Protein AF-A0A7S2M881-F1 (afdb_monomer_lite)

InterPro domains:
  IPR002676 RimM, N-terminal [PF01782] (110-207)
  IPR036976 RimM, N-terminal domain superfamily [G3DSA:2.40.30.60] (109-210)

Secondary structure (DSSP, 8-state):
-HHHHHHHHS--HHHHHHHHHHHHHHHHHHHHHH---B-TTSSPBP-THHHHHHHHHHHHHTT------TTS-HHHHHHHHHHHHHHHHHSPPGGG--TT-GGGGTEEEEEEEEEEETTTTEEEEEEPHHHHHTT--THHHH-B-----TTSPPEEEEEE-TT-SS-EEEEEEEEEEEETTEEEEEETT--SHHHHHHTTTPEEEEEPPPTTHHHHHHHHHHSSPPPP--GGGGG-HHHHPPPHHHHHTTTTPEEEEEES---HHHHHHHHH-SSHHHHHHHHHHTT-EEEEEEEEEEEE-HHHH--S-TTPPPPPPEEEEEEPTT----TT-BSS---TTSHHHHHTTT-SSPPTTS-EEEEEEEE-STTTEEEEEE-TTS-EEEEE---TTHHHHHEEEEE-PPTT-

Structure (mmCIF, N/CA/C/O backbone):
data_AF-A0A7S2M881-F1
#
_entry.id   AF-A0A7S2M881-F1
#
loop_
_atom_site.group_PDB
_atom_site.id
_atom_site.type_symbol
_atom_site.label_atom_id
_atom_site.label_alt_id
_atom_site.label_comp_id
_atom_site.label_asym_id
_atom_site.label_entity_id
_atom_site.label_seq_id
_atom_site.pdbx_PDB_ins_code
_atom_site.Cartn_x
_atom_site.Cartn_y
_atom_site.Cartn_z
_atom_site.occupancy
_atom_site.B_iso_or_equiv
_atom_site.auth_seq_id
_atom_site.auth_comp_id
_atom_site.auth_asym_id
_atom_site.auth_atom_id
_atom_site.pdbx_PDB_model_num
ATOM 1 N N . ALA A 1 1 ? -16.842 -26.856 -49.061 1.00 72.12 1 ALA A N 1
ATOM 2 C CA . ALA A 1 1 ? -16.482 -27.519 -47.786 1.00 72.12 1 ALA A CA 1
ATOM 3 C C . ALA A 1 1 ? -15.825 -28.895 -47.984 1.00 72.12 1 ALA A C 1
ATOM 5 O O . ALA A 1 1 ? -14.678 -29.050 -47.590 1.00 72.12 1 ALA A O 1
ATOM 6 N N . ALA A 1 2 ? -16.472 -29.868 -48.647 1.00 78.69 2 ALA A N 1
ATOM 7 C CA . ALA A 1 2 ? -15.959 -31.247 -48.766 1.00 78.69 2 ALA A CA 1
ATOM 8 C C . ALA A 1 2 ? -14.566 -31.381 -49.428 1.00 78.69 2 ALA A C 1
ATOM 10 O O . ALA A 1 2 ? -13.699 -32.060 -48.892 1.00 78.69 2 ALA A O 1
ATOM 11 N N . ARG A 1 3 ? -14.301 -30.670 -50.537 1.00 74.31 3 ARG A N 1
ATOM 12 C CA . ARG A 1 3 ? -12.973 -30.661 -51.195 1.00 74.31 3 ARG A CA 1
ATOM 13 C C . ARG A 1 3 ? -11.853 -30.071 -50.331 1.00 74.31 3 ARG A C 1
ATOM 15 O O . ARG A 1 3 ? -10.718 -30.519 -50.425 1.00 74.31 3 ARG A O 1
ATOM 22 N N . ARG A 1 4 ? -12.171 -29.076 -49.497 1.00 78.81 4 ARG A N 1
ATOM 23 C CA . ARG A 1 4 ? -11.214 -28.461 -48.564 1.00 78.81 4 ARG A CA 1
ATOM 24 C C . ARG A 1 4 ? -10.867 -29.441 -47.441 1.00 78.81 4 ARG A C 1
ATOM 26 O O . ARG A 1 4 ? -9.696 -29.714 -47.228 1.00 78.81 4 ARG A O 1
ATOM 33 N N . LYS A 1 5 ? -11.889 -30.071 -46.854 1.00 86.38 5 LYS A N 1
ATOM 34 C CA . LYS A 1 5 ? -11.735 -31.110 -45.825 1.00 86.38 5 LYS A CA 1
ATOM 35 C C . LYS A 1 5 ? -10.948 -32.327 -46.335 1.00 86.38 5 LYS A C 1
ATOM 37 O O . LYS A 1 5 ? -10.121 -32.869 -45.615 1.00 86.38 5 LYS A O 1
ATOM 42 N N . TRP A 1 6 ? -11.148 -32.719 -47.597 1.00 85.62 6 TRP A N 1
ATOM 43 C CA . TRP A 1 6 ? -10.383 -33.807 -48.217 1.00 85.62 6 TRP A CA 1
ATOM 44 C C . TRP A 1 6 ? -8.903 -33.454 -48.429 1.00 85.62 6 TRP A C 1
ATOM 46 O O . TRP A 1 6 ? -8.050 -34.292 -48.150 1.00 85.62 6 TRP A O 1
ATOM 56 N N . ARG A 1 7 ? -8.587 -32.219 -48.858 1.00 81.81 7 ARG A N 1
ATOM 57 C CA . ARG A 1 7 ? -7.195 -31.733 -48.965 1.00 81.81 7 ARG A CA 1
ATOM 58 C C . ARG A 1 7 ? -6.506 -31.609 -47.605 1.00 81.81 7 ARG A C 1
ATOM 60 O O . ARG A 1 7 ? -5.318 -31.877 -47.507 1.00 81.81 7 ARG A O 1
ATOM 67 N N . GLU A 1 8 ? -7.240 -31.237 -46.559 1.00 83.75 8 GLU A N 1
ATOM 68 C CA . GLU A 1 8 ? -6.711 -31.201 -45.189 1.00 83.75 8 GLU A CA 1
ATOM 69 C C . GLU A 1 8 ? -6.380 -32.610 -44.668 1.00 83.75 8 GLU A C 1
ATOM 71 O O . GLU A 1 8 ? -5.365 -32.789 -43.999 1.00 83.75 8 GLU A O 1
ATOM 76 N N . GLN A 1 9 ? -7.198 -33.610 -45.015 1.00 91.25 9 GLN A N 1
ATOM 77 C CA . GLN A 1 9 ? -6.986 -35.011 -44.630 1.00 91.25 9 GLN A CA 1
ATOM 78 C C . GLN A 1 9 ? -5.933 -35.732 -45.484 1.00 91.25 9 GLN A C 1
ATOM 80 O O . GLN A 1 9 ? -5.321 -36.684 -45.011 1.00 91.25 9 GLN A O 1
ATOM 85 N N . ASN A 1 10 ? -5.712 -35.285 -46.723 1.00 89.62 10 ASN A N 1
ATOM 86 C CA . ASN A 1 10 ? -4.774 -35.890 -47.671 1.00 89.62 10 ASN A CA 1
ATOM 87 C C . ASN A 1 10 ? -3.860 -34.805 -48.259 1.00 89.62 10 ASN A C 1
ATOM 89 O O . ASN A 1 10 ? -4.022 -34.433 -49.427 1.00 89.62 10 ASN A O 1
ATOM 93 N N . PRO A 1 11 ? -2.938 -34.246 -47.454 1.00 89.38 11 PRO A N 1
ATOM 94 C CA . PRO A 1 11 ? -2.037 -33.208 -47.928 1.00 89.38 11 PRO A CA 1
ATOM 95 C C . PRO A 1 11 ? -1.150 -33.766 -49.040 1.00 89.38 11 PRO A C 1
ATOM 97 O O . PRO A 1 11 ? -0.628 -34.880 -48.933 1.00 89.38 11 PRO A O 1
ATOM 100 N N . SER A 1 12 ? -0.976 -32.991 -50.110 1.00 92.12 12 SER A N 1
ATOM 101 C CA . SER A 1 12 ? -0.041 -33.366 -51.167 1.00 92.12 12 SER A CA 1
ATOM 102 C C . SER A 1 12 ? 1.391 -33.396 -50.624 1.00 92.12 12 SER A C 1
ATOM 104 O O . SER A 1 12 ? 1.691 -32.783 -49.5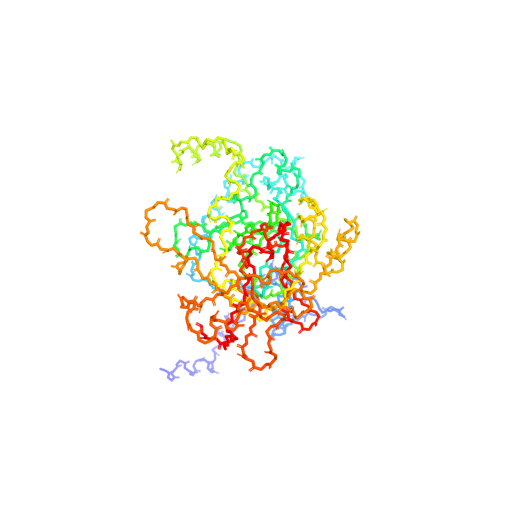98 1.00 92.12 12 SER A O 1
ATOM 106 N N . ALA A 1 13 ? 2.307 -34.068 -51.324 1.00 88.88 13 ALA A N 1
ATOM 107 C CA . ALA A 1 13 ? 3.724 -34.061 -50.950 1.00 88.88 13 ALA A CA 1
ATOM 108 C C . ALA A 1 13 ? 4.299 -32.631 -50.871 1.00 88.88 13 ALA A C 1
ATOM 110 O O . ALA A 1 13 ? 5.142 -32.351 -50.022 1.00 88.88 13 ALA A O 1
ATOM 111 N N . LEU A 1 14 ? 3.797 -31.712 -51.705 1.00 85.19 14 LEU A N 1
ATOM 112 C CA . LEU A 1 14 ? 4.157 -30.296 -51.656 1.00 85.19 14 LEU A CA 1
ATOM 113 C C . LEU A 1 14 ? 3.604 -29.609 -50.399 1.00 85.19 14 LEU A C 1
ATOM 115 O O . LEU A 1 14 ? 4.332 -28.862 -49.756 1.00 85.19 14 LEU A O 1
ATOM 119 N N . ASP A 1 15 ? 2.359 -29.895 -50.009 1.00 83.12 15 ASP A N 1
ATOM 120 C CA . ASP A 1 15 ? 1.764 -29.345 -48.781 1.00 83.12 15 ASP A CA 1
ATOM 121 C C . ASP A 1 15 ? 2.477 -29.868 -47.527 1.00 83.12 15 ASP A C 1
ATOM 123 O O . ASP A 1 15 ? 2.693 -29.121 -46.576 1.00 83.12 15 ASP A O 1
ATOM 127 N N . GLN A 1 16 ? 2.873 -31.146 -47.524 1.00 84.38 16 GLN A N 1
ATOM 128 C CA . GLN A 1 16 ? 3.690 -31.723 -46.454 1.00 84.38 16 GLN A CA 1
ATOM 129 C C . GLN A 1 16 ? 5.072 -31.066 -46.396 1.00 84.38 16 GLN A C 1
ATOM 131 O O . GLN A 1 16 ? 5.549 -30.735 -45.316 1.00 84.38 16 GLN A O 1
ATOM 136 N N . TRP A 1 17 ? 5.704 -30.830 -47.548 1.00 86.94 17 TRP A N 1
ATOM 137 C CA . TRP A 1 17 ? 6.996 -30.153 -47.606 1.00 86.94 17 TRP A CA 1
ATOM 138 C C . TRP A 1 17 ? 6.914 -28.696 -47.137 1.00 86.94 17 TRP A C 1
ATOM 140 O O . TRP A 1 17 ? 7.756 -28.271 -46.351 1.00 86.94 17 TRP A O 1
ATOM 150 N N . LEU A 1 18 ? 5.883 -27.950 -47.548 1.00 83.81 18 LEU A N 1
ATOM 151 C CA . LEU A 1 18 ? 5.652 -26.578 -47.087 1.00 83.81 18 LEU A CA 1
ATOM 152 C C . LEU A 1 18 ? 5.422 -26.528 -45.576 1.00 83.81 18 LEU A C 1
ATOM 154 O O . LEU A 1 18 ? 6.059 -25.722 -44.905 1.00 83.81 18 LEU A O 1
ATOM 158 N N . LYS A 1 19 ? 4.609 -27.442 -45.027 1.00 82.38 19 LYS A N 1
ATOM 159 C CA . LYS A 1 19 ? 4.438 -27.578 -43.572 1.00 82.38 19 LYS A CA 1
ATOM 160 C C . LYS A 1 19 ? 5.762 -27.866 -42.866 1.00 82.38 19 LYS A C 1
ATOM 162 O O . LYS A 1 19 ? 6.067 -27.212 -41.878 1.00 82.38 19 LYS A O 1
ATOM 167 N N . ASN A 1 20 ? 6.580 -28.771 -43.402 1.00 79.69 20 ASN A N 1
ATOM 168 C CA . ASN A 1 20 ? 7.889 -29.083 -42.825 1.00 79.69 20 ASN A CA 1
ATOM 169 C C . ASN A 1 20 ? 8.851 -27.882 -42.889 1.00 79.69 20 ASN A C 1
ATOM 171 O O . ASN A 1 20 ? 9.594 -27.640 -41.943 1.00 79.69 20 ASN A O 1
ATOM 175 N N . MET A 1 21 ? 8.848 -27.114 -43.983 1.00 85.62 21 MET A N 1
ATOM 176 C CA . MET A 1 21 ? 9.679 -25.909 -44.115 1.00 85.62 21 MET A CA 1
ATOM 177 C C . MET A 1 21 ? 9.213 -24.790 -43.182 1.00 85.62 21 MET A C 1
ATOM 179 O O . MET A 1 21 ? 10.042 -24.075 -42.621 1.00 85.62 21 MET A O 1
ATOM 183 N N . GLU A 1 22 ? 7.904 -24.661 -42.978 1.00 81.44 22 GLU A N 1
ATOM 184 C CA . GLU A 1 22 ? 7.323 -23.720 -42.024 1.00 81.44 22 GLU A CA 1
ATOM 185 C C . GLU A 1 22 ? 7.642 -24.123 -40.579 1.00 81.44 22 GLU A C 1
ATOM 187 O O . GLU A 1 22 ? 8.060 -23.278 -39.792 1.00 81.44 22 GLU A O 1
ATOM 192 N N . GLU A 1 23 ? 7.595 -25.417 -40.248 1.00 77.81 23 GLU A N 1
ATOM 193 C CA . GLU A 1 23 ? 8.069 -25.933 -38.958 1.00 77.81 23 GLU A CA 1
ATOM 194 C C . GLU A 1 23 ? 9.561 -25.660 -38.737 1.00 77.81 23 GLU A C 1
ATOM 196 O O . GLU A 1 23 ? 9.944 -25.208 -37.660 1.00 77.81 23 GLU A O 1
ATOM 201 N N . VAL A 1 24 ? 10.411 -25.870 -39.750 1.00 74.56 24 VAL A N 1
ATOM 202 C CA . VAL A 1 24 ? 11.850 -25.562 -39.662 1.00 74.56 24 VAL A CA 1
ATOM 203 C C . VAL A 1 24 ? 12.079 -24.066 -39.467 1.00 74.56 24 VAL A C 1
ATOM 205 O O . VAL A 1 24 ? 12.905 -23.684 -38.637 1.00 74.56 24 VAL A O 1
ATOM 208 N N . ARG A 1 25 ? 11.337 -23.216 -40.188 1.00 76.25 25 ARG A N 1
ATOM 209 C CA . ARG A 1 25 ? 11.416 -21.760 -40.045 1.00 76.25 25 ARG A CA 1
ATOM 210 C C . ARG A 1 25 ? 11.021 -21.330 -38.631 1.00 76.25 25 ARG A C 1
ATOM 212 O O . ARG A 1 25 ? 11.797 -20.620 -37.985 1.00 76.25 25 ARG A O 1
ATOM 219 N N . MET A 1 26 ? 9.880 -21.811 -38.138 1.00 73.25 26 MET A N 1
ATOM 220 C CA . MET A 1 26 ? 9.403 -21.550 -36.779 1.00 73.25 26 MET A CA 1
ATOM 221 C C . MET A 1 26 ? 10.396 -22.062 -35.729 1.00 73.25 26 MET A C 1
ATOM 223 O O . MET A 1 26 ? 10.653 -21.368 -34.750 1.00 73.25 26 MET A O 1
ATOM 227 N N . ASP A 1 27 ? 11.028 -23.220 -35.943 1.00 69.81 27 ASP A N 1
ATOM 228 C CA . ASP A 1 27 ? 12.072 -23.750 -35.058 1.00 69.81 27 ASP A CA 1
ATOM 229 C C . ASP A 1 27 ? 13.322 -22.852 -35.048 1.00 69.81 27 ASP A C 1
ATOM 231 O O . ASP A 1 27 ? 13.867 -22.556 -33.986 1.00 69.81 27 ASP A O 1
ATOM 235 N N . THR A 1 28 ? 13.761 -22.326 -36.197 1.00 71.06 28 THR A N 1
ATOM 236 C CA . THR A 1 28 ? 14.866 -21.347 -36.233 1.00 71.06 28 THR A CA 1
ATOM 237 C C . THR A 1 28 ? 14.534 -20.018 -35.556 1.00 71.06 28 THR A C 1
ATOM 239 O O . THR A 1 28 ? 15.396 -19.462 -34.871 1.00 71.06 28 THR A O 1
ATOM 242 N N . GLU A 1 29 ? 13.317 -19.498 -35.726 1.00 70.19 29 GLU A N 1
ATOM 243 C CA . GLU A 1 29 ? 12.864 -18.282 -35.038 1.00 70.19 29 GLU A CA 1
ATOM 244 C C . GLU A 1 29 ? 12.766 -18.522 -33.519 1.00 70.19 29 GLU A C 1
ATOM 246 O O . GLU A 1 29 ? 13.275 -17.717 -32.734 1.00 70.19 29 GLU A O 1
ATOM 251 N N . ARG A 1 30 ? 12.260 -19.687 -33.091 1.00 63.22 30 ARG A N 1
ATOM 252 C CA . ARG A 1 30 ? 12.227 -20.096 -31.675 1.00 63.22 30 ARG A CA 1
ATOM 253 C C . ARG A 1 30 ? 13.618 -20.237 -31.066 1.00 63.22 30 ARG A C 1
ATOM 255 O O . ARG A 1 30 ? 13.845 -19.730 -29.970 1.00 63.22 30 ARG A O 1
ATOM 262 N N . ARG A 1 31 ? 14.579 -20.838 -31.780 1.00 64.12 31 ARG A N 1
ATOM 263 C CA . ARG A 1 31 ? 15.982 -20.940 -31.323 1.00 64.12 31 ARG A CA 1
ATOM 264 C C . ARG A 1 31 ? 16.615 -19.572 -31.082 1.00 64.12 31 ARG A C 1
ATOM 266 O O . ARG A 1 31 ? 17.384 -19.425 -30.135 1.00 64.12 31 ARG A O 1
ATOM 273 N N . LYS A 1 32 ? 16.291 -18.574 -31.915 1.00 61.53 32 LYS A N 1
ATOM 274 C CA . LYS A 1 32 ? 16.767 -17.194 -31.728 1.00 61.53 32 LYS A CA 1
ATOM 275 C C . LYS A 1 32 ? 16.191 -16.547 -30.466 1.00 61.53 32 LYS A C 1
ATOM 277 O O . LYS A 1 32 ? 16.909 -15.804 -29.807 1.00 61.53 32 LYS A O 1
ATOM 282 N N . LEU A 1 33 ? 14.931 -16.829 -30.132 1.00 52.44 33 LEU A N 1
ATOM 283 C CA . LEU A 1 33 ? 14.244 -16.244 -28.976 1.00 52.44 33 LEU A CA 1
ATOM 284 C C . LEU A 1 33 ? 14.578 -16.936 -27.644 1.00 52.44 33 LEU A C 1
ATOM 286 O O . LEU A 1 33 ? 14.776 -16.255 -26.638 1.00 52.44 33 LEU A O 1
ATOM 290 N N . TRP A 1 34 ? 14.656 -18.269 -27.626 1.00 53.69 34 TRP A N 1
ATOM 291 C CA . TRP A 1 34 ? 14.700 -19.051 -26.381 1.00 53.69 34 TRP A CA 1
ATOM 292 C C . TRP A 1 34 ? 16.013 -19.817 -26.147 1.00 53.69 34 TRP A C 1
ATOM 294 O O . TRP A 1 34 ? 16.234 -20.319 -25.044 1.00 53.69 34 TRP A O 1
ATOM 304 N N . GLY A 1 35 ? 16.910 -19.868 -27.139 1.00 66.56 35 GLY A N 1
ATOM 305 C CA . GLY A 1 35 ? 18.124 -20.689 -27.105 1.00 66.56 35 GLY A CA 1
ATOM 306 C C . GLY A 1 35 ? 17.848 -22.191 -27.281 1.00 66.56 35 GLY A C 1
ATOM 307 O O . GLY A 1 35 ? 16.708 -22.627 -27.427 1.00 66.56 35 GLY A O 1
ATOM 308 N N . ASP A 1 36 ? 18.903 -23.012 -27.279 1.00 64.69 36 ASP A N 1
ATOM 309 C CA . ASP A 1 36 ? 18.775 -24.474 -27.382 1.00 64.69 36 ASP A CA 1
ATOM 310 C C . ASP A 1 36 ? 18.224 -25.064 -26.064 1.00 64.69 36 ASP A C 1
ATOM 312 O O . ASP A 1 36 ? 18.967 -25.278 -25.100 1.00 64.69 36 ASP A O 1
ATOM 316 N N . LEU A 1 37 ? 16.923 -25.373 -26.023 1.00 62.19 37 LEU A N 1
ATOM 317 C CA . LEU A 1 37 ? 16.269 -26.057 -24.899 1.00 62.19 37 LEU A CA 1
ATOM 318 C C . LEU A 1 37 ? 16.745 -27.520 -24.790 1.00 62.19 37 LEU A C 1
ATOM 320 O O . LEU A 1 37 ? 16.208 -28.437 -25.421 1.00 62.19 37 LEU A O 1
ATOM 324 N N . LYS A 1 38 ? 17.781 -27.751 -23.977 1.00 67.50 38 LYS A N 1
ATOM 325 C CA . LYS A 1 38 ? 18.324 -29.089 -23.683 1.00 67.50 38 LYS A CA 1
ATOM 326 C C . LYS A 1 38 ? 17.621 -29.730 -22.482 1.00 67.50 38 LYS A C 1
ATOM 328 O O . LYS A 1 38 ? 17.239 -29.050 -21.529 1.00 67.50 38 LYS A O 1
ATOM 333 N N . LYS A 1 39 ? 17.460 -31.059 -22.503 1.00 66.94 39 LYS A N 1
ATOM 334 C CA . LYS A 1 39 ? 17.016 -31.820 -21.322 1.00 66.94 39 LYS A CA 1
ATOM 335 C C . LYS A 1 39 ? 18.082 -31.724 -20.219 1.00 66.94 39 LYS A C 1
ATOM 337 O O . LYS A 1 39 ? 19.272 -31.738 -20.514 1.00 66.94 39 LYS A O 1
ATOM 342 N N . LYS A 1 40 ? 17.663 -31.692 -18.946 1.00 62.44 40 LYS A N 1
ATOM 343 C CA . LYS A 1 40 ? 18.574 -31.614 -17.780 1.00 62.44 40 LYS A CA 1
ATOM 344 C C . LYS A 1 40 ? 19.616 -32.750 -17.727 1.00 62.44 40 LYS A C 1
ATOM 346 O O . LYS A 1 40 ? 20.686 -32.533 -17.178 1.00 62.44 40 LYS A O 1
ATOM 351 N N . ASN A 1 41 ? 19.332 -33.913 -18.328 1.00 59.72 41 ASN A N 1
ATOM 352 C CA . ASN A 1 41 ? 20.141 -35.133 -18.186 1.00 59.72 41 ASN A CA 1
ATOM 353 C C . ASN A 1 41 ? 20.761 -35.668 -19.496 1.00 59.72 41 ASN A C 1
ATOM 355 O O . ASN A 1 41 ? 21.057 -36.856 -19.579 1.00 59.72 41 ASN A O 1
ATOM 359 N N . GLY A 1 42 ? 20.968 -34.854 -20.536 1.00 52.41 42 GLY A N 1
ATOM 360 C CA . GLY A 1 42 ? 21.695 -35.347 -21.712 1.00 52.41 42 GLY A CA 1
ATOM 361 C C . GLY A 1 42 ? 21.569 -34.507 -22.975 1.00 52.41 42 GLY A C 1
ATOM 362 O O . GLY A 1 42 ? 20.779 -33.570 -23.054 1.00 52.41 42 GLY A O 1
ATOM 363 N N . SER A 1 43 ? 22.352 -34.891 -23.986 1.00 55.94 43 SER A N 1
ATOM 364 C CA . SER A 1 43 ? 22.441 -34.275 -25.321 1.00 55.94 43 SER A CA 1
ATOM 365 C C . SER A 1 43 ? 21.140 -34.318 -26.135 1.00 55.94 43 SER A C 1
ATOM 367 O O . SER A 1 43 ? 21.061 -33.702 -27.203 1.00 55.94 43 SER A O 1
ATOM 369 N N . GLU A 1 44 ? 20.111 -35.013 -25.644 1.00 57.69 44 GLU A N 1
ATOM 370 C CA . GLU A 1 44 ? 18.802 -35.063 -26.277 1.00 57.69 44 GLU A CA 1
ATOM 371 C C . GLU A 1 44 ? 18.014 -33.765 -26.095 1.00 57.69 44 GLU A C 1
ATOM 373 O O . GLU A 1 44 ? 17.825 -33.237 -24.996 1.00 57.69 44 GLU A O 1
ATOM 378 N N . ARG A 1 45 ? 17.493 -33.284 -27.219 1.00 66.12 45 ARG A N 1
ATOM 379 C CA . ARG A 1 45 ? 16.707 -32.056 -27.319 1.00 66.12 45 ARG A CA 1
ATOM 380 C C . ARG A 1 45 ? 15.226 -32.363 -27.128 1.00 66.12 45 ARG A C 1
ATOM 382 O O . ARG A 1 45 ? 14.765 -33.454 -27.477 1.00 66.12 45 ARG A O 1
ATOM 389 N N . TYR A 1 46 ? 14.469 -31.402 -26.607 1.00 64.62 46 TYR A N 1
ATOM 390 C CA . TYR A 1 46 ? 13.015 -31.453 -26.737 1.00 64.62 46 TYR A CA 1
ATOM 391 C C . TYR A 1 46 ? 12.661 -31.266 -28.223 1.00 64.62 46 TYR A C 1
ATOM 393 O O . TYR A 1 46 ? 13.268 -30.447 -28.908 1.00 64.62 46 TYR A O 1
ATOM 401 N N . ARG A 1 47 ? 11.738 -32.077 -28.748 1.00 64.19 47 ARG A N 1
ATOM 402 C CA . ARG A 1 47 ? 11.214 -31.972 -30.120 1.00 64.19 47 ARG A CA 1
ATOM 403 C C . ARG A 1 47 ? 9.687 -32.026 -30.075 1.00 64.19 47 ARG A C 1
ATOM 405 O O . ARG A 1 47 ? 9.129 -32.724 -29.225 1.00 64.19 47 ARG A O 1
ATOM 412 N N . GLY A 1 48 ? 9.032 -31.320 -30.995 1.00 70.50 48 GLY A N 1
ATOM 413 C CA . GLY A 1 48 ? 7.575 -31.330 -31.159 1.00 70.50 48 GLY A CA 1
ATOM 414 C C . GLY A 1 48 ? 6.814 -30.737 -29.966 1.00 70.50 48 GLY A C 1
ATOM 415 O O . GLY A 1 48 ? 7.268 -29.780 -29.345 1.00 70.50 48 GLY A O 1
ATOM 416 N N . HIS A 1 49 ? 5.667 -31.332 -29.624 1.00 58.75 49 HIS A N 1
ATOM 417 C CA . HIS A 1 49 ? 4.722 -30.839 -28.603 1.00 58.75 49 HIS A CA 1
ATOM 418 C C . HIS A 1 49 ? 5.358 -30.574 -27.225 1.00 58.75 49 HIS A C 1
ATOM 420 O O . HIS A 1 49 ? 4.995 -29.633 -26.527 1.00 58.75 49 HIS A O 1
ATOM 426 N N . ARG A 1 50 ? 6.385 -31.354 -26.863 1.00 63.50 50 ARG A N 1
ATOM 427 C CA . ARG A 1 50 ? 7.103 -31.203 -25.587 1.00 63.50 50 ARG A CA 1
ATOM 428 C C . ARG A 1 50 ? 7.939 -29.923 -25.500 1.00 63.50 50 ARG A C 1
ATOM 430 O O . ARG A 1 50 ? 8.314 -29.537 -24.401 1.00 63.50 50 ARG A O 1
ATOM 437 N N . VAL A 1 51 ? 8.261 -29.288 -26.632 1.00 65.31 51 VAL A N 1
ATOM 438 C CA . VAL A 1 51 ? 8.919 -27.970 -26.663 1.00 65.31 51 VAL A CA 1
ATOM 439 C C . VAL A 1 51 ? 7.921 -26.894 -26.264 1.00 65.31 51 VAL A C 1
ATOM 441 O O . VAL A 1 51 ? 8.242 -26.103 -25.393 1.00 65.31 51 VAL A O 1
ATOM 444 N N . ALA A 1 52 ? 6.704 -26.929 -26.813 1.00 68.31 52 ALA A N 1
ATOM 445 C CA . ALA A 1 52 ? 5.650 -25.978 -26.466 1.00 68.31 52 ALA A CA 1
ATOM 446 C C . ALA A 1 52 ? 5.268 -26.071 -24.978 1.00 68.31 52 ALA A C 1
ATOM 448 O O . ALA A 1 52 ? 5.150 -25.050 -24.312 1.00 68.31 52 ALA A O 1
ATOM 449 N N . GLU A 1 53 ? 5.171 -27.285 -24.427 1.00 71.62 53 GLU A N 1
ATOM 450 C CA . GLU A 1 53 ? 4.952 -27.487 -22.987 1.00 71.62 53 GLU A CA 1
ATOM 451 C C . GLU A 1 53 ? 6.113 -26.951 -22.143 1.00 71.62 53 GLU A C 1
ATOM 453 O O . GLU A 1 53 ? 5.874 -26.288 -21.142 1.00 71.62 53 GLU A O 1
ATOM 458 N N . LYS A 1 54 ? 7.370 -27.176 -22.552 1.00 71.88 54 LYS A N 1
ATOM 459 C CA . LYS A 1 54 ? 8.542 -26.630 -21.848 1.00 71.88 54 LYS A CA 1
ATOM 460 C C . LYS A 1 54 ? 8.660 -25.115 -21.977 1.00 71.88 54 LYS A C 1
ATOM 462 O O . LYS A 1 54 ? 9.128 -24.477 -21.043 1.00 71.88 54 LYS A O 1
ATOM 467 N N . GLU A 1 55 ? 8.280 -24.546 -23.115 1.00 66.88 55 GLU A N 1
ATOM 468 C CA . GLU A 1 55 ? 8.226 -23.101 -23.352 1.00 66.88 55 GLU A CA 1
ATOM 469 C C . GLU A 1 55 ? 7.150 -22.467 -22.471 1.00 66.88 55 GLU A C 1
ATOM 471 O O . GLU A 1 55 ? 7.451 -21.507 -21.767 1.00 66.88 55 GLU A O 1
ATOM 476 N N . ALA A 1 56 ? 5.953 -23.057 -22.414 1.00 66.50 56 ALA A N 1
ATOM 477 C CA . ALA A 1 56 ? 4.890 -22.648 -21.501 1.00 66.50 56 ALA A CA 1
ATOM 478 C C . ALA A 1 56 ? 5.305 -22.822 -20.031 1.00 66.50 56 ALA A C 1
ATOM 480 O O . ALA A 1 56 ? 5.080 -21.931 -19.224 1.00 66.50 56 ALA A O 1
ATOM 481 N N . GLU A 1 57 ? 5.992 -23.913 -19.681 1.00 68.25 57 GLU A N 1
ATOM 482 C CA . GLU A 1 57 ? 6.528 -24.155 -18.337 1.00 68.25 57 GLU A CA 1
ATOM 483 C C . GLU A 1 57 ? 7.628 -23.143 -17.975 1.00 68.25 57 GLU A C 1
ATOM 485 O O . GLU A 1 57 ? 7.694 -22.690 -16.839 1.00 68.25 57 GLU A O 1
ATOM 490 N N . ILE A 1 58 ? 8.498 -22.752 -18.914 1.00 65.31 58 ILE A N 1
ATOM 491 C CA . ILE A 1 58 ? 9.532 -21.726 -18.697 1.00 65.31 58 ILE A CA 1
ATOM 492 C C . ILE A 1 58 ? 8.915 -20.327 -18.643 1.00 65.31 58 ILE A C 1
ATOM 494 O O . ILE A 1 58 ? 9.379 -19.505 -17.856 1.00 65.31 58 ILE A O 1
ATOM 498 N N . ALA A 1 59 ? 7.888 -20.049 -19.445 1.00 60.38 59 ALA A N 1
ATOM 499 C CA . ALA A 1 59 ? 7.127 -18.806 -19.392 1.00 60.38 59 ALA A CA 1
ATOM 500 C C . ALA A 1 59 ? 6.387 -18.677 -18.048 1.00 60.38 59 ALA A C 1
ATOM 502 O O . ALA A 1 59 ? 6.560 -17.678 -17.350 1.00 60.38 59 ALA A O 1
ATOM 503 N N . ALA A 1 60 ? 5.698 -19.739 -17.622 1.00 56.59 60 ALA A N 1
ATOM 504 C CA . ALA A 1 60 ? 4.995 -19.822 -16.345 1.00 56.59 60 ALA A CA 1
ATOM 505 C C . ALA A 1 60 ? 5.953 -19.784 -15.141 1.00 56.59 60 ALA A C 1
ATOM 507 O O . ALA A 1 60 ? 5.740 -19.013 -14.208 1.00 56.59 60 ALA A O 1
ATOM 508 N N . ASN A 1 61 ? 7.064 -20.532 -15.169 1.00 53.81 61 ASN A N 1
ATOM 509 C CA . ASN A 1 61 ? 8.073 -20.509 -14.097 1.00 53.81 61 ASN A CA 1
ATOM 510 C C . ASN A 1 61 ? 8.877 -19.207 -14.054 1.00 53.81 61 ASN A C 1
ATOM 512 O O . ASN A 1 61 ? 9.487 -18.895 -13.033 1.00 53.81 61 ASN A O 1
ATOM 516 N N . ARG A 1 62 ? 8.895 -18.427 -15.141 1.00 55.56 62 ARG A N 1
ATOM 517 C CA . ARG A 1 62 ? 9.413 -17.055 -15.111 1.00 55.56 62 ARG A CA 1
ATOM 518 C C . ARG A 1 62 ? 8.419 -16.071 -14.488 1.00 55.56 62 ARG A C 1
ATOM 520 O O . ARG A 1 62 ? 8.830 -14.943 -14.246 1.00 55.56 62 ARG A O 1
ATOM 527 N N . GLY A 1 63 ? 7.185 -16.489 -14.190 1.00 43.41 63 GLY A N 1
ATOM 528 C CA . GLY A 1 63 ? 6.174 -15.663 -13.531 1.00 43.41 63 GLY A CA 1
ATOM 529 C C . GLY A 1 63 ? 5.709 -14.479 -14.375 1.00 43.41 63 GLY A C 1
ATOM 530 O O . GLY A 1 63 ? 5.371 -13.448 -13.810 1.00 43.41 63 GLY A O 1
ATOM 531 N N . PHE A 1 64 ? 5.753 -14.591 -15.708 1.00 49.69 64 PHE A N 1
ATOM 532 C CA . PHE A 1 64 ? 5.308 -13.523 -16.602 1.00 49.69 64 PHE A CA 1
ATOM 533 C C . PHE A 1 64 ? 4.067 -13.966 -17.383 1.00 49.69 64 PHE A C 1
ATOM 535 O O . PHE A 1 64 ? 4.139 -14.993 -18.065 1.00 49.69 64 PHE A O 1
ATOM 542 N N . PRO A 1 65 ? 2.978 -13.180 -17.362 1.00 48.16 65 PRO A N 1
ATOM 543 C CA . PRO A 1 65 ? 1.955 -13.284 -18.386 1.00 48.16 65 PRO A CA 1
ATOM 544 C C . PRO A 1 65 ? 2.601 -12.945 -19.731 1.00 48.16 65 PRO A C 1
ATOM 546 O O . PRO A 1 65 ? 3.220 -11.892 -19.898 1.00 48.16 65 PRO A O 1
ATOM 549 N N . VAL A 1 66 ? 2.521 -13.875 -20.677 1.00 44.12 66 VAL A N 1
ATOM 550 C CA . VAL A 1 66 ? 2.797 -13.579 -22.080 1.00 44.12 66 VAL A CA 1
ATOM 551 C C . VAL A 1 66 ? 1.624 -12.723 -22.549 1.00 44.12 66 VAL A C 1
ATOM 553 O O . VAL A 1 66 ? 0.475 -13.134 -22.412 1.00 44.12 66 VAL A O 1
ATOM 556 N N . GLU A 1 67 ? 1.903 -11.502 -23.003 1.00 45.69 67 GLU A N 1
ATOM 557 C CA . GLU A 1 67 ? 0.901 -10.603 -23.580 1.00 45.69 67 GLU A CA 1
ATOM 558 C C . GLU A 1 67 ? 0.378 -11.217 -24.892 1.00 45.69 67 GLU A C 1
ATOM 560 O O . GLU A 1 67 ? 0.865 -10.909 -25.975 1.00 45.69 67 GLU A O 1
ATOM 565 N N . ASP A 1 68 ? -0.599 -12.121 -24.794 1.00 43.25 68 ASP A N 1
ATOM 566 C CA . ASP A 1 68 ? -1.285 -12.724 -25.946 1.00 43.25 68 ASP A CA 1
ATOM 567 C C . ASP A 1 68 ? -2.426 -11.827 -26.485 1.00 43.25 68 ASP A C 1
ATOM 569 O O . ASP A 1 68 ? -3.141 -12.207 -27.413 1.00 43.25 68 ASP A O 1
ATOM 573 N N . SER A 1 69 ? -2.602 -10.604 -25.966 1.00 47.47 69 SER A N 1
ATOM 574 C CA . SER A 1 69 ? -3.535 -9.612 -26.522 1.00 47.47 69 SER A CA 1
ATOM 575 C C . SER A 1 69 ? -2.872 -8.816 -27.652 1.00 47.47 69 SER A C 1
ATOM 577 O O . SER A 1 69 ? -2.509 -7.652 -27.494 1.00 47.47 69 SER A O 1
ATOM 579 N N . VAL A 1 70 ? -2.688 -9.467 -28.800 1.00 47.94 70 VAL A N 1
ATOM 580 C CA . VAL A 1 70 ? -1.956 -8.937 -29.967 1.00 47.94 70 VAL A CA 1
ATOM 581 C C . VAL A 1 70 ? -2.700 -7.798 -30.696 1.00 47.94 70 VAL A C 1
ATOM 583 O O . VAL A 1 70 ? -2.119 -7.169 -31.570 1.00 47.94 70 VAL A O 1
ATOM 586 N N . GLU A 1 71 ? -3.956 -7.481 -30.361 1.00 50.97 71 GLU A N 1
ATOM 587 C CA . GLU A 1 71 ? -4.781 -6.605 -31.218 1.00 50.97 71 GLU A CA 1
ATOM 588 C C . GLU A 1 71 ? -4.993 -5.156 -30.733 1.00 50.97 71 GLU A C 1
ATOM 590 O O . GLU A 1 71 ? -5.347 -4.320 -31.559 1.00 50.97 71 GLU A O 1
ATOM 595 N N . ASP A 1 72 ? -4.706 -4.797 -29.473 1.00 51.72 72 ASP A N 1
ATOM 596 C CA . ASP A 1 72 ? -5.057 -3.459 -28.937 1.00 51.72 72 ASP A CA 1
ATOM 597 C C . ASP A 1 72 ? -3.872 -2.510 -28.637 1.00 51.72 72 ASP A C 1
ATOM 599 O O . ASP A 1 72 ? -4.085 -1.403 -28.141 1.00 51.72 72 ASP A O 1
ATOM 603 N N . ASP A 1 73 ? -2.620 -2.867 -28.965 1.00 61.00 73 ASP A N 1
ATOM 604 C CA . ASP A 1 73 ? -1.446 -2.112 -28.475 1.00 61.00 73 ASP A CA 1
ATOM 605 C C . ASP A 1 73 ? -0.397 -1.674 -29.514 1.00 61.00 73 ASP A C 1
ATOM 607 O O . ASP A 1 73 ? 0.637 -1.109 -29.142 1.00 61.00 73 ASP A O 1
ATOM 611 N N . ASP A 1 74 ? -0.649 -1.824 -30.817 1.00 68.69 74 ASP A N 1
ATOM 612 C CA . ASP A 1 74 ? 0.313 -1.410 -31.855 1.00 68.69 74 ASP A CA 1
ATOM 613 C C . ASP A 1 74 ? 0.692 0.080 -31.762 1.00 68.69 74 ASP A C 1
ATOM 615 O O . ASP A 1 74 ? 1.850 0.457 -31.962 1.00 68.69 74 ASP A O 1
ATOM 619 N N . ALA A 1 75 ? -0.262 0.947 -31.407 1.00 69.94 75 ALA A N 1
ATOM 620 C CA . ALA A 1 75 ? -0.012 2.380 -31.248 1.00 69.94 75 ALA A CA 1
ATOM 621 C C . ALA A 1 75 ? 0.886 2.689 -30.035 1.00 69.94 75 ALA A C 1
ATOM 623 O O . ALA A 1 75 ? 1.791 3.524 -30.127 1.00 69.94 75 ALA A O 1
ATOM 624 N N . ALA A 1 76 ? 0.671 2.001 -28.910 1.00 65.56 76 ALA A N 1
ATOM 625 C CA . ALA A 1 76 ? 1.498 2.157 -27.718 1.00 65.56 76 ALA A CA 1
ATOM 626 C C . ALA A 1 76 ? 2.906 1.588 -27.949 1.00 65.56 76 ALA A C 1
ATOM 628 O O . ALA A 1 76 ? 3.892 2.228 -27.587 1.00 65.56 76 ALA A O 1
ATOM 629 N N . ALA A 1 77 ? 3.013 0.442 -28.627 1.00 70.25 77 ALA A N 1
ATOM 630 C CA . ALA A 1 77 ? 4.288 -0.162 -28.999 1.00 70.25 77 ALA A CA 1
ATOM 631 C C . ALA A 1 77 ? 5.095 0.723 -29.970 1.00 70.25 77 ALA A C 1
ATOM 633 O O . ALA A 1 77 ? 6.320 0.826 -29.861 1.00 70.25 77 ALA A O 1
ATOM 634 N N . GLN A 1 78 ? 4.429 1.413 -30.903 1.00 77.44 78 GLN A N 1
ATOM 635 C CA . GLN A 1 78 ? 5.085 2.377 -31.791 1.00 77.44 78 GLN A CA 1
ATOM 636 C C . GLN A 1 78 ? 5.575 3.620 -31.042 1.00 77.44 78 GLN A C 1
ATOM 638 O O . GLN A 1 78 ? 6.710 4.045 -31.272 1.00 77.44 78 GLN A O 1
ATOM 643 N N . GLN A 1 79 ? 4.766 4.174 -30.130 1.00 69.00 79 GLN A N 1
ATOM 644 C CA . GLN A 1 79 ? 5.213 5.268 -29.259 1.00 69.00 79 GLN A CA 1
ATOM 645 C C . GLN A 1 79 ? 6.423 4.853 -28.420 1.00 69.00 79 GLN A C 1
ATOM 647 O O . GLN A 1 79 ? 7.365 5.630 -28.290 1.00 69.00 79 GLN A O 1
ATOM 652 N N . ASP A 1 80 ? 6.452 3.616 -27.928 1.00 66.25 80 ASP A N 1
ATOM 653 C CA . ASP A 1 80 ? 7.578 3.102 -27.143 1.00 66.25 80 ASP A CA 1
ATOM 654 C C . ASP A 1 80 ? 8.851 2.988 -27.933 1.00 66.25 80 ASP A C 1
ATOM 656 O O . ASP A 1 80 ? 9.924 3.346 -27.451 1.00 66.25 80 ASP A O 1
ATOM 660 N N . LYS A 1 81 ? 8.729 2.485 -29.157 1.00 75.62 81 LYS A N 1
ATOM 661 C CA . LYS A 1 81 ? 9.866 2.373 -30.049 1.00 75.62 81 LYS A CA 1
ATOM 662 C C . LYS A 1 81 ? 10.445 3.755 -30.344 1.00 75.62 81 LYS A C 1
ATOM 664 O O . LYS A 1 81 ? 11.648 3.939 -30.200 1.00 75.62 81 LYS A O 1
ATOM 669 N N . GLN A 1 82 ? 9.594 4.732 -30.671 1.00 75.94 82 GLN A N 1
ATOM 670 C CA . GLN A 1 82 ? 10.022 6.118 -30.897 1.00 75.94 82 GLN A CA 1
ATOM 671 C C . GLN A 1 82 ? 10.666 6.728 -29.646 1.00 75.94 82 GLN A C 1
ATOM 673 O O . GLN A 1 82 ? 11.712 7.367 -29.740 1.00 75.94 82 GLN A O 1
ATOM 678 N N . TRP A 1 83 ? 10.074 6.492 -28.474 1.00 67.06 83 TRP A N 1
ATOM 679 C CA . TRP A 1 83 ? 10.591 6.978 -27.200 1.00 67.06 83 TRP A CA 1
ATOM 680 C C . TRP A 1 83 ? 11.969 6.384 -26.873 1.00 67.06 83 TRP A C 1
ATOM 682 O O . TRP A 1 83 ? 12.892 7.121 -26.534 1.00 67.06 83 TRP A O 1
ATOM 692 N N . LEU A 1 84 ? 12.144 5.068 -27.029 1.00 71.50 84 LEU A N 1
ATOM 693 C CA . LEU A 1 84 ? 13.420 4.381 -26.799 1.00 71.50 84 LEU A CA 1
ATOM 694 C C . LEU A 1 84 ? 14.495 4.782 -27.811 1.00 71.50 84 LEU A C 1
ATOM 696 O O . LEU A 1 84 ? 15.656 4.936 -27.436 1.00 71.50 84 LEU A O 1
ATOM 700 N N . ASP A 1 85 ? 14.131 4.954 -29.081 1.00 75.25 85 ASP A N 1
ATOM 701 C CA . ASP A 1 85 ? 15.078 5.362 -30.119 1.00 75.25 85 ASP A CA 1
ATOM 702 C C . ASP A 1 85 ? 15.558 6.808 -29.900 1.00 75.25 85 ASP A C 1
ATOM 704 O O . ASP A 1 85 ? 16.745 7.090 -30.071 1.00 75.25 85 ASP A O 1
ATOM 708 N N . MET A 1 86 ? 14.684 7.698 -29.416 1.00 71.44 86 MET A N 1
ATOM 709 C CA . MET A 1 86 ? 15.064 9.052 -28.993 1.00 71.44 86 MET A CA 1
ATOM 710 C C . MET A 1 86 ? 16.056 9.025 -27.819 1.00 71.44 86 MET A C 1
ATOM 712 O O . MET A 1 86 ? 17.045 9.753 -27.819 1.00 71.44 86 MET A O 1
ATOM 716 N N . TRP A 1 87 ? 15.835 8.140 -26.848 1.00 67.88 87 TRP A N 1
ATOM 717 C CA . TRP A 1 87 ? 16.721 7.971 -25.697 1.00 67.88 87 TRP A CA 1
ATOM 718 C C . TRP A 1 87 ? 18.092 7.415 -26.046 1.00 67.88 87 TRP A C 1
ATOM 720 O O . TRP A 1 87 ? 19.108 7.934 -25.582 1.00 67.88 87 TRP A O 1
ATOM 730 N N . ARG A 1 88 ? 18.131 6.405 -26.918 1.00 72.44 88 ARG A N 1
ATOM 731 C CA . ARG A 1 88 ? 19.382 5.840 -27.437 1.00 72.44 88 ARG A CA 1
ATOM 732 C C . ARG A 1 88 ? 20.258 6.894 -28.103 1.00 72.44 88 ARG A C 1
ATOM 734 O O . ARG A 1 88 ? 21.475 6.778 -28.035 1.00 72.44 88 ARG A O 1
ATOM 741 N N . ALA A 1 89 ? 19.655 7.914 -28.717 1.00 73.12 89 ALA A N 1
ATOM 742 C CA . ALA A 1 89 ? 20.390 9.027 -29.313 1.00 73.12 89 ALA A CA 1
ATOM 743 C C . ALA A 1 89 ? 21.005 9.981 -28.270 1.00 73.12 89 ALA A C 1
ATOM 745 O O . ALA A 1 89 ? 21.972 10.668 -28.583 1.00 73.12 89 ALA A O 1
ATOM 746 N N . SER A 1 90 ? 20.463 10.018 -27.047 1.00 68.75 90 SER A N 1
ATOM 747 C CA . SER A 1 90 ? 20.962 10.845 -25.936 1.00 68.75 90 SER A CA 1
ATOM 748 C C . SER A 1 90 ? 21.909 10.119 -24.976 1.00 68.75 90 SER A C 1
ATOM 750 O O . SER A 1 90 ? 22.474 10.758 -24.091 1.00 68.75 90 SER A O 1
ATOM 752 N N . TRP A 1 91 ? 22.077 8.800 -25.113 1.00 70.94 91 TRP A N 1
ATOM 753 C CA . TRP A 1 91 ? 22.953 8.040 -24.226 1.00 70.94 91 TRP A CA 1
ATOM 754 C C . TRP A 1 91 ? 24.429 8.408 -24.432 1.00 70.94 91 TRP A C 1
ATOM 756 O O . TRP A 1 91 ? 24.855 8.629 -25.571 1.00 70.94 91 TRP A O 1
ATOM 766 N N . PRO A 1 92 ? 25.223 8.467 -23.346 1.00 70.38 92 PRO A N 1
ATOM 767 C CA . PRO A 1 92 ? 26.656 8.701 -23.447 1.00 70.38 92 PRO A CA 1
ATOM 768 C C . PRO A 1 92 ? 27.343 7.599 -24.270 1.00 70.38 92 PRO A C 1
ATOM 770 O O . PRO A 1 92 ? 26.803 6.511 -24.487 1.00 70.38 92 PRO A O 1
ATOM 773 N N . SER A 1 93 ? 28.552 7.890 -24.756 1.00 76.75 93 SER A N 1
ATOM 774 C CA . SER A 1 93 ? 29.364 6.919 -25.496 1.00 76.75 93 SER A CA 1
ATOM 775 C C . SER A 1 93 ? 29.604 5.646 -24.669 1.00 76.75 93 SER A C 1
ATOM 777 O O . SER A 1 93 ? 29.646 5.684 -23.441 1.00 76.75 93 SER A O 1
ATOM 779 N N . GLN A 1 94 ? 29.782 4.506 -25.353 1.00 71.00 94 GLN A N 1
ATOM 780 C CA . GLN A 1 94 ? 29.877 3.168 -24.737 1.00 71.00 94 GLN A CA 1
ATOM 781 C C . GLN A 1 94 ? 30.894 3.045 -23.591 1.00 71.00 94 GLN A C 1
ATOM 783 O O . GLN A 1 94 ? 30.740 2.169 -22.749 1.00 71.00 94 GLN A O 1
ATOM 788 N N . GLU A 1 95 ? 31.915 3.899 -23.550 1.00 76.94 95 GLU A N 1
ATOM 789 C CA . GLU A 1 95 ? 32.975 3.870 -22.537 1.00 76.94 95 GLU A CA 1
ATOM 790 C C . GLU A 1 95 ? 32.516 4.359 -21.152 1.00 76.94 95 GLU A C 1
ATOM 792 O O . GLU A 1 95 ? 33.148 4.019 -20.157 1.00 76.94 95 GLU A O 1
ATOM 797 N N . GLY A 1 96 ? 31.417 5.119 -21.073 1.00 74.25 96 GLY A N 1
ATOM 798 C CA . GLY A 1 96 ? 30.855 5.627 -19.815 1.00 74.25 96 GLY A CA 1
ATOM 799 C C . GLY A 1 96 ? 29.636 4.858 -19.298 1.00 74.25 96 GLY A C 1
ATOM 800 O O . GLY A 1 96 ? 29.083 5.237 -18.272 1.00 74.25 96 GLY A O 1
ATOM 801 N N . LEU A 1 97 ? 29.190 3.817 -20.008 1.00 78.00 97 LEU A N 1
ATOM 802 C CA . LEU A 1 97 ? 27.995 3.052 -19.653 1.00 78.00 97 LEU A CA 1
ATOM 803 C C . LEU A 1 97 ? 28.379 1.817 -18.838 1.00 78.00 97 LEU A C 1
ATOM 805 O O . LEU A 1 97 ? 28.973 0.888 -19.386 1.00 78.00 97 LEU A O 1
ATOM 809 N N . ASP A 1 98 ? 27.988 1.760 -17.563 1.00 80.81 98 ASP A N 1
ATOM 810 C CA . ASP A 1 98 ? 28.052 0.514 -16.799 1.00 80.81 98 ASP A CA 1
ATOM 811 C C . ASP A 1 98 ? 26.807 -0.347 -17.101 1.00 80.81 98 ASP A C 1
ATOM 813 O O . ASP A 1 98 ? 25.688 0.032 -16.755 1.00 80.81 98 ASP A O 1
ATOM 817 N N . PRO A 1 99 ? 26.949 -1.545 -17.706 1.00 73.31 99 PRO A N 1
ATOM 818 C CA . PRO A 1 99 ? 25.824 -2.441 -17.978 1.00 73.31 99 PRO A CA 1
ATOM 819 C C . PRO A 1 99 ? 25.083 -2.946 -16.730 1.00 73.31 99 PRO A C 1
ATOM 821 O O . PRO A 1 99 ? 24.027 -3.574 -16.864 1.00 73.31 99 PRO A O 1
ATOM 824 N N . HIS A 1 100 ? 25.667 -2.783 -15.542 1.00 79.25 100 HIS A N 1
ATOM 825 C CA . HIS A 1 100 ? 25.104 -3.220 -14.266 1.00 79.25 100 HIS A CA 1
ATOM 826 C C . HIS A 1 100 ? 24.333 -2.124 -13.534 1.00 79.25 100 HIS A C 1
ATOM 828 O O . HIS A 1 100 ? 23.505 -2.450 -12.668 1.00 79.25 100 HIS A O 1
ATOM 834 N N . ASP A 1 101 ? 24.563 -0.871 -13.913 1.00 84.94 101 ASP A N 1
ATOM 835 C CA . ASP A 1 101 ? 23.931 0.301 -13.341 1.00 84.94 101 ASP A CA 1
ATOM 836 C C . ASP A 1 101 ? 22.891 0.888 -14.317 1.00 84.94 101 ASP A C 1
ATOM 838 O O . ASP A 1 101 ? 23.239 1.446 -15.358 1.00 84.94 101 ASP A O 1
ATOM 842 N N . PRO A 1 102 ? 21.586 0.753 -14.024 1.00 87.25 102 PRO A N 1
ATOM 843 C CA . PRO A 1 102 ? 20.534 1.351 -14.832 1.00 87.25 102 PRO A CA 1
ATOM 844 C C . PRO A 1 102 ? 20.649 2.873 -14.932 1.00 87.25 102 PRO A C 1
ATOM 846 O O . PRO A 1 102 ? 20.231 3.427 -15.947 1.00 87.25 102 PRO A O 1
ATOM 849 N N . GLU A 1 103 ? 21.213 3.548 -13.929 1.00 87.12 103 GLU A N 1
ATOM 850 C CA . GLU A 1 103 ? 21.301 5.012 -13.920 1.00 87.12 103 GLU A CA 1
ATOM 851 C C . GLU A 1 103 ? 22.180 5.532 -15.060 1.00 87.12 103 GLU A C 1
ATOM 853 O O . GLU A 1 103 ? 21.836 6.521 -15.711 1.00 87.12 103 GLU A O 1
ATOM 858 N N . SER A 1 104 ? 23.209 4.764 -15.433 1.00 84.44 104 SER A N 1
ATOM 859 C CA . SER A 1 104 ? 24.023 4.999 -16.633 1.00 84.44 104 SER A CA 1
ATOM 860 C C . SER A 1 104 ? 23.194 5.087 -17.931 1.00 84.44 104 SER A C 1
ATOM 862 O O . SER A 1 104 ? 23.595 5.756 -18.882 1.00 84.44 104 SER A O 1
ATOM 864 N N . PHE A 1 105 ? 22.013 4.458 -17.983 1.00 79.88 105 PHE A N 1
ATOM 865 C CA . PHE A 1 105 ? 21.095 4.484 -19.132 1.00 79.88 105 PHE A CA 1
ATOM 866 C C . PHE A 1 105 ? 19.960 5.514 -18.987 1.00 79.88 105 PHE A C 1
ATOM 868 O O . PHE A 1 105 ? 18.985 5.465 -19.744 1.00 79.88 105 PHE A O 1
ATOM 875 N N . GLY A 1 106 ? 20.064 6.444 -18.033 1.00 83.25 106 GLY A N 1
ATOM 876 C CA . GLY A 1 106 ? 19.063 7.487 -17.792 1.00 83.25 106 GLY A CA 1
ATOM 877 C C . GLY A 1 106 ? 17.843 7.019 -16.996 1.00 83.25 106 GLY A C 1
ATOM 878 O O . GLY A 1 106 ? 16.811 7.690 -16.995 1.00 83.25 106 GLY A O 1
ATOM 879 N N . PHE A 1 107 ? 17.926 5.859 -16.342 1.00 89.19 107 PHE A N 1
ATOM 880 C CA . PHE A 1 107 ? 16.909 5.447 -15.383 1.00 89.19 107 PHE A CA 1
ATOM 881 C C . PHE A 1 107 ? 17.150 6.134 -14.040 1.00 89.19 107 PHE A C 1
ATOM 883 O O . PHE A 1 107 ? 18.189 5.933 -13.434 1.00 89.19 107 PHE A O 1
ATOM 890 N N . SER A 1 108 ? 16.170 6.864 -13.530 1.00 90.75 108 SER A N 1
ATOM 891 C CA . SER A 1 108 ? 16.201 7.394 -12.168 1.00 90.75 108 SER A CA 1
ATOM 892 C C . SER A 1 108 ? 15.644 6.342 -11.213 1.00 90.75 108 SER A C 1
ATOM 894 O O . SER A 1 108 ? 14.550 5.806 -11.440 1.00 90.75 108 SER A O 1
ATOM 896 N N . PHE A 1 109 ? 16.393 6.009 -10.162 1.00 93.88 109 PHE A N 1
ATOM 897 C CA . PHE A 1 109 ? 15.906 5.133 -9.102 1.00 93.88 109 PHE A CA 1
ATOM 898 C C . PHE A 1 109 ? 14.773 5.823 -8.331 1.00 93.88 109 PHE A C 1
ATOM 900 O O . PHE A 1 109 ? 14.904 6.957 -7.883 1.00 93.88 109 PHE A O 1
ATOM 907 N N . VAL A 1 110 ? 13.630 5.147 -8.214 1.00 94.94 110 VAL A N 1
ATOM 908 C CA . VAL A 1 110 ? 12.421 5.695 -7.576 1.00 94.94 110 VAL A CA 1
ATOM 909 C C . VAL A 1 110 ? 12.212 5.086 -6.195 1.00 94.94 110 VAL A C 1
ATOM 911 O O . VAL A 1 110 ? 11.727 5.762 -5.289 1.00 94.94 110 VAL A O 1
ATOM 914 N N . GLY A 1 111 ? 12.524 3.800 -6.038 1.00 96.31 111 GLY A N 1
ATOM 915 C CA . GLY A 1 111 ? 12.285 3.062 -4.804 1.00 96.31 111 GLY A CA 1
ATOM 916 C C . GLY A 1 111 ? 12.396 1.549 -4.971 1.00 96.31 111 GLY A C 1
ATOM 917 O O . GLY A 1 111 ? 12.781 1.050 -6.023 1.00 96.31 111 GLY A O 1
ATOM 918 N N . GLU A 1 112 ? 12.014 0.799 -3.946 1.00 97.31 112 GLU A N 1
ATOM 919 C CA . GLU A 1 112 ? 12.096 -0.663 -3.900 1.00 97.31 112 GLU A CA 1
ATOM 920 C C . GLU A 1 112 ? 10.738 -1.287 -3.560 1.00 97.31 112 GLU A C 1
ATOM 922 O O . GLU A 1 112 ? 9.989 -0.779 -2.723 1.00 97.31 112 GLU A O 1
ATOM 927 N N . ILE A 1 113 ? 10.411 -2.407 -4.208 1.00 97.12 113 ILE A N 1
ATOM 928 C CA . ILE A 1 113 ? 9.239 -3.214 -3.872 1.00 97.12 113 ILE A CA 1
ATOM 929 C C . ILE A 1 113 ? 9.532 -4.001 -2.598 1.00 97.12 113 ILE A C 1
ATOM 931 O O . ILE A 1 113 ? 10.311 -4.955 -2.608 1.00 97.12 113 ILE A O 1
ATOM 935 N N . THR A 1 114 ? 8.865 -3.650 -1.506 1.00 96.25 114 THR A N 1
ATOM 936 C CA . THR A 1 114 ? 9.076 -4.309 -0.217 1.00 96.25 114 THR A CA 1
ATOM 937 C C . THR A 1 114 ? 8.194 -5.539 -0.027 1.00 96.25 114 THR A C 1
ATOM 939 O O . THR A 1 114 ? 8.588 -6.470 0.669 1.00 96.25 114 THR A O 1
ATOM 942 N N . GLY A 1 115 ? 7.036 -5.611 -0.684 1.00 92.56 115 GLY A N 1
ATOM 943 C CA . GLY A 1 115 ? 6.146 -6.769 -0.592 1.00 92.56 115 GLY A CA 1
ATOM 944 C C . GLY A 1 115 ? 4.838 -6.584 -1.350 1.00 92.56 115 GLY A C 1
ATOM 945 O O . GLY A 1 115 ? 4.701 -5.660 -2.151 1.00 92.56 115 GLY A O 1
ATOM 946 N N . ALA A 1 116 ? 3.868 -7.458 -1.094 1.00 92.69 116 ALA A N 1
ATOM 947 C CA . ALA A 1 116 ? 2.508 -7.290 -1.597 1.00 92.69 116 ALA A CA 1
ATOM 948 C C . ALA A 1 116 ? 1.693 -6.315 -0.725 1.00 92.69 116 ALA A C 1
ATOM 950 O O . ALA A 1 116 ? 2.010 -6.045 0.436 1.00 92.69 116 ALA A O 1
ATOM 951 N N . TRP A 1 117 ? 0.620 -5.782 -1.297 1.00 89.06 117 TRP A N 1
ATOM 952 C CA . TRP A 1 117 ? -0.357 -4.930 -0.637 1.00 89.06 117 TRP A CA 1
ATOM 953 C C . TRP A 1 117 ? -1.775 -5.365 -1.020 1.00 89.06 117 TRP A C 1
ATOM 955 O O . TRP A 1 117 ? -2.097 -5.463 -2.203 1.00 89.06 117 TRP A O 1
ATOM 965 N N . GLY A 1 118 ? -2.645 -5.569 -0.027 1.00 84.75 118 GLY A N 1
ATOM 966 C CA . GLY A 1 118 ? -4.039 -5.971 -0.258 1.00 84.75 118 GLY A CA 1
ATOM 967 C C . GLY A 1 118 ? -4.181 -7.342 -0.934 1.00 84.75 118 GLY A C 1
ATOM 968 O O . GLY A 1 118 ? -3.256 -8.147 -0.899 1.00 84.75 118 GLY A O 1
ATOM 969 N N . LEU A 1 119 ? -5.351 -7.608 -1.533 1.00 81.06 119 LEU A N 1
ATOM 970 C CA . LEU A 1 119 ? -5.688 -8.905 -2.149 1.00 81.06 119 LEU A CA 1
ATOM 971 C C . LEU A 1 119 ? -5.464 -8.967 -3.674 1.00 81.06 119 LEU A C 1
ATOM 973 O O . LEU A 1 119 ? -5.272 -10.049 -4.222 1.00 81.06 119 LEU A O 1
ATOM 977 N N . HIS A 1 120 ? -5.450 -7.823 -4.365 1.00 85.38 120 HIS A N 1
ATOM 978 C CA . HIS A 1 120 ? -5.517 -7.740 -5.839 1.00 85.38 120 HIS A CA 1
ATOM 979 C C . HIS A 1 120 ? -4.164 -7.592 -6.535 1.00 85.38 120 HIS A C 1
ATOM 981 O O . HIS A 1 120 ? -4.030 -6.820 -7.487 1.00 85.38 120 HIS A O 1
ATOM 987 N N . GLY A 1 121 ? -3.136 -8.254 -6.006 1.00 90.00 121 GLY A N 1
ATOM 988 C CA . GLY A 1 121 ? -1.798 -8.228 -6.602 1.00 90.00 121 GLY A CA 1
ATOM 989 C C . GLY A 1 121 ? -1.145 -6.843 -6.646 1.00 90.00 121 GLY A C 1
ATOM 990 O O . GLY A 1 121 ? -0.229 -6.614 -7.435 1.00 90.00 121 GLY A O 1
ATOM 991 N N . ALA A 1 122 ? -1.579 -5.896 -5.808 1.00 94.19 122 ALA A N 1
ATOM 992 C CA . ALA A 1 122 ? -0.854 -4.642 -5.672 1.00 94.19 122 ALA A CA 1
ATOM 993 C C . ALA A 1 122 ? 0.477 -4.888 -4.948 1.00 94.19 122 ALA A C 1
ATOM 995 O O . ALA A 1 122 ? 0.585 -5.731 -4.057 1.00 94.19 122 ALA A O 1
ATOM 996 N N . VAL A 1 123 ? 1.506 -4.143 -5.337 1.00 96.06 123 VAL A N 1
ATOM 997 C CA . VAL A 1 123 ? 2.830 -4.175 -4.717 1.00 96.06 123 VAL A CA 1
ATOM 998 C C . VAL A 1 123 ? 3.033 -2.946 -3.847 1.00 96.06 123 VAL A C 1
ATOM 1000 O O . VAL A 1 123 ? 2.618 -1.836 -4.187 1.00 96.06 123 VAL A O 1
ATOM 1003 N N . ARG A 1 124 ? 3.695 -3.146 -2.716 1.00 94.94 124 ARG A N 1
ATOM 1004 C CA . ARG A 1 124 ? 4.128 -2.099 -1.804 1.00 94.94 124 ARG A CA 1
ATOM 1005 C C . ARG A 1 124 ? 5.499 -1.603 -2.247 1.00 94.94 124 ARG A C 1
ATOM 1007 O O . ARG A 1 124 ? 6.444 -2.383 -2.301 1.00 94.94 124 ARG A O 1
ATOM 1014 N N . VAL A 1 125 ? 5.601 -0.321 -2.574 1.00 96.44 125 VAL A N 1
ATOM 1015 C CA . VAL A 1 125 ? 6.828 0.339 -3.031 1.00 96.44 125 VAL A CA 1
ATOM 1016 C C . VAL A 1 125 ? 7.255 1.364 -1.989 1.00 96.44 125 VAL A C 1
ATOM 1018 O O . VAL A 1 125 ? 6.516 2.314 -1.728 1.00 96.44 125 VAL A O 1
ATOM 1021 N N . ARG A 1 126 ? 8.441 1.193 -1.405 1.00 95.62 126 ARG A N 1
ATOM 1022 C CA . ARG A 1 126 ? 9.090 2.212 -0.574 1.00 95.62 126 ARG A CA 1
ATOM 1023 C C . ARG A 1 126 ? 9.916 3.112 -1.485 1.00 95.62 126 ARG A C 1
ATOM 1025 O O . ARG A 1 126 ? 10.809 2.624 -2.168 1.00 95.62 126 ARG A O 1
ATOM 1032 N N . ALA A 1 127 ? 9.584 4.396 -1.529 1.00 94.75 127 ALA A N 1
ATOM 1033 C CA . ALA A 1 127 ? 10.336 5.389 -2.283 1.00 94.75 127 ALA A CA 1
ATOM 1034 C C . ALA A 1 127 ? 11.742 5.573 -1.694 1.00 94.75 127 ALA A C 1
ATOM 1036 O O . ALA A 1 127 ? 11.939 5.369 -0.496 1.00 94.75 127 ALA A O 1
ATOM 1037 N N . ASP A 1 128 ? 12.696 5.964 -2.537 1.00 94.12 128 ASP A N 1
ATOM 1038 C CA . ASP A 1 128 ? 14.065 6.223 -2.099 1.00 94.12 128 ASP A CA 1
ATOM 1039 C C . ASP A 1 128 ? 14.129 7.423 -1.146 1.00 94.12 128 ASP A C 1
ATOM 1041 O O . ASP A 1 128 ? 13.671 8.525 -1.466 1.00 94.12 128 ASP A O 1
ATOM 1045 N N . ASP A 1 129 ? 14.699 7.194 0.036 1.00 88.25 129 ASP A N 1
ATOM 1046 C CA . ASP A 1 129 ? 14.758 8.187 1.104 1.00 88.25 129 ASP A CA 1
ATOM 1047 C C . ASP A 1 129 ? 15.662 9.367 0.703 1.00 88.25 129 ASP A C 1
ATOM 1049 O O . ASP A 1 129 ? 15.278 10.524 0.885 1.00 88.25 129 ASP A O 1
ATOM 1053 N N . MET A 1 130 ? 16.811 9.082 0.076 1.00 86.38 130 MET A N 1
ATOM 1054 C CA . MET A 1 130 ? 17.781 10.105 -0.328 1.00 86.38 130 MET A CA 1
ATOM 1055 C C . MET A 1 130 ? 17.248 11.000 -1.449 1.00 86.38 130 MET A C 1
ATOM 1057 O O . MET A 1 130 ? 17.378 12.222 -1.368 1.00 86.38 130 MET A O 1
ATOM 1061 N N . ALA A 1 131 ? 16.614 10.422 -2.472 1.00 84.38 131 ALA A N 1
ATOM 1062 C CA . ALA A 1 131 ? 15.988 11.183 -3.546 1.00 84.38 131 ALA A CA 1
ATOM 1063 C C . ALA A 1 131 ? 14.880 12.095 -2.998 1.00 84.38 131 ALA A C 1
ATOM 1065 O O . ALA A 1 131 ? 14.823 13.280 -3.340 1.00 84.38 131 ALA A O 1
ATOM 1066 N N . CYS A 1 132 ? 14.026 11.575 -2.107 1.00 84.19 132 CYS A N 1
ATOM 1067 C CA . CYS A 1 132 ? 12.961 12.367 -1.487 1.00 84.19 132 CYS A CA 1
ATOM 1068 C C . CYS A 1 132 ? 13.517 13.554 -0.683 1.00 84.19 132 CYS A C 1
ATOM 1070 O O . CYS A 1 132 ? 12.976 14.658 -0.775 1.00 84.19 132 CYS A O 1
ATOM 1072 N N . ASP A 1 133 ? 14.608 13.357 0.063 1.00 83.94 133 ASP A N 1
ATOM 1073 C CA . ASP A 1 133 ? 15.263 14.422 0.837 1.00 83.94 133 ASP A CA 1
ATOM 1074 C C . ASP A 1 133 ? 15.895 15.501 -0.062 1.00 83.94 133 ASP A C 1
ATOM 1076 O O . ASP A 1 133 ? 15.957 16.672 0.315 1.00 83.94 133 ASP A O 1
ATOM 1080 N N . GLN A 1 134 ? 16.284 15.141 -1.288 1.00 83.69 134 GLN A N 1
ATOM 1081 C CA . GLN A 1 134 ? 16.739 16.079 -2.323 1.00 83.69 134 GLN A CA 1
ATOM 1082 C C . GLN A 1 134 ? 15.584 16.809 -3.037 1.00 83.69 134 GLN A C 1
ATOM 1084 O O . GLN A 1 134 ? 15.816 17.599 -3.953 1.00 83.69 134 GLN A O 1
ATOM 1089 N N . GLY A 1 135 ? 14.336 16.585 -2.612 1.00 81.19 135 GLY A N 1
ATOM 1090 C CA . GLY A 1 135 ? 13.146 17.243 -3.151 1.00 81.19 135 GLY A CA 1
ATOM 1091 C C . GLY A 1 135 ? 12.485 16.507 -4.318 1.00 81.19 135 GLY A C 1
ATOM 1092 O O . GLY A 1 135 ? 11.592 17.069 -4.958 1.00 81.19 135 GLY A O 1
ATOM 1093 N N . TYR A 1 136 ? 12.887 15.265 -4.605 1.00 84.50 136 TYR A N 1
ATOM 1094 C CA . TYR A 1 136 ? 12.177 14.419 -5.559 1.00 84.50 136 TYR A CA 1
ATOM 1095 C C . TYR A 1 136 ? 10.786 14.054 -5.026 1.00 84.50 136 TYR A C 1
ATOM 1097 O O . TYR A 1 136 ? 10.635 13.620 -3.884 1.00 84.50 136 TYR A O 1
ATOM 1105 N N . ASP A 1 137 ? 9.757 14.198 -5.863 1.00 84.44 137 ASP A N 1
ATOM 1106 C CA . ASP A 1 137 ? 8.396 13.785 -5.520 1.00 84.44 137 ASP A CA 1
ATOM 1107 C C . ASP A 1 137 ? 8.062 12.431 -6.179 1.00 84.44 137 ASP A C 1
ATOM 1109 O O . ASP A 1 137 ? 7.719 12.393 -7.369 1.00 84.44 137 ASP A O 1
ATOM 1113 N N . PRO A 1 138 ? 8.076 11.310 -5.429 1.00 87.19 138 PRO A N 1
ATOM 1114 C CA . PRO A 1 138 ? 7.789 9.984 -5.977 1.00 87.19 138 PRO A CA 1
ATOM 1115 C C . PRO A 1 138 ? 6.371 9.867 -6.550 1.00 87.19 138 PRO A C 1
ATOM 1117 O O . PRO A 1 138 ? 6.116 9.019 -7.411 1.00 87.19 138 PRO A O 1
ATOM 1120 N N . LYS A 1 139 ? 5.438 10.749 -6.161 1.00 85.31 139 LYS A N 1
ATOM 1121 C CA . LYS A 1 139 ? 4.080 10.800 -6.725 1.00 85.31 139 LYS A CA 1
ATOM 1122 C C . LYS A 1 139 ? 4.086 11.078 -8.229 1.00 85.31 139 LYS A C 1
ATOM 1124 O O . LYS A 1 139 ? 3.157 10.663 -8.930 1.00 85.31 139 LYS A O 1
ATOM 1129 N N . VAL A 1 140 ? 5.122 11.735 -8.753 1.00 85.69 140 VAL A N 1
ATOM 1130 C CA . VAL A 1 140 ? 5.258 11.999 -10.192 1.00 85.69 140 VAL A CA 1
ATOM 1131 C C . VAL A 1 140 ? 5.283 10.694 -10.990 1.00 85.69 140 VAL A C 1
ATOM 1133 O O . VAL A 1 140 ? 4.662 10.632 -12.054 1.00 85.69 140 VAL A O 1
ATOM 1136 N N . HIS A 1 141 ? 5.874 9.628 -10.448 1.00 87.94 141 HIS A N 1
ATOM 1137 C CA . HIS A 1 141 ? 6.026 8.350 -11.151 1.00 87.94 141 HIS A CA 1
ATOM 1138 C C . HIS A 1 141 ? 5.148 7.240 -10.578 1.00 87.94 141 HIS A C 1
ATOM 1140 O O . HIS A 1 141 ? 4.529 6.506 -11.346 1.00 87.94 141 HIS A O 1
ATOM 1146 N N . LEU A 1 142 ? 5.033 7.164 -9.251 1.00 90.50 142 LEU A N 1
ATOM 1147 C CA . LEU A 1 142 ? 4.260 6.134 -8.556 1.00 90.50 142 LEU A CA 1
ATOM 1148 C C . LEU A 1 142 ? 2.807 6.533 -8.312 1.00 90.50 142 LEU A C 1
ATOM 1150 O O . LEU A 1 142 ? 1.991 5.667 -8.048 1.00 90.50 142 LEU A O 1
ATOM 1154 N N . GLY A 1 143 ? 2.448 7.815 -8.378 1.00 86.62 143 GLY A N 1
ATOM 1155 C CA . GLY A 1 143 ? 1.062 8.247 -8.202 1.00 86.62 143 GLY A CA 1
ATOM 1156 C C . GLY A 1 143 ? 0.274 8.116 -9.503 1.00 86.62 143 GLY A C 1
ATOM 1157 O O . GLY A 1 143 ? 0.571 8.825 -10.462 1.00 86.62 143 GLY A O 1
ATOM 1158 N N . ARG A 1 144 ? -0.755 7.273 -9.559 1.00 80.19 144 ARG A N 1
ATOM 1159 C CA . ARG A 1 144 ? -1.708 7.215 -10.676 1.00 80.19 144 ARG A CA 1
ATOM 1160 C C . ARG A 1 144 ? -3.122 7.057 -10.136 1.00 80.19 144 ARG A C 1
ATOM 1162 O O . ARG A 1 144 ? -3.388 6.160 -9.340 1.00 80.19 144 ARG A O 1
ATOM 1169 N N . ARG A 1 145 ? -4.017 7.938 -10.584 1.00 68.88 145 ARG A N 1
ATOM 1170 C CA . ARG A 1 145 ? -5.424 7.918 -10.185 1.00 68.88 145 ARG A CA 1
ATOM 1171 C C . ARG A 1 145 ? -6.142 6.737 -10.845 1.00 68.88 145 ARG A C 1
ATOM 1173 O O . ARG A 1 145 ? -5.948 6.500 -12.031 1.00 68.88 145 ARG A O 1
ATOM 1180 N N . ASP A 1 146 ? -7.028 6.092 -10.091 1.00 55.41 146 ASP A N 1
ATOM 1181 C CA . ASP A 1 146 ? -7.919 5.017 -10.566 1.00 55.41 146 ASP A CA 1
ATOM 1182 C C . ASP A 1 146 ? -9.013 5.468 -11.520 1.00 55.41 146 ASP A C 1
ATOM 1184 O O . ASP A 1 146 ? -9.755 4.640 -12.046 1.00 55.41 146 ASP A O 1
ATOM 1188 N N . PHE A 1 147 ? -9.194 6.778 -11.698 1.00 50.69 147 PHE A N 1
ATOM 1189 C CA . PHE A 1 147 ? -10.329 7.255 -12.460 1.00 50.69 147 PHE A CA 1
ATOM 1190 C C . PHE A 1 147 ? -10.248 6.708 -13.884 1.00 50.69 147 PHE A C 1
ATOM 1192 O O . PHE A 1 147 ? -9.365 7.071 -14.655 1.00 50.69 147 PHE A O 1
ATOM 1199 N N . SER A 1 148 ? -11.249 5.898 -14.224 1.00 42.34 148 SER A N 1
ATOM 1200 C CA . SER A 1 148 ? -11.591 5.351 -15.541 1.00 42.34 148 SER A CA 1
ATOM 1201 C C . SER A 1 148 ? -11.773 6.405 -16.640 1.00 42.34 148 SER A C 1
ATOM 1203 O O . SER A 1 148 ? -12.172 6.086 -17.758 1.00 42.34 148 SER A O 1
ATOM 1205 N N . ASN A 1 149 ? -11.475 7.670 -16.350 1.00 39.88 149 ASN A N 1
ATOM 1206 C CA . ASN A 1 149 ? -11.364 8.713 -17.339 1.00 39.88 149 ASN A CA 1
ATOM 1207 C C . ASN A 1 149 ? -10.030 8.518 -18.060 1.00 39.88 149 ASN A C 1
ATOM 1209 O O . ASN A 1 149 ? -8.962 8.832 -17.539 1.00 39.88 149 ASN A O 1
ATOM 1213 N N . TRP A 1 150 ? -10.142 8.011 -19.283 1.00 50.59 150 TRP A N 1
ATOM 1214 C CA . TRP A 1 150 ? -9.144 7.748 -20.325 1.00 50.59 150 TRP A CA 1
ATOM 1215 C C . TRP A 1 150 ? -8.151 8.891 -20.644 1.00 50.59 150 TRP A C 1
ATOM 1217 O O . TRP A 1 150 ? -7.466 8.861 -21.661 1.00 50.59 150 TRP A O 1
ATOM 1227 N N . THR A 1 151 ? -8.077 9.936 -19.823 1.00 52.97 151 THR A N 1
ATOM 1228 C CA . THR A 1 151 ? -7.333 11.166 -20.093 1.00 52.97 151 THR A CA 1
ATOM 1229 C C . THR A 1 151 ? -5.874 11.120 -19.645 1.00 52.97 151 THR A C 1
ATOM 1231 O O . THR A 1 151 ? -5.060 11.846 -20.211 1.00 52.97 151 THR A O 1
ATOM 1234 N N . GLU A 1 152 ? -5.511 10.297 -18.652 1.00 59.88 152 GLU A N 1
ATOM 1235 C CA . GLU A 1 152 ? -4.106 10.142 -18.248 1.00 59.88 152 GLU A CA 1
ATOM 1236 C C . GLU A 1 152 ? -3.476 8.901 -18.908 1.00 59.88 152 GLU A C 1
ATOM 1238 O O . GLU A 1 152 ? -3.927 7.779 -18.645 1.00 59.88 152 GLU A O 1
ATOM 1243 N N . PRO A 1 153 ? -2.426 9.068 -19.741 1.00 65.88 153 PRO A N 1
ATOM 1244 C CA . PRO A 1 153 ? -1.739 7.939 -20.354 1.00 65.88 153 PRO A CA 1
ATOM 1245 C C . PRO A 1 153 ? -1.138 7.039 -19.272 1.00 65.88 153 PRO A C 1
ATOM 1247 O O . PRO A 1 153 ? -0.691 7.516 -18.224 1.00 65.88 153 PRO A O 1
ATOM 1250 N N . SER A 1 154 ? -1.121 5.729 -19.521 1.00 69.94 154 SER A N 1
ATOM 1251 C CA . SER A 1 154 ? -0.555 4.764 -18.582 1.00 69.94 154 SER A CA 1
ATOM 1252 C C . SER A 1 154 ? 0.890 5.112 -18.248 1.00 69.94 154 SER A C 1
ATOM 1254 O O . SER A 1 154 ? 1.739 5.182 -19.141 1.00 69.94 154 SER A O 1
ATOM 1256 N N . LYS A 1 155 ? 1.172 5.313 -16.957 1.00 85.94 155 LYS A N 1
ATOM 1257 C CA . LYS A 1 155 ? 2.539 5.528 -16.489 1.00 85.94 155 LYS A CA 1
ATOM 1258 C C . LYS A 1 155 ? 3.337 4.240 -16.637 1.00 85.94 155 LYS A C 1
ATOM 1260 O O . LYS A 1 155 ? 2.816 3.139 -16.454 1.00 85.94 155 LYS A O 1
ATOM 1265 N N . ARG A 1 156 ? 4.611 4.401 -16.969 1.00 86.44 156 ARG A N 1
ATOM 1266 C CA . ARG A 1 156 ? 5.562 3.303 -17.118 1.00 86.44 156 ARG A CA 1
ATOM 1267 C C . ARG A 1 156 ? 6.567 3.372 -15.994 1.00 86.44 156 ARG A C 1
ATOM 1269 O O . ARG A 1 156 ? 7.164 4.419 -15.757 1.00 86.44 156 ARG A O 1
ATOM 1276 N N . VAL A 1 157 ? 6.750 2.239 -15.342 1.00 93.75 157 VAL A N 1
ATOM 1277 C CA . VAL A 1 157 ? 7.813 2.011 -14.369 1.00 93.75 157 VAL A CA 1
ATOM 1278 C C . VAL A 1 157 ? 8.662 0.858 -14.874 1.00 93.75 157 VAL A C 1
ATOM 1280 O O . VAL A 1 157 ? 8.181 0.019 -15.630 1.00 93.75 157 VAL A O 1
ATOM 1283 N N . HIS A 1 158 ? 9.931 0.821 -14.504 1.00 94.38 158 HIS A N 1
ATOM 1284 C CA . HIS A 1 158 ? 10.840 -0.231 -14.920 1.00 94.38 158 HIS A CA 1
ATOM 1285 C C . HIS A 1 158 ? 11.339 -0.983 -13.696 1.00 94.38 158 HIS A C 1
ATOM 1287 O O . HIS A 1 158 ? 11.872 -0.380 -12.775 1.00 94.38 158 HIS A O 1
ATOM 1293 N N . LEU A 1 159 ? 11.158 -2.298 -13.670 1.00 95.69 159 LEU A N 1
ATOM 1294 C CA . LEU A 1 159 ? 11.512 -3.122 -12.522 1.00 95.69 159 LEU A CA 1
ATOM 1295 C C . LEU A 1 159 ? 12.795 -3.906 -12.787 1.00 95.69 159 LEU A C 1
ATOM 1297 O O . LEU A 1 159 ? 12.887 -4.649 -13.771 1.00 95.69 159 LEU A O 1
ATOM 1301 N N . LYS A 1 160 ? 13.776 -3.784 -11.893 1.00 94.75 160 LYS A N 1
ATOM 1302 C CA . LYS A 1 160 ? 15.008 -4.579 -11.899 1.00 94.75 160 LYS A CA 1
ATOM 1303 C C . LYS A 1 160 ? 14.943 -5.630 -10.799 1.00 94.75 160 LYS A C 1
ATOM 1305 O O . LYS A 1 160 ? 14.925 -5.304 -9.618 1.00 94.75 160 LYS A O 1
ATOM 1310 N N . ALA A 1 161 ? 14.949 -6.899 -11.198 1.00 93.88 161 ALA A N 1
ATOM 1311 C CA . ALA A 1 161 ? 15.129 -8.002 -10.259 1.00 93.88 161 ALA A CA 1
ATOM 1312 C C . ALA A 1 161 ? 16.566 -7.998 -9.697 1.00 93.88 161 ALA A C 1
ATOM 1314 O O . ALA A 1 161 ? 17.485 -7.700 -10.467 1.00 93.88 161 ALA A O 1
ATOM 1315 N N . PRO A 1 162 ? 16.804 -8.448 -8.451 1.00 91.31 162 PRO A N 1
ATOM 1316 C CA . PRO A 1 162 ? 18.142 -8.472 -7.840 1.00 91.31 162 PRO A CA 1
ATOM 1317 C C . PRO A 1 162 ? 19.223 -9.175 -8.678 1.00 91.31 162 PRO A C 1
ATOM 1319 O O . PRO A 1 162 ? 20.377 -8.762 -8.710 1.00 91.31 162 PRO A O 1
ATOM 1322 N N . HIS A 1 163 ? 18.854 -10.232 -9.407 1.00 87.69 163 HIS A N 1
ATOM 1323 C CA . HIS A 1 163 ? 19.784 -11.008 -10.240 1.00 87.69 163 HIS A CA 1
ATOM 1324 C C . HIS A 1 163 ? 19.848 -10.546 -11.701 1.00 87.69 163 HIS A C 1
ATOM 1326 O O . HIS A 1 163 ? 20.498 -11.184 -12.534 1.00 87.69 163 HIS A O 1
ATOM 1332 N N . ARG A 1 164 ? 19.136 -9.472 -12.055 1.00 85.06 164 ARG A N 1
ATOM 1333 C CA . ARG A 1 164 ? 19.088 -8.958 -13.423 1.00 85.06 164 ARG A CA 1
ATOM 1334 C C . ARG A 1 164 ? 19.959 -7.726 -13.579 1.00 85.06 164 ARG A C 1
ATOM 1336 O O . ARG A 1 164 ? 20.036 -6.867 -12.713 1.00 85.06 164 ARG A O 1
ATOM 1343 N N . ARG A 1 165 ? 20.571 -7.638 -14.758 1.00 83.06 165 ARG A N 1
ATOM 1344 C CA . ARG A 1 165 ? 21.393 -6.492 -15.157 1.00 83.06 165 ARG A CA 1
ATOM 1345 C C . ARG A 1 165 ? 20.534 -5.300 -15.569 1.00 83.06 165 ARG A C 1
ATOM 1347 O O . ARG A 1 165 ? 20.813 -4.184 -15.168 1.00 83.06 165 ARG A O 1
ATOM 1354 N N . PHE A 1 166 ? 19.453 -5.559 -16.305 1.00 83.69 166 PHE A N 1
ATOM 1355 C CA . PHE A 1 166 ? 18.642 -4.513 -16.923 1.00 83.69 166 PHE A CA 1
ATOM 1356 C C . PHE A 1 166 ? 17.192 -4.514 -16.409 1.00 83.69 166 PHE A C 1
ATOM 1358 O O . PHE A 1 166 ? 16.603 -5.605 -16.294 1.00 83.69 166 PHE A O 1
ATOM 1365 N N . PRO A 1 167 ? 16.610 -3.333 -16.121 1.00 92.06 167 PRO A N 1
ATOM 1366 C CA . PRO A 1 167 ? 15.230 -3.213 -15.676 1.00 92.06 167 PRO A CA 1
ATOM 1367 C C . PRO A 1 167 ? 14.247 -3.499 -16.826 1.00 92.06 167 PRO A C 1
ATOM 1369 O O . PRO A 1 167 ? 14.554 -3.306 -18.002 1.00 92.06 167 PRO A O 1
ATOM 1372 N N . ARG A 1 168 ? 13.055 -4.006 -16.506 1.00 89.44 168 ARG A N 1
ATOM 1373 C CA . ARG A 1 168 ? 12.002 -4.329 -17.483 1.00 89.44 168 ARG A CA 1
ATOM 1374 C C . ARG A 1 168 ? 10.836 -3.360 -17.377 1.00 89.44 168 ARG A C 1
ATOM 1376 O O . ARG A 1 168 ? 10.461 -3.055 -16.252 1.00 89.44 168 ARG A O 1
ATOM 1383 N N . PRO A 1 169 ? 10.235 -2.926 -18.493 1.00 90.69 169 PRO A N 1
ATOM 1384 C CA . PRO A 1 169 ? 9.076 -2.050 -18.442 1.00 90.69 169 PRO A CA 1
ATOM 1385 C C . PRO A 1 169 ? 7.862 -2.793 -17.877 1.00 90.69 169 PRO A C 1
ATOM 1387 O O . PRO A 1 169 ? 7.595 -3.935 -18.239 1.00 90.69 169 PRO A O 1
ATOM 1390 N N . PHE A 1 170 ? 7.125 -2.109 -17.013 1.00 92.44 170 PHE A N 1
ATOM 1391 C CA . PHE A 1 170 ? 5.816 -2.484 -16.503 1.00 92.44 170 PHE A CA 1
ATOM 1392 C C . PHE A 1 170 ? 4.882 -1.283 -16.628 1.00 92.44 170 PHE A C 1
ATOM 1394 O O . PHE A 1 170 ? 5.269 -0.127 -16.416 1.00 92.44 170 PHE A O 1
ATOM 1401 N N . ARG A 1 171 ? 3.622 -1.558 -16.961 1.00 89.81 171 ARG A N 1
ATOM 1402 C CA . ARG A 1 171 ? 2.574 -0.539 -16.964 1.00 89.81 171 ARG A CA 1
ATOM 1403 C C . ARG A 1 171 ? 1.995 -0.431 -15.559 1.00 89.81 171 ARG A C 1
ATOM 1405 O O . ARG A 1 171 ? 1.516 -1.415 -15.001 1.00 89.81 171 ARG A O 1
ATOM 1412 N N . LEU A 1 172 ? 2.041 0.769 -14.990 1.00 91.00 172 LEU A N 1
ATOM 1413 C CA . LEU A 1 172 ? 1.427 1.073 -13.703 1.00 91.00 172 LEU A CA 1
ATOM 1414 C C . LEU A 1 172 ? -0.058 1.354 -13.936 1.00 91.00 172 LEU A C 1
ATOM 1416 O O . LEU A 1 172 ? -0.385 2.393 -14.504 1.00 91.00 172 LEU A O 1
ATOM 1420 N N . ILE A 1 173 ? -0.947 0.448 -13.529 1.00 89.38 173 ILE A N 1
ATOM 1421 C CA . ILE A 1 173 ? -2.407 0.599 -13.652 1.00 89.38 173 ILE A CA 1
ATOM 1422 C C . ILE A 1 173 ? -2.912 1.643 -12.655 1.00 89.38 173 ILE A C 1
ATOM 1424 O O . ILE A 1 173 ? -3.585 2.590 -13.050 1.00 89.38 173 ILE A O 1
ATOM 1428 N N . GLN A 1 174 ? -2.514 1.496 -11.395 1.00 88.44 174 GLN A N 1
ATOM 1429 C CA . GLN A 1 174 ? -2.923 2.335 -10.270 1.00 88.44 174 GLN A CA 1
ATOM 1430 C C . GLN A 1 174 ? -1.714 2.561 -9.377 1.00 88.44 174 GLN A C 1
ATOM 1432 O O . GLN A 1 174 ? -0.854 1.689 -9.262 1.00 88.44 174 GLN A O 1
ATOM 1437 N N . GLY A 1 175 ? -1.646 3.713 -8.724 1.00 90.56 175 GLY A N 1
ATOM 1438 C CA . GLY A 1 175 ? -0.560 3.989 -7.807 1.00 90.56 175 GLY A CA 1
ATOM 1439 C C . GLY A 1 175 ? -0.958 5.007 -6.756 1.00 90.56 175 GLY A C 1
ATOM 1440 O O . GLY A 1 175 ? -1.343 6.136 -7.064 1.00 90.56 175 GLY A O 1
ATOM 1441 N N . LYS A 1 176 ? -0.916 4.586 -5.500 1.00 86.38 176 LYS A N 1
ATOM 1442 C CA . LYS A 1 176 ? -1.586 5.271 -4.403 1.00 86.38 176 LYS A CA 1
ATOM 1443 C C . LYS A 1 176 ? -0.665 5.408 -3.219 1.00 86.38 176 LYS A C 1
ATOM 1445 O O . LYS A 1 176 ? 0.039 4.471 -2.866 1.00 86.38 176 LYS A O 1
ATOM 1450 N N . ARG A 1 177 ? -0.689 6.571 -2.582 1.00 85.75 177 ARG A N 1
ATOM 1451 C CA . ARG A 1 177 ? 0.134 6.816 -1.406 1.00 85.75 177 ARG A CA 1
ATOM 1452 C C . ARG A 1 177 ? -0.520 6.158 -0.191 1.00 85.75 177 ARG A C 1
ATOM 1454 O O . ARG A 1 177 ? -1.644 6.506 0.159 1.00 85.75 177 ARG A O 1
ATOM 1461 N N . VAL A 1 178 ? 0.180 5.207 0.421 1.00 83.44 178 VAL A N 1
ATOM 1462 C CA . VAL A 1 178 ? -0.235 4.548 1.669 1.00 83.44 178 VAL A CA 1
ATOM 1463 C C . VAL A 1 178 ? 0.297 5.317 2.866 1.00 83.44 178 VAL A C 1
ATOM 1465 O O . VAL A 1 178 ? -0.436 5.498 3.824 1.00 83.44 178 VAL A O 1
ATOM 1468 N N . GLN A 1 179 ? 1.541 5.792 2.786 1.00 83.38 179 GLN A N 1
ATOM 1469 C CA . GLN A 1 179 ? 2.192 6.666 3.765 1.00 83.38 179 GLN A CA 1
ATOM 1470 C C . GLN A 1 179 ? 3.161 7.617 3.061 1.00 83.38 179 GLN A C 1
ATOM 1472 O O . GLN A 1 179 ? 3.304 7.567 1.839 1.00 83.38 179 GLN A O 1
ATOM 1477 N N . GLN A 1 180 ? 3.842 8.493 3.808 1.00 80.12 180 GLN A N 1
ATOM 1478 C CA . GLN A 1 180 ? 4.661 9.560 3.234 1.00 80.12 180 GLN A CA 1
ATOM 1479 C C . GLN A 1 180 ? 5.630 9.055 2.150 1.00 80.12 180 GLN A C 1
ATOM 1481 O O . GLN A 1 180 ? 5.716 9.671 1.086 1.00 80.12 180 GLN A O 1
ATOM 1486 N N . ARG A 1 181 ? 6.276 7.906 2.369 1.00 86.81 181 ARG A N 1
ATOM 1487 C CA . ARG A 1 181 ? 7.243 7.309 1.431 1.00 86.81 181 ARG A CA 1
ATOM 1488 C C . ARG A 1 181 ? 6.853 5.913 0.950 1.00 86.81 181 ARG A C 1
ATOM 1490 O O . ARG A 1 181 ? 7.660 5.234 0.329 1.00 86.81 181 ARG A O 1
ATOM 1497 N N . VAL A 1 182 ? 5.623 5.477 1.214 1.00 91.81 182 VAL A N 1
ATOM 1498 C CA . VAL A 1 182 ? 5.155 4.134 0.850 1.00 91.81 182 VAL A CA 1
ATOM 1499 C C . VAL A 1 182 ? 3.957 4.243 -0.077 1.00 91.81 182 VAL A C 1
ATOM 1501 O O . VAL A 1 182 ? 2.974 4.922 0.228 1.00 91.81 182 VAL A O 1
ATOM 1504 N N . PHE A 1 183 ? 4.034 3.549 -1.206 1.00 94.06 183 PHE A N 1
ATOM 1505 C CA . PHE A 1 183 ? 3.001 3.515 -2.229 1.00 94.06 183 PHE A CA 1
ATOM 1506 C C . PHE A 1 183 ? 2.482 2.090 -2.424 1.00 94.06 183 PHE A C 1
ATOM 1508 O O . PHE A 1 183 ? 3.243 1.130 -2.375 1.00 94.06 183 PHE A O 1
ATOM 1515 N N . ALA A 1 184 ? 1.184 1.957 -2.668 1.00 92.69 184 ALA A N 1
ATOM 1516 C CA . ALA A 1 184 ? 0.556 0.749 -3.176 1.00 92.69 184 ALA A CA 1
ATOM 1517 C C . ALA A 1 184 ? 0.337 0.923 -4.680 1.00 92.69 184 ALA A C 1
ATOM 1519 O O . ALA A 1 184 ? -0.399 1.813 -5.111 1.00 92.69 184 ALA A O 1
ATOM 1520 N N . CYS A 1 185 ? 0.994 0.087 -5.472 1.00 94.44 185 CYS A N 1
ATOM 1521 C CA . CYS A 1 185 ? 1.023 0.174 -6.924 1.00 94.44 185 CYS A CA 1
ATOM 1522 C C . CYS A 1 185 ? 0.428 -1.095 -7.531 1.00 94.44 185 CYS A C 1
ATOM 1524 O O . CYS A 1 185 ? 0.900 -2.192 -7.252 1.00 94.44 185 CYS A O 1
ATOM 1526 N N . ARG A 1 186 ? -0.577 -0.964 -8.398 1.00 93.69 186 ARG A N 1
ATOM 1527 C CA . ARG A 1 186 ? -1.094 -2.082 -9.193 1.00 93.69 186 ARG A CA 1
ATOM 1528 C C . ARG A 1 186 ? -0.381 -2.106 -10.534 1.00 93.69 186 ARG A C 1
ATOM 1530 O O . ARG A 1 186 ? -0.438 -1.133 -11.290 1.00 93.69 186 ARG A O 1
ATOM 1537 N N . LEU A 1 187 ? 0.296 -3.208 -10.820 1.00 94.19 187 LEU A N 1
ATOM 1538 C CA . LEU A 1 187 ? 1.056 -3.393 -12.050 1.00 94.19 187 LEU A CA 1
ATOM 1539 C C . LEU A 1 187 ? 0.258 -4.255 -13.024 1.00 94.19 187 LEU A C 1
ATOM 1541 O O . LEU A 1 187 ? -0.440 -5.182 -12.624 1.00 94.19 187 LEU A O 1
ATOM 1545 N N . HIS A 1 188 ? 0.361 -3.948 -14.312 1.00 91.56 188 HIS A N 1
ATOM 1546 C CA . HIS A 1 188 ? -0.227 -4.781 -15.352 1.00 91.56 188 HIS A CA 1
ATOM 1547 C C . HIS A 1 188 ? 0.393 -6.182 -15.335 1.00 91.56 188 HIS A C 1
ATOM 1549 O O . HIS A 1 188 ? 1.618 -6.309 -15.297 1.00 91.56 188 HIS A O 1
ATOM 1555 N N . GLY A 1 189 ? -0.456 -7.212 -15.355 1.00 89.25 189 GLY A N 1
ATOM 1556 C CA . GLY A 1 189 ? -0.035 -8.612 -15.283 1.00 89.25 189 GLY A CA 1
ATOM 1557 C C . GLY A 1 189 ? 0.296 -9.126 -13.879 1.00 89.25 189 GLY A C 1
ATOM 1558 O O . GLY A 1 189 ? 0.839 -10.219 -13.767 1.00 89.25 189 GLY A O 1
ATOM 1559 N N . VAL A 1 190 ? 0.012 -8.355 -12.824 1.00 94.56 190 VAL A N 1
ATOM 1560 C CA . VAL A 1 190 ? 0.122 -8.803 -11.427 1.00 94.56 190 VAL A CA 1
ATOM 1561 C C . VAL A 1 190 ? -1.269 -8.723 -10.813 1.00 94.56 190 VAL A C 1
ATOM 1563 O O . VAL A 1 190 ? -1.745 -7.641 -10.467 1.00 94.56 190 VAL A O 1
ATOM 1566 N N . GLU A 1 191 ? -1.948 -9.863 -10.740 1.00 92.25 191 GLU A N 1
ATOM 1567 C CA . GLU A 1 191 ? -3.353 -9.929 -10.315 1.00 92.25 191 GLU A CA 1
ATOM 1568 C C . GLU A 1 191 ? -3.504 -10.574 -8.939 1.00 92.25 191 GLU A C 1
ATOM 1570 O O . GLU A 1 191 ? -4.465 -10.292 -8.223 1.00 92.25 191 GLU A O 1
ATOM 1575 N N . THR A 1 192 ? -2.535 -11.401 -8.544 1.00 91.44 192 THR A N 1
ATOM 1576 C CA . THR A 1 192 ? -2.587 -12.175 -7.300 1.00 91.44 192 THR A CA 1
ATOM 1577 C C . THR A 1 192 ? -1.547 -11.713 -6.279 1.00 91.44 192 THR A C 1
ATOM 1579 O O . THR A 1 192 ? -0.476 -11.207 -6.625 1.00 91.44 192 THR A O 1
ATOM 1582 N N . ILE A 1 193 ? -1.834 -11.931 -4.989 1.00 90.12 193 ILE A N 1
ATOM 1583 C CA . ILE A 1 193 ? -0.871 -11.687 -3.898 1.00 90.12 193 ILE A CA 1
ATOM 1584 C C . ILE A 1 193 ? 0.431 -12.456 -4.121 1.00 90.12 193 ILE A C 1
ATOM 1586 O O . ILE A 1 193 ? 1.510 -11.914 -3.894 1.00 90.12 193 ILE A O 1
ATOM 1590 N N . GLU A 1 194 ? 0.350 -13.710 -4.564 1.00 89.31 194 GLU A N 1
ATOM 1591 C CA . GLU A 1 194 ? 1.529 -14.554 -4.763 1.00 89.31 194 GLU A CA 1
ATOM 1592 C C . GLU A 1 194 ? 2.466 -13.985 -5.833 1.00 89.31 194 GLU A C 1
ATOM 1594 O O . GLU A 1 194 ? 3.687 -14.013 -5.672 1.00 89.31 194 GLU A O 1
ATOM 1599 N N . GLU A 1 195 ? 1.915 -13.438 -6.919 1.00 93.44 195 GLU A N 1
ATOM 1600 C CA . GLU A 1 195 ? 2.690 -12.749 -7.953 1.00 93.44 195 GLU A CA 1
ATOM 1601 C C . GLU A 1 195 ? 3.324 -11.467 -7.420 1.00 93.44 195 GLU A C 1
ATOM 1603 O O . GLU A 1 195 ? 4.517 -11.245 -7.632 1.00 93.44 195 GLU A O 1
ATOM 1608 N N . ALA A 1 196 ? 2.568 -10.664 -6.669 1.00 94.62 196 ALA A N 1
ATOM 1609 C CA . ALA A 1 196 ? 3.091 -9.457 -6.035 1.00 94.62 196 ALA A CA 1
ATOM 1610 C C . ALA A 1 196 ? 4.229 -9.775 -5.048 1.00 94.62 196 ALA A C 1
ATOM 1612 O O . ALA A 1 196 ? 5.251 -9.089 -5.034 1.00 94.62 196 ALA A O 1
ATOM 1613 N N . MET A 1 197 ? 4.112 -10.863 -4.279 1.00 90.31 197 MET A N 1
ATOM 1614 C CA . MET A 1 197 ? 5.155 -11.316 -3.354 1.00 90.31 197 MET A CA 1
ATOM 1615 C C . MET A 1 197 ? 6.439 -11.751 -4.075 1.00 90.31 197 MET A C 1
ATOM 1617 O O . MET A 1 197 ? 7.534 -11.509 -3.565 1.00 90.31 197 MET A O 1
ATOM 1621 N N . LYS A 1 198 ? 6.347 -12.332 -5.281 1.00 94.19 198 LYS A N 1
ATOM 1622 C CA . LYS A 1 198 ? 7.529 -12.691 -6.099 1.00 94.19 198 LYS A CA 1
ATOM 1623 C C . LYS A 1 198 ? 8.333 -11.471 -6.560 1.00 94.19 198 LYS A C 1
ATOM 1625 O O . LYS A 1 198 ? 9.500 -11.622 -6.923 1.00 94.19 198 LYS A O 1
ATOM 1630 N N . LEU A 1 199 ? 7.724 -10.284 -6.552 1.00 96.00 199 LEU A N 1
ATOM 1631 C CA . LEU A 1 199 ? 8.373 -9.022 -6.911 1.00 96.00 199 LEU A CA 1
ATOM 1632 C C . LEU A 1 199 ? 9.084 -8.349 -5.728 1.00 96.00 199 LEU A C 1
ATOM 1634 O O . LEU A 1 199 ? 9.659 -7.276 -5.896 1.00 96.00 199 LEU A O 1
ATOM 1638 N N . ARG A 1 200 ? 9.095 -8.963 -4.540 1.00 95.06 200 ARG A N 1
ATOM 1639 C CA . ARG A 1 200 ? 9.837 -8.449 -3.382 1.00 95.06 200 ARG A CA 1
ATOM 1640 C C . ARG A 1 200 ? 11.332 -8.298 -3.694 1.00 95.06 200 ARG A C 1
ATOM 1642 O O . ARG A 1 200 ? 11.955 -9.188 -4.273 1.00 95.06 200 ARG A O 1
ATOM 1649 N N . GLY A 1 201 ? 11.902 -7.167 -3.283 1.00 95.38 201 GLY A N 1
ATOM 1650 C CA . GLY A 1 201 ? 13.301 -6.796 -3.504 1.00 95.38 201 GLY A CA 1
ATOM 1651 C C . GLY A 1 201 ? 13.591 -6.240 -4.900 1.00 95.38 201 GLY A C 1
ATOM 1652 O O . GLY A 1 201 ? 14.747 -5.999 -5.244 1.00 95.38 201 GLY A O 1
ATOM 1653 N N . TYR A 1 202 ? 12.573 -6.074 -5.750 1.00 97.38 202 TYR A N 1
ATOM 1654 C CA . TYR A 1 202 ? 12.771 -5.473 -7.064 1.00 97.38 202 TYR A CA 1
ATOM 1655 C C . TYR A 1 202 ? 12.925 -3.963 -6.916 1.00 97.38 202 TYR A C 1
ATOM 1657 O O . TYR A 1 202 ? 12.123 -3.298 -6.264 1.00 97.38 202 TYR A O 1
ATOM 1665 N N . GLN A 1 203 ? 13.925 -3.415 -7.591 1.00 97.12 203 GLN A N 1
ATOM 1666 C CA . GLN A 1 203 ? 14.150 -1.979 -7.662 1.00 97.12 203 GLN A CA 1
ATOM 1667 C C . GLN A 1 203 ? 13.262 -1.366 -8.749 1.00 97.12 203 GLN A C 1
ATOM 1669 O O . GLN A 1 203 ? 13.191 -1.880 -9.870 1.00 97.12 203 GLN A O 1
ATOM 1674 N N . VAL A 1 204 ? 12.584 -0.274 -8.414 1.00 96.62 204 VAL A N 1
ATOM 1675 C CA . VAL A 1 204 ? 11.694 0.484 -9.289 1.00 96.62 204 VAL A CA 1
ATOM 1676 C C . VAL A 1 204 ? 12.447 1.683 -9.840 1.00 96.62 204 VAL A C 1
ATOM 1678 O O . VAL A 1 204 ? 12.946 2.524 -9.098 1.00 96.62 204 VAL A O 1
ATOM 1681 N N . PHE A 1 205 ? 12.478 1.776 -11.159 1.00 95.44 205 PHE A N 1
ATOM 1682 C CA . PHE A 1 205 ? 13.112 2.846 -11.905 1.00 95.44 205 PHE A CA 1
ATOM 1683 C C . PHE A 1 205 ? 12.088 3.580 -12.769 1.00 95.44 205 PHE A C 1
ATOM 1685 O O . PHE A 1 205 ? 11.142 2.986 -13.299 1.00 95.44 205 PHE A O 1
ATOM 1692 N N . ALA A 1 206 ? 12.304 4.870 -12.971 1.00 91.94 206 ALA A N 1
ATOM 1693 C CA . ALA A 1 206 ? 11.601 5.673 -13.954 1.00 91.94 206 ALA A CA 1
ATOM 1694 C C . ALA A 1 206 ? 12.587 6.112 -15.030 1.00 91.94 206 ALA A C 1
ATOM 1696 O O . ALA A 1 206 ? 13.738 6.397 -14.743 1.00 91.94 206 ALA A O 1
ATOM 1697 N N . LEU A 1 207 ? 12.140 6.162 -16.280 1.00 86.81 207 LEU A N 1
ATOM 1698 C CA . LEU A 1 207 ? 12.947 6.726 -17.356 1.00 86.81 207 LEU A CA 1
ATOM 1699 C C . LEU A 1 207 ? 12.599 8.219 -17.456 1.00 86.81 207 LEU A C 1
ATOM 1701 O O . LEU A 1 207 ? 11.566 8.568 -18.034 1.00 86.81 207 LEU A O 1
ATOM 1705 N N . GLU A 1 208 ? 13.386 9.079 -16.808 1.00 75.69 208 GLU A N 1
ATOM 1706 C CA . GLU A 1 208 ? 13.151 10.530 -16.758 1.00 75.69 208 GLU A CA 1
ATOM 1707 C C . GLU A 1 208 ? 13.769 11.223 -17.962 1.00 75.69 208 GLU A C 1
ATOM 1709 O O . GLU A 1 208 ? 14.968 11.068 -18.131 1.00 75.69 208 GLU A O 1
ATOM 1714 N N . PRO A 1 209 ? 13.024 11.989 -18.783 1.00 67.69 209 PRO A N 1
ATOM 1715 C CA . PRO A 1 209 ? 13.548 12.548 -20.029 1.00 67.69 209 PRO A CA 1
ATOM 1716 C C . PRO A 1 209 ? 14.887 13.276 -19.826 1.00 67.69 209 PRO A C 1
ATOM 1718 O O . PRO A 1 209 ? 15.073 13.887 -18.772 1.00 67.69 209 PRO A O 1
ATOM 1721 N N . PRO A 1 210 ? 15.774 13.299 -20.838 1.00 57.47 210 PRO A N 1
ATOM 1722 C CA . PRO A 1 210 ? 17.071 13.947 -20.713 1.00 57.47 210 PRO A CA 1
ATOM 1723 C C . PRO A 1 210 ? 16.942 15.401 -20.217 1.00 57.47 210 PRO A C 1
ATOM 1725 O O . PRO A 1 210 ? 15.993 16.101 -20.614 1.00 57.47 210 PRO A O 1
ATOM 1728 N N . PRO A 1 211 ? 17.891 15.883 -19.389 1.00 50.28 211 PRO A N 1
ATOM 1729 C CA . PRO A 1 211 ? 17.906 17.264 -18.918 1.00 50.28 211 PRO A CA 1
ATOM 1730 C C . PRO A 1 211 ? 17.801 18.243 -20.102 1.00 50.28 211 PRO A C 1
ATOM 1732 O O . PRO A 1 211 ? 18.553 18.130 -21.067 1.00 50.28 211 PRO A O 1
ATOM 1735 N N . GLY A 1 212 ? 16.844 19.178 -20.051 1.00 52.19 212 GLY A N 1
ATOM 1736 C CA . GLY A 1 212 ? 16.564 20.159 -21.114 1.00 52.19 212 GLY A CA 1
ATOM 1737 C C . GLY A 1 212 ? 15.289 19.903 -21.933 1.00 52.19 212 GLY A C 1
ATOM 1738 O O . GLY A 1 212 ? 14.668 20.855 -22.394 1.00 52.19 212 GLY A O 1
ATOM 1739 N N . MET A 1 213 ? 14.817 18.654 -22.050 1.00 56.94 213 MET A N 1
ATOM 1740 C CA . MET A 1 213 ? 13.502 18.367 -22.663 1.00 56.94 213 MET A CA 1
ATOM 1741 C C . MET A 1 213 ? 12.349 18.480 -21.667 1.00 56.94 213 MET A C 1
ATOM 1743 O O . MET A 1 213 ? 11.220 18.800 -22.048 1.00 56.94 213 MET A O 1
ATOM 1747 N N . VAL A 1 214 ? 12.622 18.195 -20.391 1.00 54.50 214 VAL A N 1
ATOM 1748 C CA . VAL A 1 214 ? 11.609 18.227 -19.332 1.00 54.50 214 VAL A CA 1
ATOM 1749 C C . VAL A 1 214 ? 11.020 19.627 -19.210 1.00 54.50 214 VAL A C 1
ATOM 1751 O O . VAL A 1 214 ? 9.802 19.745 -19.138 1.00 54.50 214 VAL A O 1
ATOM 1754 N N . ASP A 1 215 ? 11.842 20.674 -19.277 1.00 55.16 215 ASP A N 1
ATOM 1755 C CA . ASP A 1 215 ? 11.374 22.056 -19.162 1.00 55.16 215 ASP A CA 1
ATOM 1756 C C . ASP A 1 215 ? 10.513 22.463 -20.361 1.00 55.16 215 ASP A C 1
ATOM 1758 O O . ASP A 1 215 ? 9.413 22.968 -20.160 1.00 55.16 215 ASP A O 1
ATOM 1762 N N . GLU A 1 216 ? 10.892 22.109 -21.595 1.00 55.91 216 GLU A N 1
ATOM 1763 C CA . GLU A 1 216 ? 10.058 22.384 -22.772 1.00 55.91 216 GLU A CA 1
ATOM 1764 C C . GLU A 1 216 ? 8.716 21.641 -22.751 1.00 55.91 216 GLU A C 1
ATOM 1766 O O . GLU A 1 216 ? 7.679 22.211 -23.096 1.00 55.91 216 GLU A O 1
ATOM 1771 N N . VAL A 1 217 ? 8.707 20.358 -22.368 1.00 55.28 217 VAL A N 1
ATOM 1772 C CA . VAL A 1 217 ? 7.475 19.556 -22.304 1.00 55.28 217 VAL A CA 1
ATOM 1773 C C . VAL A 1 217 ? 6.603 20.014 -21.136 1.00 55.28 217 VAL A C 1
ATOM 1775 O O . VAL A 1 217 ? 5.380 20.072 -21.265 1.00 55.28 217 VAL A O 1
ATOM 1778 N N . ARG A 1 218 ? 7.201 20.368 -19.996 1.00 51.53 218 ARG A N 1
ATOM 1779 C CA . ARG A 1 218 ? 6.481 20.820 -18.801 1.00 51.53 218 ARG A CA 1
ATOM 1780 C C . ARG A 1 218 ? 5.932 22.236 -18.996 1.00 51.53 218 ARG A C 1
ATOM 1782 O O . ARG A 1 218 ? 4.773 22.459 -18.651 1.00 51.53 218 ARG A O 1
ATOM 1789 N N . GLU A 1 219 ? 6.673 23.137 -19.641 1.00 54.28 219 GLU A N 1
ATOM 1790 C CA . GLU A 1 219 ? 6.196 24.468 -20.042 1.00 54.28 219 GLU A CA 1
ATOM 1791 C C . GLU A 1 219 ? 5.102 24.389 -21.113 1.00 54.28 219 GLU A C 1
ATOM 1793 O O . GLU A 1 219 ? 4.037 24.983 -20.930 1.00 54.28 219 GLU A O 1
ATOM 1798 N N . LYS A 1 220 ? 5.289 23.597 -22.181 1.00 55.34 220 LYS A N 1
ATOM 1799 C CA . LYS A 1 220 ? 4.275 23.441 -23.245 1.00 55.34 220 LYS A CA 1
ATOM 1800 C C . LYS A 1 220 ? 2.990 22.777 -22.749 1.00 55.34 220 LYS A C 1
ATOM 1802 O O . LYS A 1 220 ? 1.911 23.120 -23.224 1.00 55.34 220 LYS A O 1
ATOM 1807 N N . LYS A 1 221 ? 3.085 21.821 -21.817 1.00 50.53 221 LYS A N 1
ATOM 1808 C CA . LYS A 1 221 ? 1.931 21.027 -21.360 1.00 50.53 221 LYS A CA 1
ATOM 1809 C C . LYS A 1 221 ? 1.202 21.645 -20.161 1.00 50.53 221 LYS A C 1
ATOM 1811 O O . LYS A 1 221 ? 0.020 21.364 -19.989 1.00 50.53 221 LYS A O 1
ATOM 1816 N N . TRP A 1 222 ? 1.864 22.486 -19.356 1.00 49.47 222 TRP A N 1
ATOM 1817 C CA . TRP A 1 222 ? 1.280 23.032 -18.119 1.00 49.47 222 TRP A CA 1
ATOM 1818 C C . TRP A 1 222 ? 1.273 24.562 -18.011 1.00 49.47 222 TRP A C 1
ATOM 1820 O O . TRP A 1 222 ? 0.632 25.077 -17.097 1.00 49.47 222 TRP A O 1
ATOM 1830 N N . GLY A 1 223 ? 1.910 25.300 -18.929 1.00 43.44 223 GLY A N 1
ATOM 1831 C CA . GLY A 1 223 ? 1.724 26.744 -19.159 1.00 43.44 223 GLY A CA 1
ATOM 1832 C C . GLY A 1 223 ? 2.053 27.702 -18.004 1.00 43.44 223 GLY A C 1
ATOM 1833 O O . GLY A 1 223 ? 2.052 28.916 -18.207 1.00 43.44 223 GLY A O 1
ATOM 1834 N N . ARG A 1 224 ? 2.320 27.206 -16.791 1.00 46.03 224 ARG A N 1
ATOM 1835 C CA . ARG A 1 224 ? 2.734 27.987 -15.622 1.00 46.03 224 ARG A CA 1
ATOM 1836 C C . ARG A 1 224 ? 3.669 27.158 -14.739 1.00 46.03 224 ARG A C 1
ATOM 1838 O O . ARG A 1 224 ? 3.370 25.986 -14.493 1.00 46.03 224 ARG A O 1
ATOM 1845 N N . PRO A 1 225 ? 4.746 27.752 -14.197 1.00 48.50 225 PRO A N 1
ATOM 1846 C CA . PRO A 1 225 ? 5.543 27.098 -13.170 1.00 48.50 225 PRO A CA 1
ATOM 1847 C C . PRO A 1 225 ? 4.641 26.794 -11.967 1.00 48.50 225 PRO A C 1
ATOM 1849 O O . PRO A 1 225 ? 3.958 27.683 -11.446 1.00 48.50 225 PRO A O 1
ATOM 1852 N N . LYS A 1 226 ? 4.595 25.522 -11.545 1.00 49.22 226 LYS A N 1
ATOM 1853 C CA . LYS A 1 226 ? 3.935 25.142 -10.290 1.00 49.22 226 LYS A CA 1
ATOM 1854 C C . LYS A 1 226 ? 4.604 25.931 -9.168 1.00 49.22 226 LYS A C 1
ATOM 1856 O O . LYS A 1 226 ? 5.828 25.928 -9.063 1.00 49.22 226 LYS A O 1
ATOM 1861 N N . ARG A 1 227 ? 3.802 26.621 -8.351 1.00 47.97 227 ARG A N 1
ATOM 1862 C CA . ARG A 1 227 ? 4.301 27.240 -7.117 1.00 47.97 227 ARG A CA 1
ATOM 1863 C C . ARG A 1 227 ? 5.020 26.160 -6.295 1.00 47.97 227 ARG A C 1
ATOM 1865 O O . ARG A 1 227 ? 4.553 25.018 -6.317 1.00 47.97 227 ARG A O 1
ATOM 1872 N N . PRO A 1 228 ? 6.124 26.488 -5.602 1.00 47.19 228 PRO A N 1
ATOM 1873 C CA . PRO A 1 228 ? 6.723 25.563 -4.652 1.00 47.19 228 PRO A CA 1
ATOM 1874 C C . PRO A 1 228 ? 5.629 25.110 -3.687 1.00 47.19 228 PRO A C 1
ATOM 1876 O O . PRO A 1 228 ? 4.902 25.938 -3.132 1.00 47.19 228 PRO A O 1
ATOM 1879 N N . ILE A 1 229 ? 5.465 23.794 -3.591 1.00 45.53 229 ILE A N 1
ATOM 1880 C CA . ILE A 1 229 ? 4.458 23.144 -2.761 1.00 45.53 229 ILE A CA 1
ATOM 1881 C C . ILE A 1 229 ? 4.798 23.527 -1.320 1.00 45.53 229 ILE A C 1
ATOM 1883 O O . ILE A 1 229 ? 5.819 23.098 -0.786 1.00 45.53 229 ILE A O 1
ATOM 1887 N N . SER A 1 230 ? 4.000 24.401 -0.705 1.00 44.50 230 SER A N 1
ATOM 1888 C CA . SER A 1 230 ? 4.105 24.632 0.733 1.00 44.50 230 SER A CA 1
ATOM 1889 C C . SER A 1 230 ? 3.710 23.337 1.444 1.00 44.50 230 SER A C 1
ATOM 1891 O O . SER A 1 230 ? 2.831 22.613 0.977 1.00 44.50 230 SER A O 1
ATOM 1893 N N . GLY A 1 231 ? 4.336 23.032 2.584 1.00 45.81 231 GLY A N 1
ATOM 1894 C CA . GLY A 1 231 ? 4.093 21.798 3.350 1.00 45.81 231 GLY A CA 1
ATOM 1895 C C . GLY A 1 231 ? 2.635 21.547 3.782 1.00 45.81 231 GLY A C 1
ATOM 1896 O O . GLY A 1 231 ? 2.345 20.507 4.357 1.00 45.81 231 GLY A O 1
ATOM 1897 N N . GLU A 1 232 ? 1.700 22.452 3.487 1.00 44.50 232 GLU A N 1
ATOM 1898 C CA . GLU A 1 232 ? 0.262 22.292 3.733 1.00 44.50 232 GLU A CA 1
ATOM 1899 C C . GLU A 1 232 ? -0.479 21.469 2.657 1.00 44.50 232 GLU A C 1
ATOM 1901 O O . GLU A 1 232 ? -1.603 21.032 2.897 1.00 44.50 232 GLU A O 1
ATOM 1906 N N . GLU A 1 233 ? 0.123 21.195 1.492 1.00 49.28 233 GLU A N 1
ATOM 1907 C CA . GLU A 1 233 ? -0.473 20.341 0.441 1.00 49.28 233 GLU A CA 1
ATOM 1908 C C . GLU A 1 233 ? -0.154 18.837 0.615 1.00 49.28 233 GLU A C 1
ATOM 1910 O O . GLU A 1 233 ? -0.263 18.053 -0.330 1.00 49.28 233 GLU A O 1
ATOM 1915 N N . LEU A 1 234 ? 0.206 18.393 1.830 1.00 48.28 234 LEU A N 1
ATOM 1916 C CA . LEU A 1 234 ? 0.466 16.973 2.131 1.00 48.28 234 LEU A CA 1
ATOM 1917 C C . LEU A 1 234 ? -0.716 16.050 1.759 1.00 48.28 234 LEU A C 1
ATOM 1919 O O . LEU A 1 234 ? -0.506 14.880 1.426 1.00 48.28 234 LEU A O 1
ATOM 1923 N N . TYR A 1 2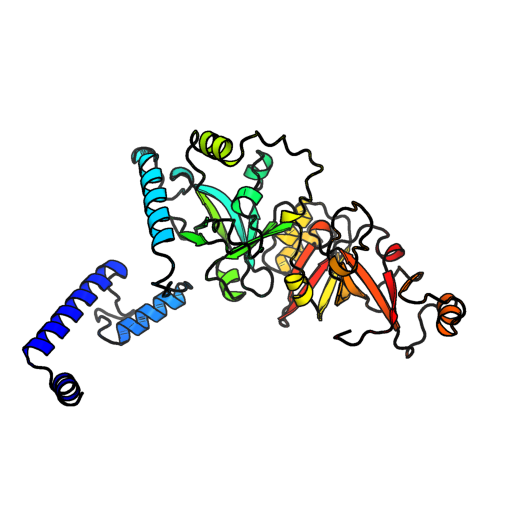35 ? -1.937 16.599 1.745 1.00 51.22 235 TYR A N 1
ATOM 1924 C CA . TYR A 1 235 ? -3.181 15.920 1.378 1.00 51.22 235 TYR A CA 1
ATOM 1925 C C . TYR A 1 235 ? -3.808 16.532 0.122 1.00 51.22 235 TYR A C 1
ATOM 1927 O O . TYR A 1 235 ? -4.927 17.043 0.151 1.00 51.22 235 TYR A O 1
ATOM 1935 N N . ASP A 1 236 ? -3.109 16.474 -1.010 1.00 55.69 236 ASP A N 1
ATOM 1936 C CA . ASP A 1 236 ? -3.801 16.593 -2.294 1.00 55.69 236 ASP A CA 1
ATOM 1937 C C . ASP A 1 236 ? -4.798 15.427 -2.406 1.00 55.69 236 ASP A C 1
ATOM 1939 O O . ASP A 1 236 ? -4.408 14.251 -2.413 1.00 55.69 236 ASP A O 1
ATOM 1943 N N . GLU A 1 237 ? -6.082 15.788 -2.477 1.00 55.03 237 GLU A N 1
ATOM 1944 C CA . GLU A 1 237 ? -7.264 14.928 -2.597 1.00 55.03 237 GLU A CA 1
ATOM 1945 C C . GLU A 1 237 ? -7.052 13.763 -3.577 1.00 55.03 237 GLU A C 1
ATOM 1947 O O . GLU A 1 237 ? -7.557 12.658 -3.392 1.00 55.03 237 GLU A O 1
ATOM 1952 N N . ALA A 1 238 ? -6.249 14.001 -4.608 1.00 53.28 238 ALA A N 1
ATOM 1953 C CA . ALA A 1 238 ? -5.922 13.056 -5.656 1.00 53.28 238 ALA A CA 1
ATOM 1954 C C . ALA A 1 238 ? -5.020 11.878 -5.268 1.00 53.28 238 ALA A C 1
ATOM 1956 O O . ALA A 1 238 ? -5.040 10.862 -5.958 1.00 53.28 238 ALA A O 1
ATOM 1957 N N . SER A 1 239 ? -4.169 12.033 -4.252 1.00 50.94 239 SER A N 1
ATOM 1958 C CA . SER A 1 239 ? -3.141 11.036 -3.895 1.00 50.94 239 SER A CA 1
ATOM 1959 C C . SER A 1 239 ? -3.429 10.263 -2.621 1.00 50.94 239 SER A C 1
ATOM 1961 O O . SER A 1 239 ? -2.835 9.207 -2.420 1.00 50.94 239 SER A O 1
ATOM 1963 N N . THR A 1 240 ? -4.290 10.804 -1.761 1.00 56.69 240 THR A N 1
ATOM 1964 C CA . THR A 1 240 ? -4.594 10.248 -0.436 1.00 56.69 240 THR A CA 1
ATOM 1965 C C . THR A 1 240 ? -6.001 9.668 -0.350 1.00 56.69 240 THR A C 1
ATOM 1967 O O . THR A 1 240 ? -6.334 9.026 0.645 1.00 56.69 240 THR A O 1
ATOM 1970 N N . ARG A 1 241 ? -6.841 9.859 -1.380 1.00 63.50 241 ARG A N 1
ATOM 1971 C CA . ARG A 1 241 ? -8.150 9.211 -1.442 1.00 63.50 241 ARG A CA 1
ATOM 1972 C C . ARG A 1 241 ? -7.996 7.743 -1.779 1.00 63.50 241 ARG A C 1
ATOM 1974 O O . ARG A 1 241 ? -7.477 7.365 -2.827 1.00 63.50 241 ARG A O 1
ATOM 1981 N N . PHE A 1 242 ? -8.498 6.923 -0.872 1.00 66.25 242 PHE A N 1
ATOM 1982 C CA . PHE A 1 242 ? -8.775 5.541 -1.164 1.00 66.25 242 PHE A CA 1
ATOM 1983 C C . PHE A 1 242 ? -10.066 5.431 -1.968 1.00 66.25 242 PHE A C 1
ATOM 1985 O O . PHE A 1 242 ? -11.001 6.194 -1.729 1.00 66.25 242 PHE A O 1
ATOM 1992 N N . ALA A 1 243 ? -10.100 4.532 -2.957 1.00 69.50 243 ALA A N 1
ATOM 1993 C CA . ALA A 1 243 ? -11.348 4.241 -3.634 1.00 69.50 243 ALA A CA 1
ATOM 1994 C C . ALA A 1 243 ? -12.290 3.607 -2.608 1.00 69.50 243 ALA A C 1
ATOM 1996 O O . ALA A 1 243 ? -11.876 2.753 -1.822 1.00 69.50 243 ALA A O 1
ATOM 1997 N N . THR A 1 244 ? -13.561 4.004 -2.624 1.00 78.25 244 THR A N 1
ATOM 1998 C CA . THR A 1 244 ? -14.571 3.409 -1.742 1.00 78.25 244 THR A CA 1
ATOM 1999 C C . THR A 1 244 ? -14.632 1.892 -1.918 1.00 78.25 244 THR A C 1
ATOM 2001 O O . THR A 1 244 ? -14.854 1.177 -0.951 1.00 78.25 244 THR A O 1
ATOM 2004 N N . HIS A 1 245 ? -14.380 1.394 -3.132 1.00 77.62 245 HIS A N 1
ATOM 2005 C CA . HIS A 1 245 ? -14.279 -0.037 -3.410 1.00 77.62 245 HIS A CA 1
ATOM 2006 C C . HIS A 1 245 ? -13.193 -0.718 -2.563 1.00 77.62 245 HIS A C 1
ATOM 2008 O O . HIS A 1 245 ? -13.499 -1.682 -1.873 1.00 77.62 245 HIS A O 1
ATOM 2014 N N . ASP A 1 246 ? -11.974 -0.166 -2.524 1.00 79.25 246 ASP A N 1
ATOM 2015 C CA . ASP A 1 246 ? -10.878 -0.690 -1.693 1.00 79.25 246 ASP A CA 1
ATOM 2016 C C . ASP A 1 246 ? -11.278 -0.752 -0.217 1.00 79.25 246 ASP A C 1
ATOM 2018 O O . ASP A 1 246 ? -10.928 -1.684 0.493 1.00 79.25 246 ASP A O 1
ATOM 2022 N N . ALA A 1 247 ? -12.003 0.263 0.260 1.00 85.19 247 ALA A N 1
ATOM 2023 C CA . ALA A 1 247 ? -12.473 0.307 1.636 1.00 85.19 247 ALA A CA 1
ATOM 2024 C C . ALA A 1 247 ? -13.508 -0.799 1.905 1.00 85.19 247 ALA A C 1
ATOM 2026 O O . ALA A 1 247 ? -13.464 -1.447 2.949 1.00 85.19 247 ALA A O 1
ATOM 2027 N N . LEU A 1 248 ? -14.447 -1.004 0.973 1.00 86.19 248 LEU A N 1
ATOM 2028 C CA . LEU A 1 248 ? -15.509 -2.009 1.082 1.00 86.19 248 LEU A CA 1
ATOM 2029 C C . LEU A 1 248 ? -14.950 -3.435 1.138 1.00 86.19 248 LEU A C 1
ATOM 2031 O O . LEU A 1 248 ? -15.521 -4.280 1.820 1.00 86.19 248 LEU A O 1
ATOM 2035 N N . GLU A 1 249 ? -13.822 -3.698 0.483 1.00 86.81 249 GLU A N 1
ATOM 2036 C CA . GLU A 1 249 ? -13.141 -4.999 0.540 1.00 86.81 249 GLU A CA 1
ATOM 2037 C C . GLU A 1 249 ? -12.554 -5.328 1.911 1.00 86.81 249 GLU A C 1
ATOM 2039 O O . GLU A 1 249 ? -12.310 -6.493 2.215 1.00 86.81 249 GLU A O 1
ATOM 2044 N N . LEU A 1 250 ? -12.334 -4.316 2.750 1.00 90.00 250 LEU A N 1
ATOM 2045 C CA . LEU A 1 250 ? -11.835 -4.514 4.104 1.00 90.00 250 LEU A CA 1
ATOM 2046 C C . LEU A 1 250 ? -12.955 -4.896 5.084 1.00 90.00 250 LEU A C 1
ATOM 2048 O O . LEU A 1 250 ? -12.671 -5.169 6.248 1.00 90.00 250 LEU A O 1
ATOM 2052 N N . ILE A 1 251 ? -14.224 -4.917 4.665 1.00 91.75 251 ILE A N 1
ATOM 2053 C CA . ILE A 1 251 ? -15.324 -5.346 5.537 1.00 91.75 251 ILE A CA 1
ATOM 2054 C C . ILE A 1 251 ? -15.091 -6.798 5.982 1.00 91.75 251 ILE A C 1
ATOM 2056 O O . ILE A 1 251 ? -14.865 -7.692 5.171 1.00 91.75 251 ILE A O 1
ATOM 2060 N N . GLY A 1 252 ? -15.153 -7.024 7.293 1.00 91.19 252 GLY A N 1
ATOM 2061 C CA . GLY A 1 252 ? -14.807 -8.284 7.948 1.00 91.19 252 GLY A CA 1
ATOM 2062 C C . GLY A 1 252 ? -13.339 -8.388 8.373 1.00 91.19 252 GLY A C 1
ATOM 2063 O O . GLY A 1 252 ? -12.975 -9.365 9.025 1.00 91.19 252 GLY A O 1
ATOM 2064 N N . ALA A 1 253 ? -12.494 -7.405 8.045 1.00 94.81 253 ALA A N 1
ATOM 2065 C CA . ALA A 1 253 ? -11.109 -7.385 8.495 1.00 94.81 253 ALA A CA 1
ATOM 2066 C C . ALA A 1 253 ? -11.011 -7.145 10.007 1.00 94.81 253 ALA A C 1
ATOM 2068 O O . ALA A 1 253 ? -11.695 -6.282 10.570 1.00 94.81 253 ALA A O 1
ATOM 2069 N N . LYS A 1 254 ? -10.078 -7.851 10.649 1.00 96.50 254 LYS A N 1
ATOM 2070 C CA . LYS A 1 254 ? -9.729 -7.621 12.053 1.00 96.50 254 LYS A CA 1
ATOM 2071 C C . LYS A 1 254 ? -8.983 -6.299 12.166 1.00 96.50 254 LYS A C 1
ATOM 2073 O O . LYS A 1 254 ? -8.057 -6.022 11.408 1.00 96.50 254 LYS A O 1
ATOM 2078 N N . CYS A 1 255 ? -9.347 -5.479 13.132 1.00 96.62 255 CYS A N 1
ATOM 2079 C CA . CYS A 1 255 ? -8.700 -4.205 13.398 1.00 96.62 255 CYS A CA 1
ATOM 2080 C C . CYS A 1 255 ? -7.739 -4.341 14.583 1.00 96.62 255 CYS A C 1
ATOM 2082 O O . CYS A 1 255 ? -8.099 -4.861 15.645 1.00 96.62 255 CYS A O 1
ATOM 2084 N N . ARG A 1 256 ? -6.517 -3.831 14.424 1.00 96.62 256 ARG A N 1
ATOM 2085 C CA . ARG A 1 256 ? -5.519 -3.701 15.491 1.00 96.62 256 ARG A CA 1
ATOM 2086 C C . ARG A 1 256 ? -5.099 -2.246 15.633 1.00 96.62 256 ARG A C 1
ATOM 2088 O O . ARG A 1 256 ? -4.937 -1.546 14.642 1.00 96.62 256 ARG A O 1
ATOM 2095 N N . MET A 1 257 ? -4.922 -1.784 16.860 1.00 95.44 257 MET A N 1
ATOM 2096 C CA . MET A 1 257 ? -4.461 -0.430 17.152 1.00 95.44 257 MET A CA 1
ATOM 2097 C C . MET A 1 257 ? -3.009 -0.482 17.614 1.00 95.44 257 MET A C 1
ATOM 2099 O O . MET A 1 257 ? -2.679 -1.267 18.501 1.00 95.44 257 MET A O 1
ATOM 2103 N N . VAL A 1 258 ? -2.164 0.351 17.014 1.00 95.44 258 VAL A N 1
ATOM 2104 C CA . VAL A 1 258 ? -0.789 0.595 17.452 1.00 95.44 258 VAL A CA 1
ATOM 2105 C C . VAL A 1 258 ? -0.837 1.571 18.628 1.00 95.44 258 VAL A C 1
ATOM 21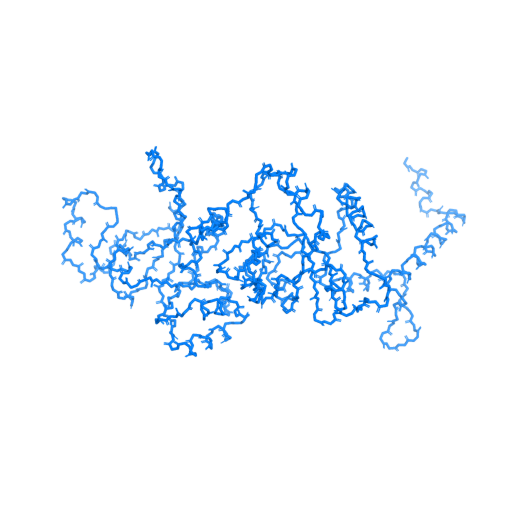07 O O . VAL A 1 258 ? -1.382 2.670 18.506 1.00 95.44 258 VAL A O 1
ATOM 2110 N N . LEU A 1 259 ? -0.305 1.146 19.769 1.00 93.62 259 LEU A N 1
ATOM 2111 C CA . LEU A 1 259 ? -0.180 1.919 20.999 1.00 93.62 259 LEU A CA 1
ATOM 2112 C C . LEU A 1 259 ? 1.274 2.365 21.179 1.00 93.62 259 LEU A C 1
ATOM 2114 O O . LEU A 1 259 ? 2.190 1.587 20.924 1.00 93.62 259 LEU A O 1
ATOM 2118 N N . GLY A 1 260 ? 1.464 3.597 21.654 1.00 92.31 260 GLY A N 1
ATOM 2119 C CA . GLY A 1 260 ? 2.779 4.205 21.867 1.00 92.31 260 GLY A CA 1
ATOM 2120 C C . GLY A 1 260 ? 3.072 5.373 20.922 1.00 92.31 260 GLY A C 1
ATOM 2121 O O . GLY A 1 260 ? 2.365 5.611 19.937 1.00 92.31 260 GLY A O 1
ATOM 2122 N N . ASP A 1 261 ? 4.122 6.122 21.249 1.00 91.31 261 ASP A N 1
ATOM 2123 C CA . ASP A 1 261 ? 4.588 7.259 20.457 1.00 91.31 261 ASP A CA 1
ATOM 2124 C C . ASP A 1 261 ? 5.527 6.776 19.346 1.00 91.31 261 ASP A C 1
ATOM 2126 O O . ASP A 1 261 ? 6.746 6.773 19.487 1.00 91.31 261 ASP A O 1
ATOM 2130 N N . ILE A 1 262 ? 4.948 6.368 18.216 1.00 92.31 262 ILE A N 1
ATOM 2131 C CA . ILE A 1 262 ? 5.718 5.992 17.025 1.00 92.31 262 ILE A CA 1
ATOM 2132 C C . ILE A 1 262 ? 6.091 7.234 16.200 1.00 92.31 262 ILE A C 1
ATOM 2134 O O . ILE A 1 262 ? 5.247 8.090 15.915 1.00 92.31 262 ILE A O 1
ATOM 2138 N N . SER A 1 263 ? 7.356 7.359 15.802 1.00 91.44 263 SER A N 1
ATOM 2139 C CA . SER A 1 263 ? 7.777 8.422 14.877 1.00 91.44 263 SER A CA 1
ATOM 2140 C C . SER A 1 263 ? 7.292 8.148 13.447 1.00 91.44 263 SER A C 1
ATOM 2142 O O . SER A 1 263 ? 7.040 7.003 13.080 1.00 91.44 263 SER A O 1
ATOM 2144 N N . ASP A 1 264 ? 7.198 9.176 12.599 1.00 84.56 264 ASP A N 1
ATOM 2145 C CA . ASP A 1 264 ? 6.769 9.002 11.198 1.00 84.56 264 ASP A CA 1
ATOM 2146 C C . ASP A 1 264 ? 7.749 8.147 10.376 1.00 84.56 264 ASP A C 1
ATOM 2148 O O . ASP A 1 264 ? 7.347 7.449 9.440 1.00 84.56 264 ASP A O 1
ATOM 2152 N N . VAL A 1 265 ? 9.032 8.154 10.757 1.00 87.56 265 VAL A N 1
ATOM 2153 C CA . VAL A 1 265 ? 10.072 7.297 10.168 1.00 87.56 265 VAL A CA 1
ATOM 2154 C C . VAL A 1 265 ? 9.810 5.836 10.521 1.00 87.56 265 VAL A C 1
ATOM 2156 O O . VAL A 1 265 ? 9.684 5.008 9.622 1.00 87.56 265 VAL A O 1
ATOM 2159 N N . GLN A 1 266 ? 9.627 5.527 11.809 1.00 92.56 266 GLN A N 1
ATOM 2160 C CA . GLN A 1 266 ? 9.299 4.170 12.262 1.00 92.56 266 GLN A CA 1
ATOM 2161 C C . GLN A 1 266 ? 7.953 3.698 11.712 1.00 92.56 266 GLN A C 1
ATOM 2163 O O . GLN A 1 266 ? 7.803 2.533 11.370 1.00 92.56 266 GLN A O 1
ATOM 2168 N N . LEU A 1 267 ? 6.973 4.594 11.581 1.00 88.56 267 LEU A N 1
ATOM 2169 C CA . LEU A 1 267 ? 5.683 4.270 10.986 1.00 88.56 267 LEU A CA 1
ATOM 2170 C C . LEU A 1 267 ? 5.829 3.925 9.494 1.00 88.56 267 LEU A C 1
ATOM 2172 O O . LEU A 1 267 ? 5.224 2.954 9.041 1.00 88.56 267 LEU A O 1
ATOM 2176 N N . SER A 1 268 ? 6.685 4.656 8.769 1.00 83.50 268 SER A N 1
ATOM 2177 C CA . SER A 1 268 ? 7.041 4.366 7.372 1.00 83.50 268 SER A CA 1
ATOM 2178 C C . SER A 1 268 ? 7.775 3.038 7.230 1.00 83.50 268 SER A C 1
ATOM 2180 O O . SER A 1 268 ? 7.477 2.272 6.316 1.00 83.50 268 SER A O 1
ATOM 2182 N N . GLU A 1 269 ? 8.695 2.725 8.142 1.00 90.81 269 GLU A N 1
ATOM 2183 C CA . GLU A 1 269 ? 9.372 1.425 8.204 1.00 90.81 269 GLU A CA 1
ATOM 2184 C C . GLU A 1 269 ? 8.397 0.296 8.530 1.00 90.81 269 GLU A C 1
ATOM 2186 O O . GLU A 1 269 ? 8.407 -0.737 7.862 1.00 90.81 269 GLU A O 1
ATOM 2191 N N . TYR A 1 270 ? 7.496 0.520 9.486 1.00 92.75 270 TYR A N 1
ATOM 2192 C CA . TYR A 1 270 ? 6.444 -0.413 9.864 1.00 92.75 270 TYR A CA 1
ATOM 2193 C C . TYR A 1 270 ? 5.508 -0.698 8.692 1.00 92.75 270 TYR A C 1
ATOM 2195 O O . TYR A 1 270 ? 5.203 -1.856 8.406 1.00 92.75 270 TYR A O 1
ATOM 2203 N N . ALA A 1 271 ? 5.082 0.333 7.963 1.00 87.31 271 ALA A N 1
ATOM 2204 C CA . ALA A 1 271 ? 4.287 0.156 6.759 1.00 87.31 271 ALA A CA 1
ATOM 2205 C C . ALA A 1 271 ? 5.089 -0.524 5.658 1.00 87.31 271 ALA A C 1
ATOM 2207 O O . ALA A 1 271 ? 4.551 -1.383 4.973 1.00 87.31 271 ALA A O 1
ATOM 2208 N N . ALA A 1 272 ? 6.365 -0.191 5.484 1.00 86.94 272 ALA A N 1
ATOM 2209 C CA . ALA A 1 272 ? 7.208 -0.770 4.447 1.00 86.94 272 ALA A CA 1
ATOM 2210 C C . ALA A 1 272 ? 7.630 -2.217 4.737 1.00 86.94 272 ALA A C 1
ATOM 2212 O O . ALA A 1 272 ? 7.938 -2.930 3.784 1.00 86.94 272 ALA A O 1
ATOM 2213 N N . ALA A 1 273 ? 7.632 -2.663 5.997 1.00 91.00 273 ALA A N 1
ATOM 2214 C CA . ALA A 1 273 ? 8.128 -3.979 6.384 1.00 91.00 273 ALA A CA 1
ATOM 2215 C C . ALA A 1 273 ? 7.432 -5.102 5.602 1.00 91.00 273 ALA A C 1
ATOM 2217 O O . ALA A 1 273 ? 6.221 -5.091 5.386 1.00 91.00 273 ALA A O 1
ATOM 2218 N N . ALA A 1 274 ? 8.203 -6.076 5.148 1.00 84.50 274 ALA A N 1
ATOM 2219 C CA . ALA A 1 274 ? 7.721 -7.031 4.165 1.00 84.50 274 ALA A CA 1
ATOM 2220 C C . ALA A 1 274 ? 6.928 -8.187 4.782 1.00 84.50 274 ALA A C 1
ATOM 2222 O O . ALA A 1 274 ? 5.992 -8.690 4.164 1.00 84.50 274 ALA A O 1
ATOM 2223 N N . THR A 1 275 ? 7.305 -8.603 5.992 1.00 88.81 275 THR A N 1
ATOM 2224 C CA . THR A 1 275 ? 6.624 -9.664 6.736 1.00 88.81 275 THR A CA 1
ATOM 2225 C C . THR A 1 275 ? 5.991 -9.114 8.016 1.00 88.81 275 THR A C 1
ATOM 2227 O O . THR A 1 275 ? 6.354 -8.015 8.456 1.00 88.81 275 THR A O 1
ATOM 2230 N N . PRO A 1 276 ? 5.024 -9.834 8.612 1.00 89.88 276 PRO A N 1
ATOM 2231 C CA . PRO A 1 276 ? 4.458 -9.463 9.904 1.00 89.88 276 PRO A CA 1
ATOM 2232 C C . PRO A 1 276 ? 5.503 -9.438 11.028 1.00 89.88 276 PRO A C 1
ATOM 2234 O O . PRO A 1 276 ? 5.425 -8.574 11.896 1.00 89.88 276 PRO A O 1
ATOM 2237 N N . GLU A 1 277 ? 6.497 -10.333 11.000 1.00 93.00 277 GLU A N 1
ATOM 2238 C CA . GLU A 1 277 ? 7.559 -10.386 12.014 1.00 93.00 277 GLU A CA 1
ATOM 2239 C C . GLU A 1 277 ? 8.488 -9.172 11.923 1.00 93.00 277 GLU A C 1
ATOM 2241 O O . GLU A 1 277 ? 8.798 -8.560 12.944 1.00 93.00 277 GLU A O 1
ATOM 2246 N N . ASP A 1 278 ? 8.876 -8.778 10.703 1.00 94.25 278 ASP A N 1
ATOM 2247 C CA . ASP A 1 278 ? 9.673 -7.568 10.472 1.00 94.25 278 ASP A CA 1
ATOM 2248 C C . ASP A 1 278 ? 8.923 -6.329 10.988 1.00 94.25 278 ASP A C 1
ATOM 2250 O O . ASP A 1 278 ? 9.500 -5.460 11.637 1.00 94.25 278 ASP A O 1
ATOM 2254 N N . ALA A 1 279 ? 7.613 -6.265 10.730 1.00 94.06 279 ALA A N 1
ATOM 2255 C CA . ALA A 1 279 ? 6.762 -5.171 11.181 1.00 94.06 279 ALA A CA 1
ATOM 2256 C C . ALA A 1 279 ? 6.665 -5.130 12.712 1.00 94.06 279 ALA A C 1
ATOM 2258 O O . ALA A 1 279 ? 6.798 -4.071 13.321 1.00 94.06 279 ALA A O 1
ATOM 2259 N N . GLN A 1 280 ? 6.467 -6.288 13.338 1.00 95.31 280 GLN A N 1
ATOM 2260 C CA . GLN A 1 280 ? 6.399 -6.410 14.788 1.00 95.31 280 GLN A CA 1
ATOM 2261 C C . GLN A 1 280 ? 7.717 -5.983 15.446 1.00 95.31 280 GLN A C 1
ATOM 2263 O O . GLN A 1 280 ? 7.692 -5.239 16.422 1.00 95.31 280 GLN A O 1
ATOM 2268 N N . LYS A 1 281 ? 8.860 -6.353 14.858 1.00 96.94 281 LYS A N 1
ATOM 2269 C CA . LYS A 1 281 ? 10.177 -5.920 15.332 1.00 96.94 281 LYS A CA 1
ATOM 2270 C C . LYS A 1 281 ? 10.340 -4.396 15.298 1.00 96.94 281 LYS A C 1
ATOM 2272 O O . LYS A 1 281 ? 10.833 -3.826 16.262 1.00 96.94 281 LYS A O 1
ATOM 2277 N N . VAL A 1 282 ? 9.876 -3.727 14.236 1.00 96.50 282 VAL A N 1
ATOM 2278 C CA . VAL A 1 282 ? 9.901 -2.250 14.158 1.00 96.50 282 VAL A CA 1
ATOM 2279 C C . VAL A 1 282 ? 9.092 -1.619 15.296 1.00 96.50 282 VAL A C 1
ATOM 2281 O O . VAL A 1 282 ? 9.509 -0.607 15.858 1.00 96.50 282 VAL A O 1
ATOM 2284 N N . LEU A 1 283 ? 7.950 -2.211 15.662 1.00 96.38 283 LEU A N 1
ATOM 2285 C CA . LEU A 1 283 ? 7.158 -1.727 16.795 1.00 96.38 283 LEU A CA 1
ATOM 2286 C C . LEU A 1 283 ? 7.861 -1.972 18.132 1.00 96.38 283 LEU A C 1
ATOM 2288 O O . LEU A 1 283 ? 7.900 -1.065 18.958 1.00 96.38 283 LEU A O 1
ATOM 2292 N N . GLU A 1 284 ? 8.452 -3.150 18.327 1.00 96.38 284 GLU A N 1
ATOM 2293 C CA . GLU A 1 284 ? 9.201 -3.492 19.542 1.00 96.38 284 GLU A CA 1
ATOM 2294 C C . GLU A 1 284 ? 10.409 -2.571 19.748 1.00 96.38 284 GLU A C 1
ATOM 2296 O O . GLU A 1 284 ? 10.589 -2.033 20.841 1.00 96.38 284 GLU A O 1
ATOM 2301 N N . ASP A 1 285 ? 11.174 -2.308 18.685 1.00 97.00 285 ASP A N 1
ATOM 2302 C CA . ASP A 1 285 ? 12.305 -1.374 18.698 1.00 97.00 285 ASP A CA 1
ATOM 2303 C C . ASP A 1 285 ? 11.846 0.069 19.004 1.00 97.00 285 ASP A C 1
ATOM 2305 O O . ASP A 1 285 ? 12.585 0.856 19.601 1.00 97.00 285 ASP A O 1
ATOM 2309 N N . ALA A 1 286 ? 10.605 0.417 18.643 1.00 96.44 286 ALA A N 1
ATOM 2310 C CA . ALA A 1 286 ? 9.969 1.692 18.975 1.00 96.44 286 ALA A CA 1
ATOM 2311 C C . ALA A 1 286 ? 9.305 1.720 20.368 1.00 96.44 286 ALA A C 1
ATOM 2313 O O . ALA A 1 286 ? 8.757 2.754 20.752 1.00 96.44 286 ALA A O 1
ATOM 2314 N N . GLY A 1 287 ? 9.304 0.611 21.118 1.00 96.56 287 GLY A N 1
ATOM 2315 C CA . GLY A 1 287 ? 8.571 0.491 22.384 1.00 96.56 287 GLY A CA 1
ATOM 2316 C C . GLY A 1 287 ? 7.048 0.591 22.225 1.00 96.56 287 GLY A C 1
ATOM 2317 O O . GLY A 1 287 ? 6.351 0.986 23.160 1.00 96.56 287 GLY A O 1
ATOM 2318 N N . CYS A 1 288 ? 6.540 0.283 21.033 1.00 96.50 288 CYS A N 1
ATOM 2319 C CA . CYS A 1 288 ? 5.126 0.289 20.689 1.00 96.50 288 CYS A CA 1
ATOM 2320 C C . CYS A 1 288 ? 4.564 -1.138 20.711 1.00 96.50 288 CYS A C 1
ATOM 2322 O O . CYS A 1 288 ? 5.260 -2.110 20.424 1.00 96.50 288 CYS A O 1
ATOM 2324 N N . GLU A 1 289 ? 3.272 -1.272 20.994 1.00 95.50 289 GLU A N 1
ATOM 2325 C CA . GLU A 1 289 ? 2.576 -2.562 20.979 1.00 95.50 289 GLU A CA 1
ATOM 2326 C C . GLU A 1 289 ? 1.335 -2.509 20.085 1.00 95.50 289 GLU A C 1
ATOM 2328 O O . GLU A 1 289 ? 0.804 -1.436 19.794 1.00 95.50 289 GLU A O 1
ATOM 2333 N N . THR A 1 290 ? 0.847 -3.669 19.637 1.00 95.81 290 THR A N 1
ATOM 2334 C CA . THR A 1 290 ? -0.451 -3.753 18.953 1.00 95.81 290 THR A CA 1
ATOM 2335 C C . THR A 1 290 ? -1.494 -4.376 19.863 1.00 95.81 290 THR A C 1
ATOM 2337 O O . THR A 1 290 ? -1.276 -5.424 20.467 1.00 95.81 290 THR A O 1
ATOM 2340 N N . ARG A 1 291 ? -2.671 -3.753 19.930 1.00 95.50 291 ARG A N 1
ATOM 2341 C CA . ARG A 1 291 ? -3.822 -4.261 20.681 1.00 95.50 291 ARG A CA 1
ATOM 2342 C C . ARG A 1 291 ? -4.963 -4.594 19.732 1.00 95.50 291 ARG A C 1
ATOM 2344 O O . ARG A 1 291 ? -5.228 -3.857 18.782 1.00 95.50 291 ARG A O 1
ATOM 2351 N N . ALA A 1 292 ? -5.656 -5.699 19.995 1.00 96.00 292 ALA A N 1
ATOM 2352 C CA . ALA A 1 292 ? -6.902 -6.012 19.304 1.00 96.00 292 ALA A CA 1
ATOM 2353 C C . ALA A 1 292 ? -7.915 -4.880 19.533 1.00 96.00 292 ALA A C 1
ATOM 2355 O O . ALA A 1 292 ? -8.128 -4.458 20.670 1.00 96.00 292 ALA A O 1
ATOM 2356 N N . PHE A 1 293 ? -8.490 -4.365 18.450 1.00 95.31 293 PHE A N 1
ATOM 2357 C CA . PHE A 1 293 ? -9.285 -3.141 18.474 1.00 95.31 293 PHE A CA 1
ATOM 2358 C C . PHE A 1 293 ? -10.759 -3.398 18.160 1.00 95.31 293 PHE A C 1
ATOM 2360 O O . PHE A 1 293 ? -11.645 -2.859 18.817 1.00 95.31 293 PHE A O 1
ATOM 2367 N N . GLY A 1 294 ? -11.040 -4.238 17.171 1.00 95.00 294 GLY A N 1
ATOM 2368 C CA . GLY A 1 294 ? -12.398 -4.423 16.679 1.00 95.00 294 GLY A CA 1
ATOM 2369 C C . GLY A 1 294 ? -12.437 -5.193 15.378 1.00 95.00 294 GLY A C 1
ATOM 2370 O O . GLY A 1 294 ? -11.409 -5.691 14.929 1.00 95.00 294 GLY A O 1
ATOM 2371 N N . ASP A 1 295 ? -13.605 -5.204 14.753 1.00 94.88 295 ASP A N 1
ATOM 2372 C CA . ASP A 1 295 ? -13.813 -5.739 13.413 1.00 94.88 295 ASP A CA 1
ATOM 2373 C C . ASP A 1 295 ? -14.417 -4.657 12.515 1.00 94.88 295 ASP A C 1
ATOM 2375 O O . ASP A 1 295 ? -15.383 -3.970 12.884 1.00 94.88 295 ASP A O 1
ATOM 2379 N N . LEU A 1 296 ? -13.856 -4.495 11.317 1.00 94.00 296 LEU A N 1
ATOM 2380 C CA . LEU A 1 296 ? -14.353 -3.530 10.348 1.00 94.00 296 LEU A CA 1
ATOM 2381 C C . LEU A 1 296 ? -15.701 -4.009 9.811 1.00 94.00 296 LEU A C 1
ATOM 2383 O O . LEU A 1 296 ? -15.788 -4.991 9.082 1.00 94.00 296 LEU A O 1
ATOM 2387 N N . SER A 1 297 ? -16.769 -3.321 10.194 1.00 90.88 297 SER A N 1
ATOM 2388 C CA . SER A 1 297 ? -18.138 -3.785 9.966 1.00 90.88 297 SER A CA 1
ATOM 2389 C C . SER A 1 297 ? -18.777 -3.151 8.736 1.00 90.88 297 SER A C 1
ATOM 2391 O O . SER A 1 297 ? -19.591 -3.786 8.072 1.00 90.88 297 SER A O 1
ATOM 2393 N N . ALA A 1 298 ? -18.422 -1.902 8.429 1.00 89.62 298 ALA A N 1
ATOM 2394 C CA . ALA A 1 298 ? -18.929 -1.195 7.260 1.00 89.62 298 ALA A CA 1
ATOM 2395 C C . ALA A 1 298 ? -17.988 -0.064 6.826 1.00 89.62 298 ALA A C 1
ATOM 2397 O O . ALA A 1 298 ? -17.050 0.311 7.532 1.00 89.62 298 ALA A O 1
ATOM 2398 N N . VAL A 1 299 ? -18.290 0.526 5.671 1.00 89.31 299 VAL A N 1
ATOM 2399 C CA . VAL A 1 299 ? -17.670 1.766 5.198 1.00 89.31 299 VAL A CA 1
ATOM 2400 C C . VAL A 1 299 ? -18.755 2.789 4.918 1.00 89.31 299 VAL A C 1
ATOM 2402 O O . VAL A 1 299 ? -19.717 2.523 4.197 1.00 89.31 299 VAL A O 1
ATOM 2405 N N . VAL A 1 300 ? -18.588 3.987 5.468 1.00 86.06 300 VAL A N 1
ATOM 2406 C CA . VAL A 1 300 ? -19.429 5.142 5.172 1.00 86.06 300 VAL A CA 1
ATOM 2407 C C . VAL A 1 300 ? -18.740 5.960 4.081 1.00 86.06 300 VAL A C 1
ATOM 2409 O O . VAL A 1 300 ? -17.776 6.676 4.371 1.00 86.06 300 VAL A O 1
ATOM 2412 N N . PRO A 1 301 ? -19.207 5.887 2.823 1.00 81.69 301 PRO A N 1
ATOM 2413 C CA . PRO A 1 301 ? -18.615 6.668 1.752 1.00 81.69 301 PRO A CA 1
ATOM 2414 C C . PRO A 1 301 ? -18.831 8.156 2.004 1.00 81.69 301 PRO A C 1
ATOM 2416 O O . PRO A 1 301 ? -19.898 8.589 2.454 1.00 81.69 301 PRO A O 1
ATOM 2419 N N . HIS A 1 302 ? -17.844 8.963 1.635 1.00 76.19 302 HIS A N 1
ATOM 2420 C CA . HIS A 1 302 ? -17.880 10.410 1.795 1.00 76.19 302 HIS A CA 1
ATOM 2421 C C . HIS A 1 302 ? -19.096 11.059 1.128 1.00 76.19 302 HIS A C 1
ATOM 2423 O O . HIS A 1 302 ? -19.603 12.065 1.624 1.00 76.19 302 HIS A O 1
ATOM 2429 N N . THR A 1 303 ? -19.601 10.462 0.043 1.00 70.06 303 THR A N 1
ATOM 2430 C CA . THR A 1 303 ? -20.792 10.918 -0.685 1.00 70.06 303 THR A CA 1
ATOM 2431 C C . THR A 1 303 ? -22.051 10.919 0.182 1.00 70.06 303 THR A C 1
ATOM 2433 O O . THR A 1 303 ? -22.931 11.750 -0.034 1.00 70.06 303 THR A O 1
ATOM 2436 N N . LYS A 1 304 ? -22.130 10.043 1.196 1.00 68.56 304 LYS A N 1
ATOM 2437 C CA . LYS A 1 304 ? -23.219 10.029 2.188 1.00 68.56 304 LYS A CA 1
ATOM 2438 C C . LYS A 1 304 ? -23.014 11.055 3.311 1.00 68.56 304 LYS A C 1
ATOM 2440 O O . LYS A 1 304 ? -23.979 11.430 3.973 1.00 68.56 304 LYS A O 1
ATOM 2445 N N . ILE A 1 305 ? -21.781 11.519 3.526 1.00 65.25 305 ILE A N 1
ATOM 2446 C CA . ILE A 1 305 ? -21.406 12.458 4.599 1.00 65.25 305 ILE A CA 1
ATOM 2447 C C . ILE A 1 305 ? -21.559 13.910 4.133 1.00 65.25 305 ILE A C 1
ATOM 2449 O O . ILE A 1 305 ? -21.936 14.788 4.916 1.00 65.25 305 ILE A O 1
ATOM 2453 N N . THR A 1 306 ? -21.307 14.185 2.851 1.00 55.91 306 THR A N 1
ATOM 2454 C CA . THR A 1 306 ? -21.447 15.526 2.278 1.00 55.91 306 THR A CA 1
ATOM 2455 C C . THR A 1 306 ? -22.915 15.947 2.206 1.00 55.91 306 THR A C 1
ATOM 2457 O O . THR A 1 306 ? -23.588 15.804 1.187 1.00 55.91 306 THR A O 1
ATOM 2460 N N . ARG A 1 307 ? -23.420 16.572 3.280 1.00 50.59 307 ARG A N 1
ATOM 2461 C CA . ARG A 1 307 ? -24.562 17.489 3.162 1.00 50.59 307 ARG A CA 1
ATOM 2462 C C . ARG A 1 307 ? -24.174 18.562 2.145 1.00 50.59 307 ARG A C 1
ATOM 2464 O O . ARG A 1 307 ? -23.176 19.246 2.347 1.00 50.59 307 ARG A O 1
ATOM 2471 N N . ALA A 1 308 ? -24.983 18.726 1.101 1.00 46.78 308 ALA A N 1
ATOM 2472 C CA . ALA A 1 308 ? -24.795 19.607 -0.060 1.00 46.78 308 ALA A CA 1
ATOM 2473 C C . ALA A 1 308 ? -24.645 21.127 0.230 1.00 46.78 308 ALA A C 1
ATOM 2475 O O . ALA A 1 308 ? -24.880 21.958 -0.644 1.00 46.78 308 ALA A O 1
ATOM 2476 N N . LYS A 1 309 ? -24.283 21.541 1.450 1.00 46.25 309 LYS A N 1
ATOM 2477 C CA . LYS A 1 309 ? -24.133 22.950 1.818 1.00 46.25 309 LYS A CA 1
ATOM 2478 C C . LYS A 1 309 ? -22.697 23.439 1.594 1.00 46.25 309 LYS A C 1
ATOM 2480 O O . LYS A 1 309 ? -21.807 23.144 2.383 1.00 46.25 309 LYS A O 1
ATOM 2485 N N . LEU A 1 310 ? -22.557 24.245 0.536 1.00 43.06 310 LEU A N 1
ATOM 2486 C CA . LEU A 1 310 ? -21.632 25.377 0.370 1.00 43.06 310 LEU A CA 1
ATOM 2487 C C . LEU A 1 310 ? -20.166 25.137 0.778 1.00 43.06 310 LEU A C 1
ATOM 2489 O O . LEU A 1 310 ? -19.764 25.398 1.908 1.00 43.06 310 LEU A O 1
ATOM 2493 N N . GLY A 1 311 ? -19.348 24.731 -0.196 1.00 50.62 311 GLY A N 1
ATOM 2494 C CA . GLY A 1 311 ? -17.905 25.007 -0.201 1.00 50.62 311 GLY A CA 1
ATOM 2495 C C . GLY A 1 311 ? -17.041 24.247 0.807 1.00 50.62 311 GLY A C 1
ATOM 2496 O O . GLY A 1 311 ? -15.857 24.557 0.927 1.00 50.62 311 GLY A O 1
ATOM 2497 N N . ARG A 1 312 ? -17.579 23.260 1.535 1.00 48.84 312 ARG A N 1
ATOM 2498 C CA . ARG A 1 312 ? -16.742 22.409 2.390 1.00 48.84 312 ARG A CA 1
ATOM 2499 C C . ARG A 1 312 ? -15.910 21.449 1.547 1.00 48.84 312 ARG A C 1
ATOM 2501 O O . ARG A 1 312 ? -16.429 20.794 0.646 1.00 48.84 312 ARG A O 1
ATOM 2508 N N . LYS A 1 313 ? -14.623 21.391 1.901 1.00 53.41 313 LYS A N 1
ATOM 2509 C CA . LYS A 1 313 ? -13.632 20.442 1.394 1.00 53.41 313 LYS A CA 1
ATOM 2510 C C . LYS A 1 313 ? -14.214 19.029 1.453 1.00 53.41 313 LYS A C 1
ATOM 2512 O O . LYS A 1 313 ? -14.904 18.664 2.407 1.00 53.41 313 LYS A O 1
ATOM 2517 N N . THR A 1 314 ? -13.986 18.296 0.381 1.00 57.81 314 THR A N 1
ATOM 2518 C CA . THR A 1 314 ? -14.411 16.922 0.146 1.00 57.81 314 THR A CA 1
ATOM 2519 C C . THR A 1 314 ? -14.121 16.034 1.363 1.00 57.81 314 THR A C 1
ATOM 2521 O O . THR A 1 314 ? -13.018 16.031 1.900 1.00 57.81 314 THR A O 1
ATOM 2524 N N . ALA A 1 315 ? -15.135 15.316 1.859 1.00 64.25 315 ALA A N 1
ATOM 2525 C CA . ALA A 1 315 ? -14.954 14.401 2.987 1.00 64.25 315 ALA A CA 1
ATOM 2526 C C . ALA A 1 315 ? -14.164 13.148 2.547 1.00 64.25 315 ALA A C 1
ATOM 2528 O O . ALA A 1 315 ? -14.168 12.785 1.365 1.00 64.25 315 ALA A O 1
ATOM 2529 N N . HIS A 1 316 ? -13.484 12.499 3.492 1.00 77.31 316 HIS A N 1
ATOM 2530 C CA . HIS A 1 316 ? -12.899 11.170 3.301 1.00 77.31 316 HIS A CA 1
ATOM 2531 C C . HIS A 1 316 ? -13.935 10.092 3.632 1.00 77.31 316 HIS A C 1
ATOM 2533 O O . HIS A 1 316 ? -14.879 10.351 4.385 1.00 77.31 316 HIS A O 1
ATOM 2539 N N . ASP A 1 317 ? -13.767 8.899 3.064 1.00 84.31 317 ASP A N 1
ATOM 2540 C CA . ASP A 1 317 ? -14.554 7.735 3.468 1.00 84.31 317 ASP A CA 1
ATOM 2541 C C . ASP A 1 317 ? -14.221 7.399 4.933 1.00 84.31 317 ASP A C 1
ATOM 2543 O O . ASP A 1 317 ? -13.083 7.581 5.377 1.00 84.31 317 ASP A O 1
ATOM 2547 N N . LEU A 1 318 ? -15.214 6.959 5.706 1.00 89.12 318 LEU A N 1
ATOM 2548 C CA . LEU A 1 318 ? -15.032 6.559 7.102 1.00 89.12 318 LEU A CA 1
ATOM 2549 C C . LEU A 1 318 ? -15.198 5.047 7.226 1.00 89.12 318 LEU A C 1
ATOM 2551 O O . LEU A 1 318 ? -16.166 4.479 6.728 1.00 89.12 318 LEU A O 1
ATOM 2555 N N . LEU A 1 319 ? -14.278 4.412 7.932 1.00 91.81 319 LEU A N 1
ATOM 2556 C CA . LEU A 1 319 ? -14.370 3.026 8.355 1.00 91.81 319 LEU A CA 1
ATOM 2557 C C . LEU A 1 319 ? -15.222 2.940 9.620 1.00 91.81 319 LEU A C 1
ATOM 2559 O O . LEU A 1 319 ? -14.973 3.673 10.574 1.00 91.81 319 LEU A O 1
ATOM 2563 N N . ASP A 1 320 ? -16.225 2.068 9.617 1.00 91.56 320 ASP A N 1
ATOM 2564 C CA . ASP A 1 320 ? -17.099 1.796 10.758 1.00 91.56 320 ASP A CA 1
ATOM 2565 C C . ASP A 1 320 ? -16.631 0.512 11.447 1.00 91.56 320 ASP A C 1
ATOM 2567 O O . ASP A 1 320 ? -16.841 -0.596 10.944 1.00 91.56 320 ASP A O 1
ATOM 2571 N N . ILE A 1 321 ? -15.930 0.671 12.566 1.00 93.19 321 ILE A N 1
ATOM 2572 C CA . ILE A 1 321 ? -15.291 -0.432 13.281 1.00 93.19 321 ILE A CA 1
ATOM 2573 C C . ILE A 1 321 ? -16.116 -0.756 14.517 1.00 93.19 321 ILE A C 1
ATOM 2575 O O . ILE A 1 321 ? -16.286 0.106 15.380 1.00 93.19 321 ILE A O 1
ATOM 2579 N N . THR A 1 322 ? -16.570 -2.003 14.635 1.00 92.00 322 THR A N 1
ATOM 2580 C CA . THR A 1 322 ? -17.195 -2.508 15.861 1.00 92.00 322 THR A CA 1
ATOM 2581 C C . THR A 1 322 ? -16.104 -2.853 16.862 1.00 92.00 322 THR A C 1
ATOM 2583 O O . THR A 1 322 ? -15.259 -3.701 16.590 1.00 92.00 322 THR A O 1
ATOM 2586 N N . LEU A 1 323 ? -16.103 -2.173 18.005 1.00 90.25 323 LEU A N 1
ATOM 2587 C CA . LEU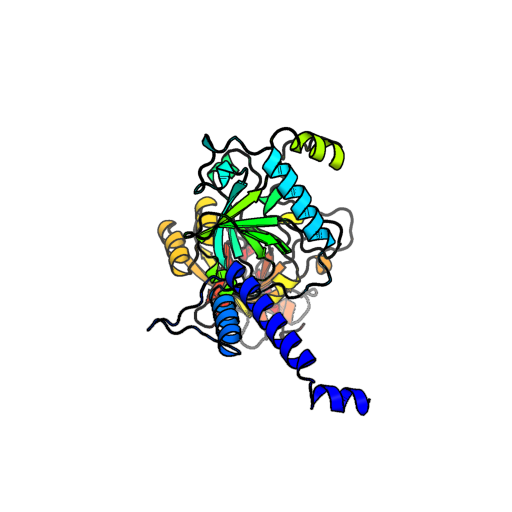 A 1 323 ? -15.106 -2.335 19.058 1.00 90.25 323 LEU A CA 1
ATOM 2588 C C . LEU A 1 323 ? -15.311 -3.649 19.816 1.00 90.25 323 LEU A C 1
ATOM 2590 O O . LEU A 1 323 ? -16.446 -4.047 20.081 1.00 90.25 323 LEU A O 1
ATOM 2594 N N . LEU A 1 324 ? -14.207 -4.278 20.224 1.00 90.00 324 LEU A N 1
ATOM 2595 C CA . LEU A 1 324 ? -14.246 -5.411 21.153 1.00 90.00 324 LEU A CA 1
ATOM 2596 C C . LEU A 1 324 ? -14.632 -4.949 22.568 1.00 90.00 324 LEU A C 1
ATOM 2598 O O . LEU A 1 324 ? -14.324 -3.826 22.976 1.00 90.00 324 LEU A O 1
ATOM 2602 N N . ASP A 1 325 ? -15.241 -5.845 23.348 1.00 85.88 325 ASP A N 1
ATOM 2603 C CA . ASP A 1 325 ? -15.718 -5.554 24.711 1.00 85.88 325 ASP A CA 1
ATOM 2604 C C . ASP A 1 325 ? -14.603 -5.071 25.651 1.00 85.88 325 ASP A C 1
ATOM 2606 O O . ASP A 1 325 ? -14.841 -4.275 26.556 1.00 85.88 325 ASP A O 1
ATOM 2610 N N . ASN A 1 326 ? -13.371 -5.522 25.416 1.00 86.00 326 ASN A N 1
ATOM 2611 C CA . ASN A 1 326 ? -12.203 -5.184 26.220 1.00 86.00 326 ASN A CA 1
ATOM 2612 C C . ASN A 1 326 ? -11.507 -3.876 25.801 1.00 86.00 326 ASN A C 1
ATOM 2614 O O . ASN A 1 326 ? -10.448 -3.575 26.348 1.00 86.00 326 ASN A O 1
ATOM 2618 N N . VAL A 1 327 ? -12.019 -3.120 24.824 1.00 85.50 327 VAL A N 1
ATOM 2619 C CA . VAL A 1 327 ? -11.448 -1.817 24.438 1.00 85.50 327 VAL A CA 1
ATOM 2620 C C . VAL A 1 327 ? -12.033 -0.719 25.320 1.00 85.50 327 VAL A C 1
ATOM 2622 O O . VAL A 1 327 ? -13.235 -0.472 25.302 1.00 85.50 327 VAL A O 1
ATOM 2625 N N . GLU A 1 328 ? -11.193 -0.029 26.082 1.00 84.06 328 GLU A N 1
ATOM 2626 C CA . GLU A 1 328 ? -11.624 1.023 27.011 1.00 84.06 328 GLU A CA 1
ATOM 2627 C C . GLU A 1 328 ? -11.843 2.378 26.307 1.00 84.06 328 GLU A C 1
ATOM 2629 O O . GLU A 1 328 ? -11.176 2.703 25.322 1.00 84.06 328 GLU A O 1
ATOM 2634 N N . GLY A 1 329 ? -12.770 3.190 26.833 1.00 77.69 329 GLY A N 1
ATOM 2635 C CA . GLY A 1 329 ? -12.997 4.580 26.413 1.00 77.69 329 GLY A CA 1
ATOM 2636 C C . GLY A 1 329 ? -14.156 4.805 25.431 1.00 77.69 329 GLY A C 1
ATOM 2637 O O . GLY A 1 329 ? -14.641 3.894 24.766 1.00 77.69 329 GLY A O 1
ATOM 2638 N N . GLY A 1 330 ? -14.622 6.055 25.324 1.00 65.25 330 GLY A N 1
ATOM 2639 C CA . GLY A 1 330 ? -15.664 6.416 24.350 1.00 65.25 330 GLY A CA 1
ATOM 2640 C C . GLY A 1 330 ? -17.091 6.022 24.747 1.00 65.25 330 GLY A C 1
ATOM 2641 O O . GLY A 1 330 ? -17.949 5.781 23.905 1.00 65.25 330 GLY A O 1
ATOM 2642 N N . GLU A 1 331 ? -17.345 5.966 26.049 1.00 63.06 331 GLU A N 1
ATOM 2643 C CA . GLU A 1 331 ? -18.585 5.475 26.667 1.00 63.06 331 GLU A CA 1
ATOM 2644 C C . GLU A 1 331 ? -19.775 6.448 26.533 1.00 63.06 331 GLU A C 1
ATOM 2646 O O . GLU A 1 331 ? -20.905 6.111 26.867 1.00 63.06 331 GLU A O 1
ATOM 2651 N N . GLY A 1 332 ? -19.536 7.671 26.048 1.00 56.22 332 GLY A N 1
ATOM 2652 C CA . GLY A 1 332 ? -20.428 8.807 26.296 1.00 56.22 332 GLY A CA 1
ATOM 2653 C C . GLY A 1 332 ? -21.317 9.273 25.143 1.00 56.22 332 GLY A C 1
ATOM 2654 O O . GLY A 1 332 ? -21.937 10.327 25.281 1.00 56.22 332 GLY A O 1
ATOM 2655 N N . ARG A 1 333 ? -21.360 8.595 23.985 1.00 67.69 333 ARG A N 1
ATOM 2656 C CA . ARG A 1 333 ? -22.118 9.099 22.819 1.00 67.69 333 ARG A CA 1
ATOM 2657 C C . ARG A 1 333 ? -22.966 8.011 22.167 1.00 67.69 333 ARG A C 1
ATOM 2659 O O . ARG A 1 333 ? -22.497 6.910 21.914 1.00 67.69 333 ARG A O 1
ATOM 2666 N N . TRP A 1 334 ? -24.214 8.342 21.852 1.00 68.00 334 TRP A N 1
ATOM 2667 C CA . TRP A 1 334 ? -25.163 7.447 21.189 1.00 68.00 334 TRP A CA 1
ATOM 2668 C C . TRP A 1 334 ? -25.344 7.862 19.734 1.00 68.00 334 TRP A C 1
ATOM 2670 O O . TRP A 1 334 ? -25.600 9.033 19.441 1.00 68.00 334 TRP A O 1
ATOM 2680 N N . LEU A 1 335 ? -25.193 6.911 18.814 1.00 64.75 335 LEU A N 1
ATOM 2681 C CA . LEU A 1 335 ? -25.411 7.134 17.390 1.00 64.75 335 LEU A CA 1
ATOM 2682 C C . LEU A 1 335 ? -26.832 6.692 17.022 1.00 64.75 335 LEU A C 1
ATOM 2684 O O . LEU A 1 335 ? -27.188 5.533 17.222 1.00 64.75 335 LEU A O 1
ATOM 2688 N N . TYR A 1 336 ? -27.610 7.604 16.433 1.00 56.41 336 TYR A N 1
ATOM 2689 C CA . TYR A 1 336 ? -29.003 7.396 16.006 1.00 56.41 336 TYR A CA 1
ATOM 2690 C C . TYR A 1 336 ? -30.046 7.262 17.122 1.00 56.41 336 TYR A C 1
ATOM 2692 O O . TYR A 1 336 ? -30.947 6.430 17.033 1.00 56.41 336 TYR A O 1
ATOM 2700 N N . GLU A 1 337 ? -30.028 8.168 18.100 1.00 52.09 337 GLU A N 1
ATOM 2701 C CA . GLU A 1 337 ? -31.251 8.467 18.845 1.00 52.09 337 GLU A CA 1
ATOM 2702 C C . GLU A 1 337 ? -31.534 9.964 18.897 1.00 52.09 337 GLU A C 1
ATOM 2704 O O . GLU A 1 337 ? -30.931 10.728 19.642 1.00 52.09 337 GLU A O 1
ATOM 2709 N N . ALA A 1 338 ? -32.448 10.387 18.023 1.00 42.59 338 ALA A N 1
ATOM 2710 C CA . ALA A 1 338 ? -32.868 11.777 17.902 1.00 42.59 338 ALA A CA 1
ATOM 2711 C C . ALA A 1 338 ? -33.882 12.188 18.982 1.00 42.59 338 ALA A C 1
ATOM 2713 O O . ALA A 1 338 ? -34.095 13.383 19.177 1.00 42.59 338 ALA A O 1
ATOM 2714 N N . ASP A 1 339 ? -34.510 11.223 19.663 1.00 51.47 339 ASP A N 1
ATOM 2715 C CA . ASP A 1 339 ? -35.521 11.496 20.678 1.00 51.47 339 ASP A CA 1
ATOM 2716 C C . ASP A 1 339 ? -35.028 11.103 22.080 1.00 51.47 339 ASP A C 1
ATOM 2718 O O . ASP A 1 339 ? -35.133 9.936 22.459 1.00 51.47 339 ASP A O 1
ATOM 2722 N N . PRO A 1 340 ? -34.549 12.060 22.897 1.00 53.59 340 PRO A N 1
ATOM 2723 C CA . PRO A 1 340 ? -34.222 11.814 24.302 1.00 53.59 340 PRO A CA 1
ATOM 2724 C C . PRO A 1 340 ? -35.442 11.392 25.144 1.00 53.59 340 PRO A C 1
ATOM 2726 O O . PRO A 1 340 ? -35.300 11.093 26.328 1.00 53.59 340 PRO A O 1
ATOM 2729 N N . LYS A 1 341 ? -36.659 11.384 24.573 1.00 52.81 341 LYS A N 1
ATOM 2730 C CA . LYS A 1 341 ? -37.875 10.870 25.216 1.00 52.81 341 LYS A CA 1
ATOM 2731 C C . LYS A 1 341 ? -38.197 9.416 24.864 1.00 52.81 341 LYS A C 1
ATOM 2733 O O . LYS A 1 341 ? -39.060 8.845 25.534 1.00 52.81 341 LYS A O 1
ATOM 2738 N N . SER A 1 342 ? -37.520 8.832 23.874 1.00 59.44 342 SER A N 1
ATOM 2739 C CA . SER A 1 342 ? -37.571 7.399 23.575 1.00 59.44 342 SER A CA 1
ATOM 2740 C C . SER A 1 342 ? -37.255 6.585 24.833 1.00 59.44 342 SER A C 1
ATOM 2742 O O . SER A 1 342 ? -36.391 6.967 25.624 1.00 59.44 342 SER A O 1
ATOM 2744 N N . LEU A 1 343 ? -37.949 5.458 25.028 1.00 53.66 343 LEU A N 1
ATOM 2745 C CA . LEU A 1 343 ? -37.630 4.526 26.114 1.00 53.66 343 LEU A CA 1
ATOM 2746 C C . LEU A 1 343 ? -36.175 4.055 26.022 1.00 53.66 343 LEU A C 1
ATOM 2748 O O . LEU A 1 343 ? -35.538 3.972 27.061 1.00 53.66 343 LEU A O 1
ATOM 2752 N N . LEU A 1 344 ? -35.639 3.833 24.812 1.00 53.12 344 LEU A N 1
ATOM 2753 C CA . LEU A 1 344 ? -34.211 3.563 24.620 1.00 53.12 344 LEU A CA 1
ATOM 2754 C C . LEU A 1 344 ? -33.383 4.806 25.004 1.00 53.12 344 LEU A C 1
ATOM 2756 O O . LEU A 1 344 ? -32.541 4.703 25.882 1.00 53.12 344 LEU A O 1
ATOM 2760 N N . GLY A 1 345 ? -33.680 5.991 24.469 1.00 56.28 345 GLY A N 1
ATOM 2761 C CA . GLY A 1 345 ? -32.889 7.211 24.708 1.00 56.28 345 GLY A CA 1
ATOM 2762 C C . GLY A 1 345 ? -32.778 7.632 26.169 1.00 56.28 345 GLY A C 1
ATOM 2763 O O . GLY A 1 345 ? -31.742 8.154 26.578 1.00 56.28 345 GLY A O 1
ATOM 2764 N N . LYS A 1 346 ? -33.807 7.352 26.978 1.00 53.66 346 LYS A N 1
ATOM 2765 C CA . LYS A 1 346 ? -33.759 7.528 28.436 1.00 53.66 346 LYS A CA 1
ATOM 2766 C C . LYS A 1 346 ? -32.942 6.442 29.140 1.00 53.66 346 LYS A C 1
ATOM 2768 O O . LYS A 1 346 ? -32.160 6.767 30.022 1.00 53.66 346 LYS A O 1
ATOM 2773 N N . TYR A 1 347 ? -33.094 5.175 28.747 1.00 53.50 347 TYR A N 1
ATOM 2774 C CA . TYR A 1 347 ? -32.384 4.042 29.364 1.00 53.50 347 TYR A CA 1
ATOM 2775 C C . TYR A 1 347 ? -30.878 4.055 29.076 1.00 53.50 347 TYR A C 1
ATOM 2777 O O . TYR A 1 347 ? -30.062 3.610 29.879 1.00 53.50 347 TYR A O 1
ATOM 2785 N N . LEU A 1 348 ? -30.511 4.557 27.901 1.00 51.66 348 LEU A N 1
ATOM 2786 C CA . LEU A 1 348 ? -29.163 4.492 27.358 1.00 51.66 348 LEU A CA 1
ATOM 2787 C C . LEU A 1 348 ? -28.223 5.563 27.944 1.00 51.66 348 LEU A C 1
ATOM 2789 O O . LEU A 1 348 ? -27.006 5.411 27.894 1.00 51.66 348 LEU A O 1
ATOM 2793 N N . GLY A 1 349 ? -28.756 6.613 28.576 1.00 53.34 349 GLY A N 1
ATOM 2794 C CA . GLY A 1 349 ? -27.956 7.595 29.318 1.00 53.34 349 GLY A CA 1
ATOM 2795 C C . GLY A 1 349 ? -27.518 7.149 30.721 1.00 53.34 349 GLY A C 1
ATOM 2796 O O . GLY A 1 349 ? -26.617 7.767 31.282 1.00 53.34 349 GLY A O 1
ATOM 2797 N N . GLU A 1 350 ? -28.139 6.112 31.295 1.00 53.06 350 GLU A N 1
ATOM 2798 C CA . GLU A 1 350 ? -28.030 5.809 32.734 1.00 53.06 350 GLU A CA 1
ATOM 2799 C C . GLU A 1 350 ? -27.224 4.544 33.070 1.00 53.06 350 GLU A C 1
ATOM 2801 O O . GLU A 1 350 ? -26.736 4.424 34.193 1.00 53.06 350 GLU A O 1
ATOM 2806 N N . VAL A 1 351 ? -27.050 3.602 32.133 1.00 55.88 351 VAL A N 1
ATOM 2807 C CA . VAL A 1 351 ? -26.397 2.309 32.410 1.00 55.88 351 VAL A CA 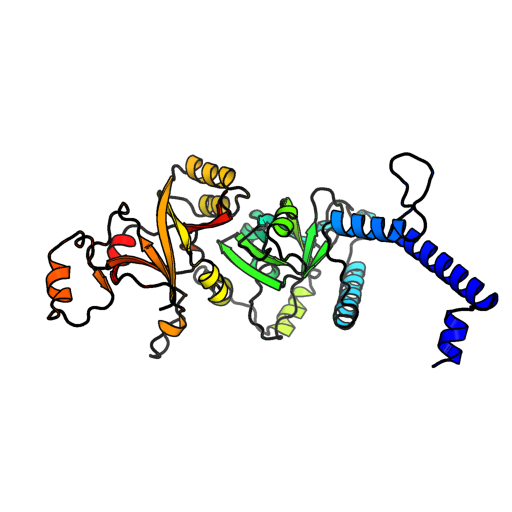1
ATOM 2808 C C . VAL A 1 351 ? -25.274 2.038 31.411 1.00 55.88 351 VAL A C 1
ATOM 2810 O O . VAL A 1 351 ? -25.524 1.772 30.235 1.00 55.88 351 VAL A O 1
ATOM 2813 N N . TYR A 1 352 ? -24.033 2.070 31.903 1.00 54.56 352 TYR A N 1
ATOM 2814 C CA . TYR A 1 352 ? -22.846 1.610 31.185 1.00 54.56 352 TYR A CA 1
ATOM 2815 C C . TYR A 1 352 ? -22.181 0.457 31.957 1.00 54.56 352 TYR A C 1
ATOM 2817 O O . TYR A 1 352 ? -21.986 0.596 33.168 1.00 54.56 352 TYR A O 1
ATOM 2825 N N . PRO A 1 353 ? -21.809 -0.662 31.302 1.00 57.66 353 PRO A N 1
ATOM 2826 C CA . PRO A 1 353 ? -22.051 -1.017 29.896 1.00 57.66 353 PRO A CA 1
ATOM 2827 C C . PRO A 1 353 ? -23.531 -1.362 29.617 1.00 57.66 353 PRO A C 1
ATOM 2829 O O . PRO A 1 353 ? -24.272 -1.686 30.549 1.00 57.66 353 PRO A O 1
ATOM 2832 N N . PRO A 1 354 ? -23.991 -1.310 28.350 1.00 60.41 354 PRO A N 1
ATOM 2833 C CA . PRO A 1 354 ? -25.357 -1.694 28.011 1.00 60.41 354 PRO A CA 1
ATOM 2834 C C . PRO A 1 354 ? -25.623 -3.158 28.412 1.00 60.41 354 PRO A C 1
ATOM 2836 O O . PRO A 1 354 ? -24.760 -4.012 28.193 1.00 60.41 354 PRO A O 1
ATOM 2839 N N . PRO A 1 355 ? -26.809 -3.481 28.961 1.00 64.56 355 PRO A N 1
ATOM 2840 C CA . PRO A 1 355 ? -27.187 -4.855 29.264 1.00 64.56 355 PRO A CA 1
ATOM 2841 C C . PRO A 1 355 ? -27.002 -5.778 28.055 1.00 64.56 355 PRO A C 1
ATOM 2843 O O . PRO A 1 355 ? -27.434 -5.466 26.937 1.00 64.56 355 PRO A O 1
ATOM 2846 N N . SER A 1 356 ? -26.393 -6.940 28.286 1.00 63.06 356 SER A N 1
ATOM 2847 C CA . SER A 1 356 ? -26.288 -7.992 27.279 1.00 63.06 356 SER A CA 1
ATOM 2848 C C . SER A 1 356 ? -27.690 -8.388 26.786 1.00 63.06 356 SER A C 1
ATOM 2850 O O . SER A 1 356 ? -28.610 -8.597 27.573 1.00 63.06 356 SER A O 1
ATOM 2852 N N . GLY A 1 357 ? -27.875 -8.448 25.462 1.00 66.56 357 GLY A N 1
ATOM 2853 C CA . GLY A 1 357 ? -29.146 -8.838 24.829 1.00 66.56 357 GLY A CA 1
ATOM 2854 C C . GLY A 1 357 ? -29.968 -7.710 24.194 1.00 66.56 357 GLY A C 1
ATOM 2855 O O . GLY A 1 357 ? -30.896 -8.004 23.447 1.00 66.56 357 GLY A O 1
ATOM 2856 N N . LEU A 1 358 ? -29.604 -6.435 24.379 1.00 68.50 358 LEU A N 1
ATOM 2857 C CA . LEU A 1 358 ? -30.298 -5.307 23.726 1.00 68.50 358 LEU A CA 1
ATOM 2858 C C . LEU A 1 358 ? -29.952 -5.124 22.238 1.00 68.50 358 LEU A C 1
ATOM 2860 O O . LEU A 1 358 ? -30.455 -4.203 21.597 1.00 68.50 358 LEU A O 1
ATOM 2864 N N . GLY A 1 359 ? -29.084 -5.979 21.685 1.00 76.31 359 GLY A N 1
ATOM 2865 C CA . GLY A 1 359 ? -28.630 -5.861 20.300 1.00 76.31 359 GLY A CA 1
ATOM 2866 C C . GLY A 1 359 ? -27.939 -4.523 20.046 1.00 76.31 359 GLY A C 1
ATOM 2867 O O . GLY A 1 359 ? -28.198 -3.893 19.030 1.00 76.31 359 GLY A O 1
ATOM 2868 N N . LEU A 1 360 ? -27.112 -4.062 20.985 1.00 77.88 360 LEU A N 1
ATOM 2869 C CA . LEU A 1 360 ? -26.309 -2.846 20.868 1.00 77.88 360 LEU A CA 1
ATOM 2870 C C . LEU A 1 360 ? -24.836 -3.222 20.730 1.00 77.88 360 LEU A C 1
ATOM 2872 O O . LEU A 1 360 ? -24.404 -4.239 21.268 1.00 77.88 360 LEU A O 1
ATOM 2876 N N . GLN A 1 361 ? -24.078 -2.396 20.021 1.00 84.25 361 GLN A N 1
ATOM 2877 C CA . GLN A 1 361 ? -22.642 -2.556 19.840 1.00 84.25 361 GLN A CA 1
ATOM 2878 C C . GLN A 1 361 ? -21.937 -1.203 19.929 1.00 84.25 361 GLN A C 1
ATOM 2880 O O . GLN A 1 361 ? -22.511 -0.159 19.600 1.00 84.25 361 GLN A O 1
ATOM 2885 N N . ARG A 1 362 ? -20.683 -1.225 20.378 1.00 86.25 362 ARG A N 1
ATOM 2886 C CA . ARG A 1 362 ? -19.816 -0.048 20.379 1.00 86.25 362 ARG A CA 1
ATOM 2887 C C . ARG A 1 362 ? -19.119 0.037 19.035 1.00 86.25 362 ARG A C 1
ATOM 2889 O O . ARG A 1 362 ? -18.569 -0.951 18.566 1.00 86.25 362 ARG A O 1
ATOM 2896 N N . ILE A 1 363 ? -19.154 1.209 18.426 1.00 89.94 363 ILE A N 1
ATOM 2897 C CA . ILE A 1 363 ? -18.534 1.476 17.135 1.00 89.94 363 ILE A CA 1
ATOM 2898 C C . ILE A 1 363 ? -17.658 2.715 17.209 1.00 89.94 363 ILE A C 1
ATOM 2900 O O . ILE A 1 363 ? -17.880 3.600 18.034 1.00 89.94 363 ILE A O 1
ATOM 2904 N N . VAL A 1 364 ? -16.694 2.814 16.310 1.00 92.00 364 VAL A N 1
ATOM 2905 C CA . VAL A 1 364 ? -15.903 4.022 16.090 1.00 92.00 364 VAL A CA 1
ATOM 2906 C C . VAL A 1 364 ? -15.803 4.277 14.595 1.00 92.00 364 VAL A C 1
ATOM 2908 O O . VAL A 1 364 ? -15.639 3.350 13.803 1.00 92.00 364 VAL A O 1
ATOM 2911 N N . TYR A 1 365 ? -15.897 5.547 14.214 1.00 90.38 365 TYR A N 1
ATOM 2912 C CA . TYR A 1 365 ? -15.611 5.966 12.850 1.00 90.38 365 TYR A CA 1
ATOM 2913 C C . TYR A 1 365 ? -14.158 6.377 12.734 1.00 90.38 365 TYR A C 1
ATOM 2915 O O . TYR A 1 365 ? -13.744 7.272 13.460 1.00 90.38 365 TYR A O 1
ATOM 2923 N N . VAL A 1 366 ? -13.413 5.772 11.812 1.00 91.50 366 VAL A N 1
ATOM 2924 C CA . VAL A 1 366 ? -12.010 6.115 11.545 1.00 91.50 366 VAL A CA 1
ATOM 2925 C C . VAL A 1 366 ? -11.870 6.573 10.091 1.00 91.50 366 VAL A C 1
ATOM 2927 O O . VAL A 1 366 ? -12.258 5.834 9.190 1.00 91.50 366 VAL A O 1
ATOM 2930 N N . PRO A 1 367 ? -11.338 7.777 9.813 1.00 88.81 367 PRO A N 1
ATOM 2931 C CA . PRO A 1 367 ? -11.079 8.220 8.452 1.00 88.81 367 PRO A CA 1
ATOM 2932 C C . PRO A 1 367 ? -10.169 7.251 7.705 1.00 88.81 367 PRO A C 1
ATOM 2934 O O . PRO A 1 367 ? -9.099 6.890 8.194 1.00 88.81 367 PRO A O 1
ATOM 2937 N N . PHE A 1 368 ? -10.575 6.865 6.498 1.00 86.88 368 PHE A N 1
ATOM 2938 C CA . PHE A 1 368 ? -9.794 5.991 5.633 1.00 86.88 368 PHE A CA 1
ATOM 2939 C C . PHE A 1 368 ? -8.720 6.804 4.897 1.00 86.88 368 PHE A C 1
ATOM 2941 O O . PHE A 1 368 ? -8.841 7.124 3.712 1.00 86.88 368 PHE A O 1
ATOM 2948 N N . VAL A 1 369 ? -7.700 7.216 5.654 1.00 81.81 369 VAL A N 1
ATOM 2949 C CA . VAL A 1 369 ? -6.592 8.072 5.208 1.00 81.81 369 VAL A CA 1
ATOM 2950 C C . VAL A 1 369 ? -5.241 7.491 5.640 1.00 81.81 369 VAL A C 1
ATOM 2952 O O . VAL A 1 369 ? -5.191 6.800 6.660 1.00 81.81 369 VAL A O 1
ATOM 2955 N N . PRO A 1 370 ? -4.147 7.802 4.915 1.00 74.00 370 PRO A N 1
ATOM 2956 C CA . PRO A 1 370 ? -2.792 7.313 5.205 1.00 74.00 370 PRO A CA 1
ATOM 2957 C C . PRO A 1 370 ? -2.363 7.434 6.671 1.00 74.00 370 PRO A C 1
ATOM 2959 O O . PRO A 1 370 ? -1.812 6.506 7.242 1.00 74.00 370 PRO A O 1
ATOM 2962 N N . ASP A 1 371 ? -2.671 8.559 7.306 1.00 80.00 371 ASP A N 1
ATOM 2963 C CA . ASP A 1 371 ? -2.169 8.865 8.648 1.00 80.00 371 ASP A CA 1
ATOM 2964 C C . ASP A 1 371 ? -2.847 8.069 9.765 1.00 80.00 371 ASP A C 1
ATOM 2966 O O . ASP A 1 371 ? -2.276 7.883 10.837 1.00 80.00 371 ASP A O 1
ATOM 2970 N N . MET A 1 372 ? -4.079 7.618 9.519 1.00 86.94 372 MET A N 1
ATOM 2971 C CA . MET A 1 372 ? -4.828 6.781 10.460 1.00 86.94 372 MET A CA 1
ATOM 2972 C C . MET A 1 372 ? -4.549 5.295 10.217 1.00 86.94 372 MET A C 1
ATOM 2974 O O . MET A 1 372 ? -4.705 4.486 11.130 1.00 86.94 372 MET A O 1
ATOM 2978 N N . LEU A 1 373 ? -4.142 4.934 8.995 1.00 87.12 373 LEU A N 1
ATOM 2979 C CA . LEU A 1 373 ? -3.867 3.567 8.561 1.00 87.12 373 LEU A CA 1
ATOM 2980 C C . LEU A 1 373 ? -2.368 3.297 8.592 1.00 87.12 373 LEU A C 1
ATOM 2982 O O . LEU A 1 373 ? -1.616 3.662 7.690 1.00 87.12 373 LEU A O 1
ATOM 2986 N N . ALA A 1 374 ? -1.932 2.572 9.610 1.00 86.44 374 ALA A N 1
ATOM 2987 C CA . ALA A 1 374 ? -0.545 2.162 9.697 1.00 86.44 374 ALA A CA 1
ATOM 2988 C C . ALA A 1 374 ? -0.215 1.109 8.626 1.00 86.44 374 ALA A C 1
ATOM 2990 O O . ALA A 1 374 ? 0.834 1.186 7.991 1.00 86.44 374 ALA A O 1
ATOM 2991 N N . ARG A 1 375 ? -1.094 0.116 8.423 1.00 90.12 375 ARG A N 1
ATOM 2992 C CA . ARG A 1 375 ? -0.790 -1.050 7.578 1.00 90.12 375 ARG A CA 1
ATOM 2993 C C . ARG A 1 375 ? -2.031 -1.894 7.276 1.00 90.12 375 ARG A C 1
ATOM 2995 O O . ARG A 1 375 ? -2.959 -1.927 8.078 1.00 90.12 375 ARG A O 1
ATOM 3002 N N . ILE A 1 376 ? -2.025 -2.607 6.150 1.00 90.31 376 ILE A N 1
ATOM 3003 C CA . ILE A 1 376 ? -3.008 -3.650 5.817 1.00 90.31 376 ILE A CA 1
ATOM 3004 C C . ILE A 1 376 ? -2.242 -4.915 5.441 1.00 90.31 376 ILE A C 1
ATOM 3006 O O . ILE A 1 376 ? -1.403 -4.871 4.540 1.00 90.31 376 ILE A O 1
ATOM 3010 N N . ASP A 1 377 ? -2.558 -6.017 6.113 1.00 90.25 377 ASP A N 1
ATOM 3011 C CA . ASP A 1 377 ? -1.946 -7.328 5.907 1.00 90.25 377 ASP A CA 1
ATOM 3012 C C . ASP A 1 377 ? -3.006 -8.434 5.834 1.00 90.25 377 A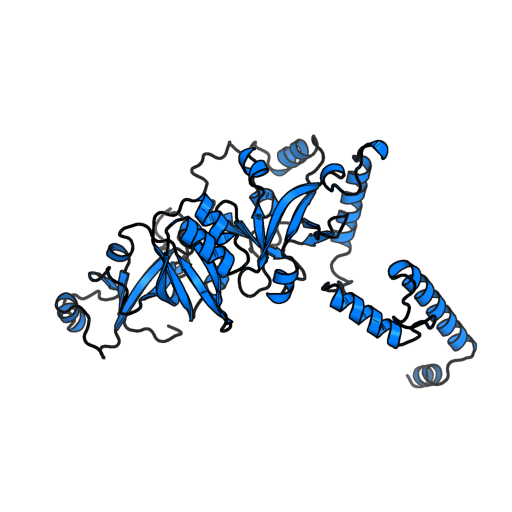SP A C 1
ATOM 3014 O O . ASP A 1 377 ? -4.192 -8.216 6.085 1.00 90.25 377 ASP A O 1
ATOM 3018 N N . VAL A 1 378 ? -2.542 -9.637 5.509 1.00 87.69 378 VAL A N 1
ATOM 3019 C CA . VAL A 1 378 ? -3.290 -10.888 5.600 1.00 87.69 378 VAL A CA 1
ATOM 3020 C C . VAL A 1 378 ? -2.637 -11.722 6.706 1.00 87.69 378 VAL A C 1
ATOM 3022 O O . VAL A 1 378 ? -1.419 -11.905 6.685 1.00 87.69 378 VAL A O 1
ATOM 3025 N N . ASP A 1 379 ? -3.411 -12.171 7.697 1.00 87.44 379 ASP A N 1
ATOM 3026 C CA . ASP A 1 379 ? -2.909 -13.042 8.766 1.00 87.44 379 ASP A CA 1
ATOM 3027 C C . ASP A 1 379 ? -2.662 -14.481 8.275 1.00 87.44 379 ASP A C 1
ATOM 3029 O O . ASP A 1 379 ? -2.989 -14.845 7.145 1.00 87.44 379 ASP A O 1
ATOM 3033 N N . GLU A 1 380 ? -2.084 -15.325 9.132 1.00 86.12 380 GLU A N 1
ATOM 3034 C CA . GLU A 1 380 ? -1.809 -16.737 8.816 1.00 86.12 380 GLU A CA 1
ATOM 3035 C C . GLU A 1 380 ? -3.070 -17.531 8.432 1.00 86.12 380 GLU A C 1
ATOM 3037 O O . GLU A 1 380 ? -2.983 -18.536 7.728 1.00 86.12 380 GLU A O 1
ATOM 3042 N N . ALA A 1 381 ? -4.249 -17.080 8.873 1.00 88.25 381 ALA A N 1
ATOM 3043 C CA . ALA A 1 381 ? -5.531 -17.689 8.543 1.00 88.25 381 ALA A CA 1
ATOM 3044 C C . ALA A 1 381 ? -6.124 -17.154 7.226 1.00 88.25 381 ALA A C 1
ATOM 3046 O O . ALA A 1 381 ? -7.251 -17.508 6.876 1.00 88.25 381 ALA A O 1
ATOM 3047 N N . GLY A 1 382 ? -5.407 -16.288 6.504 1.00 86.06 382 GLY A N 1
ATOM 3048 C CA . GLY A 1 382 ? -5.903 -15.654 5.286 1.00 86.06 382 GLY A CA 1
ATOM 3049 C C . GLY A 1 382 ? -6.890 -14.511 5.544 1.00 86.06 382 GLY A C 1
ATOM 3050 O O . GLY A 1 382 ? -7.493 -14.003 4.601 1.00 86.06 382 GLY A O 1
ATOM 3051 N N . SER A 1 383 ? -7.090 -14.107 6.802 1.00 90.56 383 SER A N 1
ATOM 3052 C CA . SER A 1 383 ? -8.004 -13.022 7.160 1.00 90.56 383 SER A CA 1
ATOM 3053 C C . SER A 1 383 ? -7.297 -11.676 7.049 1.00 90.56 383 SER A C 1
ATOM 3055 O O . SER A 1 383 ? -6.156 -11.521 7.481 1.00 90.56 383 SER A O 1
ATOM 3057 N N . LEU A 1 384 ? -7.985 -10.673 6.508 1.00 92.38 384 LEU A N 1
ATOM 3058 C CA . LEU A 1 384 ? -7.451 -9.316 6.445 1.00 92.38 384 LEU A CA 1
ATOM 3059 C C . LEU A 1 384 ? -7.303 -8.719 7.848 1.00 92.38 384 LEU A C 1
ATOM 3061 O O . LEU A 1 384 ? -8.195 -8.846 8.692 1.00 92.38 384 LEU A O 1
ATOM 3065 N N . VAL A 1 385 ? -6.188 -8.028 8.075 1.00 94.94 385 VAL A N 1
ATOM 3066 C CA . VAL A 1 385 ? -5.910 -7.278 9.300 1.00 94.94 385 VAL A CA 1
ATOM 3067 C C . VAL A 1 385 ? -5.540 -5.846 8.941 1.00 94.94 385 VAL A C 1
ATOM 3069 O O . VAL A 1 385 ? -4.625 -5.608 8.152 1.00 94.94 385 VAL A O 1
ATOM 3072 N N . VAL A 1 386 ? -6.239 -4.886 9.542 1.00 94.44 386 VAL A N 1
ATOM 3073 C CA . VAL A 1 386 ? -5.976 -3.455 9.377 1.00 94.44 386 VAL A CA 1
ATOM 3074 C C . VAL A 1 386 ? -5.397 -2.902 10.671 1.00 94.44 386 VAL A C 1
ATOM 3076 O O . VAL A 1 386 ? -5.983 -3.055 11.744 1.00 94.44 386 VAL A O 1
ATOM 3079 N N . TYR A 1 387 ? -4.243 -2.256 10.565 1.00 95.25 387 TYR A N 1
ATOM 3080 C CA . TYR A 1 387 ? -3.543 -1.631 11.676 1.00 95.25 387 TYR A CA 1
ATOM 3081 C C . TYR A 1 387 ? -3.762 -0.124 11.651 1.00 95.25 387 TYR A C 1
ATOM 3083 O O . TYR A 1 387 ? -3.557 0.523 10.622 1.00 95.25 387 TYR A O 1
ATOM 3091 N N . PHE A 1 388 ? -4.137 0.433 12.797 1.00 93.25 388 PHE A N 1
ATOM 3092 C CA . PHE A 1 388 ? -4.470 1.841 12.957 1.00 93.25 388 PHE A CA 1
ATOM 3093 C C . PHE A 1 388 ? -3.531 2.537 13.924 1.00 93.25 388 PHE A C 1
ATOM 3095 O O . PHE A 1 388 ? -3.129 1.956 14.931 1.00 93.25 388 PHE A O 1
ATOM 3102 N N . ARG A 1 389 ? -3.288 3.821 13.672 1.00 92.25 389 ARG A N 1
ATOM 3103 C CA . ARG A 1 389 ? -2.748 4.750 14.661 1.00 92.25 389 ARG A CA 1
ATOM 3104 C C . ARG A 1 389 ? -3.801 5.819 14.909 1.00 92.25 389 ARG A C 1
ATOM 3106 O O . ARG A 1 389 ? -4.144 6.571 14.004 1.00 92.25 389 ARG A O 1
ATOM 3113 N N . LEU A 1 390 ? -4.325 5.874 16.129 1.00 91.38 390 LEU A N 1
ATOM 3114 C CA . LEU A 1 390 ? -5.321 6.872 16.510 1.00 91.38 390 LEU A CA 1
ATOM 3115 C C . LEU A 1 390 ? -4.676 7.933 17.405 1.00 91.38 390 LEU A C 1
ATOM 3117 O O . LEU A 1 390 ? -3.883 7.582 18.280 1.00 91.38 390 LEU A O 1
ATOM 3121 N N . PRO A 1 391 ? -5.006 9.222 17.227 1.00 90.19 391 PRO A N 1
ATOM 3122 C CA . PRO A 1 391 ? -4.478 10.261 18.094 1.00 90.19 391 PRO A CA 1
ATOM 3123 C C . PRO A 1 391 ? -5.011 10.111 19.533 1.00 90.19 391 PRO A C 1
ATOM 3125 O O . PRO A 1 391 ? -6.103 9.565 19.747 1.00 90.19 391 PRO A O 1
ATOM 3128 N N . PRO A 1 392 ? -4.286 10.624 20.542 1.00 88.81 392 PRO A N 1
ATOM 3129 C CA . PRO A 1 392 ? -4.745 10.597 21.927 1.00 88.81 392 PRO A CA 1
ATOM 3130 C C . PRO A 1 392 ? -6.146 11.208 22.085 1.00 88.81 392 PRO A C 1
ATOM 3132 O O . PRO A 1 392 ? -6.457 12.253 21.514 1.00 88.81 392 PRO A O 1
ATOM 3135 N N . GLY A 1 393 ? -7.017 10.548 22.855 1.00 88.00 393 GLY A N 1
ATOM 3136 C CA . GLY A 1 393 ? -8.394 11.005 23.089 1.00 88.00 393 GLY A CA 1
ATOM 3137 C C . GLY A 1 393 ? -9.374 10.773 21.928 1.00 88.00 393 GLY A C 1
ATOM 3138 O O . GLY A 1 393 ? -10.555 11.112 22.056 1.00 88.00 393 GLY A O 1
ATOM 3139 N N . TYR A 1 394 ? -8.942 10.156 20.821 1.00 90.38 394 TYR A N 1
ATOM 3140 C CA . TYR A 1 394 ? -9.819 9.875 19.679 1.00 90.38 394 TYR A CA 1
ATOM 3141 C C . TYR A 1 394 ? -11.014 8.998 20.063 1.00 90.38 394 TYR A C 1
ATOM 3143 O O . TYR A 1 394 ? -12.157 9.352 19.792 1.00 90.38 394 TYR A O 1
ATOM 3151 N N . LEU A 1 395 ? -10.785 7.896 20.783 1.00 88.75 395 LEU A N 1
ATOM 3152 C CA . LEU A 1 395 ? -11.864 7.006 21.231 1.00 88.75 395 LEU A CA 1
ATOM 3153 C C . LEU A 1 395 ? -12.893 7.724 22.108 1.00 88.75 395 LEU A C 1
ATOM 3155 O O . LEU A 1 395 ? -14.093 7.561 21.911 1.00 88.75 395 LEU A O 1
ATOM 3159 N N . ALA A 1 396 ? -12.435 8.580 23.025 1.00 85.19 396 ALA A N 1
ATOM 3160 C CA . ALA A 1 396 ? -13.312 9.355 23.900 1.00 85.19 396 ALA A CA 1
ATOM 3161 C C . ALA A 1 396 ? -14.252 10.298 23.125 1.00 85.19 396 ALA A C 1
ATOM 3163 O O . ALA A 1 396 ? -15.329 10.645 23.611 1.00 85.19 396 ALA A O 1
ATOM 3164 N N . THR A 1 397 ? -13.853 10.719 21.922 1.00 83.06 397 THR A N 1
ATOM 3165 C CA . THR A 1 397 ? -14.591 11.694 21.111 1.00 83.06 397 THR A CA 1
ATOM 3166 C C . THR A 1 397 ? -15.365 11.068 19.950 1.00 83.06 397 THR A C 1
ATOM 3168 O O . THR A 1 397 ? -16.424 11.587 19.586 1.00 83.06 397 THR A O 1
ATOM 3171 N N . CYS A 1 398 ? -14.875 9.964 19.389 1.00 85.88 398 CYS A N 1
ATOM 3172 C CA . CYS A 1 398 ? -15.364 9.385 18.138 1.00 85.88 398 CYS A CA 1
ATOM 3173 C C . CYS A 1 398 ? -15.941 7.972 18.276 1.00 85.88 398 CYS A C 1
ATOM 3175 O O . CYS A 1 398 ? -16.395 7.428 17.268 1.00 85.88 398 CYS A O 1
ATOM 3177 N N . ALA A 1 399 ? -15.939 7.373 19.470 1.00 86.44 399 ALA A N 1
ATOM 3178 C CA . ALA A 1 399 ? -16.696 6.150 19.691 1.00 86.44 399 ALA A CA 1
ATOM 3179 C C . ALA A 1 399 ? -18.152 6.466 20.046 1.00 86.44 399 ALA A C 1
ATOM 3181 O O . ALA A 1 399 ? -18.463 7.472 20.691 1.00 86.44 399 ALA A O 1
ATOM 3182 N N . PHE A 1 400 ? -19.038 5.584 19.607 1.00 84.06 400 PHE A N 1
ATOM 3183 C CA . PHE A 1 400 ? -20.465 5.681 19.819 1.00 84.06 400 PHE A CA 1
ATOM 3184 C C . PHE A 1 400 ? -21.052 4.311 20.132 1.00 84.06 400 PHE A C 1
ATOM 3186 O O . PHE A 1 400 ? -20.583 3.294 19.626 1.00 84.06 400 PHE A O 1
ATOM 3193 N N . THR A 1 401 ? -22.142 4.276 20.885 1.00 80.25 401 THR A N 1
ATOM 3194 C CA . THR A 1 401 ? -22.982 3.083 20.966 1.00 80.25 401 THR A CA 1
ATOM 3195 C C . THR A 1 401 ? -24.078 3.168 19.909 1.00 80.25 401 THR A C 1
ATOM 3197 O O . THR A 1 401 ? -24.734 4.200 19.749 1.00 80.25 401 THR A O 1
ATOM 3200 N N . SER A 1 402 ? -24.260 2.089 19.154 1.00 77.88 402 SER A N 1
ATOM 3201 C CA . SER A 1 402 ? -25.247 1.980 18.081 1.00 77.88 402 SER A CA 1
ATOM 3202 C C . SER A 1 402 ? -25.976 0.643 18.169 1.00 77.88 402 SER A C 1
ATOM 3204 O O . SER A 1 402 ? -25.528 -0.280 18.850 1.00 77.88 402 SER A O 1
ATOM 3206 N N . ARG A 1 403 ? -27.110 0.514 17.476 1.00 75.69 403 ARG A N 1
ATOM 3207 C CA . ARG A 1 403 ? -27.746 -0.796 17.305 1.00 75.69 403 ARG A CA 1
ATOM 3208 C C . ARG A 1 403 ? -26.817 -1.705 16.509 1.00 75.69 403 ARG A C 1
ATOM 3210 O O . ARG A 1 403 ? -26.149 -1.255 15.580 1.00 75.69 403 ARG A O 1
ATOM 3217 N N . LYS A 1 404 ? -26.779 -2.976 16.898 1.00 75.12 404 LYS A N 1
ATOM 3218 C CA . LYS A 1 404 ? -26.092 -4.037 16.176 1.00 75.12 404 LYS A CA 1
ATOM 3219 C C . LYS A 1 404 ? -26.671 -4.074 14.775 1.00 75.12 404 LYS A C 1
ATOM 3221 O O . LYS A 1 404 ? -27.859 -4.334 14.601 1.00 75.12 404 LYS A O 1
ATOM 3226 N N . ARG A 1 405 ? -25.825 -3.759 13.805 1.00 68.00 405 ARG A N 1
ATOM 3227 C CA . ARG A 1 405 ? -26.205 -3.774 12.398 1.00 68.00 405 ARG A CA 1
ATOM 3228 C C . ARG A 1 405 ? -26.028 -5.183 11.876 1.00 68.00 405 ARG A C 1
ATOM 3230 O O . ARG A 1 405 ? -25.084 -5.881 12.254 1.00 68.00 405 ARG A O 1
ATOM 3237 N N . TYR A 1 406 ? -26.945 -5.604 11.025 1.00 60.50 406 TYR A N 1
ATOM 3238 C CA . TYR A 1 406 ? -26.775 -6.836 10.273 1.00 60.50 406 TYR A CA 1
ATOM 3239 C C . TYR A 1 406 ? -25.990 -6.499 9.004 1.00 60.50 406 TYR A C 1
ATOM 3241 O O . TYR A 1 406 ? -26.206 -5.450 8.400 1.00 60.50 406 TYR A O 1
ATOM 3249 N N . VAL A 1 407 ? -25.039 -7.356 8.628 1.00 48.12 407 VAL A N 1
ATOM 3250 C CA . VAL A 1 407 ? -24.238 -7.182 7.406 1.00 48.12 407 VAL A CA 1
ATOM 3251 C C . VAL A 1 407 ? -25.203 -6.984 6.224 1.00 48.12 407 VAL A C 1
ATOM 3253 O O . VAL A 1 407 ? -26.038 -7.860 6.002 1.00 48.12 407 VAL A O 1
ATOM 3256 N N . ASN A 1 408 ? -25.084 -5.853 5.504 1.00 46.97 408 ASN A N 1
ATOM 3257 C CA . ASN A 1 408 ? -25.904 -5.364 4.366 1.00 46.97 408 ASN A CA 1
ATOM 3258 C C . ASN A 1 408 ? -26.944 -4.241 4.624 1.00 46.97 408 ASN A C 1
ATOM 3260 O O . ASN A 1 408 ? -27.661 -3.890 3.684 1.00 46.97 408 ASN A O 1
ATOM 3264 N N . GLU A 1 409 ? -27.029 -3.644 5.820 1.00 48.28 409 GLU A N 1
ATOM 3265 C CA . GLU A 1 409 ? -27.655 -2.308 6.010 1.00 48.28 409 GLU A CA 1
ATOM 3266 C C . GLU A 1 409 ? -26.691 -1.166 5.649 1.00 48.28 409 GLU A C 1
ATOM 3268 O O . GLU A 1 409 ? -27.137 -0.181 5.006 1.00 48.28 409 GLU A O 1
#

Radius of gyration: 28.17 Å; chains: 1; bounding box: 71×64×84 Å

Organism: NCBI:txid1333877

pLDDT: mean 76.72, std 16.27, range [39.88, 97.38]

Sequence (409 aa):
AARRKWREQNPSALDQWLKNMEEVRMDTERRKLWGDLKKKNGSERYRGHRVAEKEAEIAANRGFPVEDSVEDDDAAAQQDKQWLDMWRASWPSQEGLDPHDPESFGFSFVGEITGAWGLHGAVRVRADDMACDQGYDPKVHLGRRDFSNWTEPSKRVHLKAPHRRFPRPFRLIQGKRVQQRVFACRLHGVETIEEAMKLRGYQVFALEPPPGMVDEVREKKWGRPKRPISGEELYDEASTRFATHDALELIGAKCRMVLGDISDVQLSEYAAAATPEDAQKVLEDAGCETRAFGDLSAVVPHTKITRAKLGRKTAHDLLDITLLDNVEGGEGRWLYEADPKSLLGKYLGEVYPPPSGLGLQRIVYVPFVPDMLARIDVDEAGSLVVYFRLPPGYLATCAFTSRKRYVNE

Foldseek 3Di:
DVVVVVCVVPPDPVRVVVVVVVVVVVVVVCCVVPNFQDDPPDPDGDDDPVVVVVVVVVCVVVLFDDPPVPPPCPVVVVVVVVVVVVLVVVQDPPVQADLQDCVSSQWDFFFFFAAAADFFQWTKTFGDPVCVVVVDDSCVQQADFLPPPPPDPFGWKWKADPPDSGTHIWTFNHWADLAPGMITTDTPSRGGRVSNRVRHGITIIHRDDPPPVCCVCCCVVPVDDDDPDDPVVSCPVRHWADDVVSLAVQQFFWEKEKDDDDDSVLLSQLASHHDPVSNQVSCVVRVIDIDGFFGQHGKAQQVNVDPPDDDDDGAAIKTKGFGDPPDDAQLQAADDDPDCPPPCNVVSRPDPPDDPPPQKTKIFIDGSGSQQWSYWDQDPVRGIYTYGYDDPCRSNPGIHMYGNDDRPD